Protein AF-A0A532TXG7-F1 (afdb_monomer_lite)

Radius of gyration: 26.64 Å; chains: 1; bounding box: 68×45×80 Å

Secondary structure (DSSP, 8-state):
----TTTTHHHHHHHHHHHHHTSSSSSS-HHHHHHHTTS-TTTT--S---SSHHHHHHHHHHHHHHHHH-S--SS--SSHHHHHHHHHHHHHHHHHHHHHTTSS-SSTTHHHHHHHHHHHHHHHHHHHHHHHHHHHTT-GGGGGGT-GGGT---HHHHHHHTT-TTHHHHHHHTTPPPPHHHHHHHHHHHHHHGGG-HHHHHHHHHHHHTSPP---S-HHHHHHHHHHHHHHHHHHHHHHHTT--EEEGGGS--SS-S---SEEEESTT-HHHHHHHHHHHTS--TT--EEEEEEE-GGG--TTTHHHHHHHT-GGGS---TTEEEEEEE-SS--HHHHHHHHHHHHH---TTGGGEEEEEHHHHHHTTT--HHHHHHHHHHHHHHHHHHTT-HHHHHHHHHHHHHHHHHHHHHHHT--

Foldseek 3Di:
DDDDPPVVPVVVLVVVVCCVVVNDPPPNDPQNVCVVLLAHSCPLPDDDDDDDLLNLVQVLLVVLLSLLVPPDDVDDAPDVVSSVVVSVVVNVSSLVVCCVVVLDDPDPLSVLVSLQSVLVSLLQNLQLQLQCQVCCVVDPVVSVPNPSVPRRRGPQNLCPQLPHRCQVVVCSSVSHFRALLSLLSSLVSLVVSCVRRVVSSVVSNVSSVVNDHDCDPPLPVSLVVLLLLLLLLLVQVVCVVVVFHKAAQVPPDDDPDPDTFGIKGQCQVDVSLQVLLCVLVVDHLVQAGIETEAEDELVVADPVCLVVVCVCVDVSNVQDDPRYAYEYEYAADDDVVSVVSSVVVLVPDPGPRSVRYHYYYNLSVVVSSVDDPVSSVVSVVSRVLSNVSVVVDVVSVVVSNVSSSVSSNSSVVSNVVVD

pLDDT: mean 72.53, std 19.41, range [24.59, 95.75]

Sequence (419 aa):
MNINGKQFEEGYISKIIELLNHNIIGKTSARAVSLHMGLNRNYLSDKQLREGKYEQYNKFFALATNFLLLNRFDLNFRSDTHYKKFIAETIEIIFQEMVRKGIYSEDEVLTIQKTQFKALIYTLYAITKAKTNKYSQIRLDELKSGKTKKFLYTWNKLSYDIGGVETLSQTLKHETVVAPEKIALIKSILENSTPFAFEECTHAMDLIEEIPRLRYSDRASYIGSVSHSVLENFFREMWLNINILSRHEVESNKPRSNHRIDSLLEIKTQIQLKDLLEISLNIDLGNYEKMFIDYTIPSLISLKQLGGVLSKLSPDKHYLAHDRLLIIVFYGYYNNKVFEALQDLLNDLNIPFKSNIRFMDLIDFAKLFNFNAENIQMLEHINQIIQKAFLGNDEALNTLEELSNSALYKLRKADKRKS

Structure (mmCIF, N/CA/C/O backbone):
data_AF-A0A532TXG7-F1
#
_entry.id   AF-A0A532TXG7-F1
#
loop_
_atom_site.group_PDB
_atom_site.id
_atom_site.type_symbol
_atom_site.label_atom_id
_atom_site.label_alt_id
_atom_site.label_comp_id
_atom_site.label_asym_id
_atom_site.label_entity_id
_atom_site.label_seq_id
_atom_site.pdbx_PDB_ins_code
_atom_site.Cartn_x
_atom_site.Cartn_y
_atom_site.Cartn_z
_atom_site.occupancy
_atom_site.B_iso_or_equiv
_atom_site.auth_seq_id
_atom_site.auth_comp_id
_atom_site.auth_asym_id
_atom_site.auth_atom_id
_atom_site.pdbx_PDB_model_num
ATOM 1 N N . MET A 1 1 ? 28.337 20.270 -46.600 1.00 27.08 1 MET A N 1
ATOM 2 C CA . MET A 1 1 ? 27.155 19.649 -47.232 1.00 27.08 1 MET A CA 1
ATOM 3 C C . MET A 1 1 ? 26.156 19.377 -46.117 1.00 27.08 1 MET A C 1
ATOM 5 O O . MET A 1 1 ? 26.462 18.587 -45.234 1.00 27.08 1 MET A O 1
ATOM 9 N N . ASN A 1 2 ? 25.056 20.135 -46.082 1.00 30.83 2 ASN A N 1
ATOM 10 C CA . ASN A 1 2 ? 23.981 19.976 -45.102 1.00 30.83 2 ASN A CA 1
ATOM 11 C C . ASN A 1 2 ? 23.284 18.642 -45.360 1.00 30.83 2 ASN A C 1
ATOM 13 O O . ASN A 1 2 ? 22.604 18.493 -46.372 1.00 30.83 2 ASN A O 1
ATOM 17 N N . ILE A 1 3 ? 23.474 17.681 -44.460 1.00 24.59 3 ILE A N 1
ATOM 18 C CA . ILE A 1 3 ? 22.717 16.433 -44.473 1.00 24.59 3 ILE A CA 1
ATOM 19 C C . ILE A 1 3 ? 21.584 16.600 -43.464 1.00 24.59 3 ILE A C 1
ATOM 21 O O . ILE A 1 3 ? 21.809 16.740 -42.264 1.00 24.59 3 ILE A O 1
ATOM 25 N N . ASN A 1 4 ? 20.370 16.656 -44.009 1.00 27.59 4 ASN A N 1
ATOM 26 C CA . ASN A 1 4 ? 19.096 16.748 -43.308 1.00 27.59 4 ASN A CA 1
ATOM 27 C C . ASN A 1 4 ? 18.975 15.688 -42.201 1.00 27.59 4 ASN A C 1
ATOM 29 O O . ASN A 1 4 ? 19.026 14.489 -42.470 1.00 27.59 4 ASN A O 1
ATOM 33 N N . GLY A 1 5 ? 18.705 16.138 -40.973 1.00 30.22 5 GLY A N 1
ATOM 34 C CA . GLY A 1 5 ? 18.525 15.305 -39.777 1.00 30.22 5 GLY A CA 1
ATOM 35 C C . GLY A 1 5 ? 17.308 14.370 -39.779 1.00 30.22 5 GLY A C 1
ATOM 36 O O . GLY A 1 5 ? 17.115 13.662 -38.804 1.00 30.22 5 GLY A O 1
ATOM 37 N N . LYS A 1 6 ? 16.510 14.319 -40.856 1.00 31.11 6 LYS A N 1
ATOM 38 C CA . LYS A 1 6 ? 15.328 13.441 -40.972 1.00 31.11 6 LYS A CA 1
ATOM 39 C C . LYS A 1 6 ? 15.586 12.081 -41.635 1.00 31.11 6 LYS A C 1
ATOM 41 O O . LYS A 1 6 ? 14.792 11.176 -41.448 1.00 31.11 6 LYS A O 1
ATOM 46 N N . GLN A 1 7 ? 16.692 11.895 -42.361 1.00 29.70 7 GLN A N 1
ATOM 47 C CA . GLN A 1 7 ? 17.031 10.592 -42.975 1.00 29.70 7 GLN A CA 1
ATOM 48 C C . GLN A 1 7 ? 17.949 9.716 -42.107 1.00 29.70 7 GLN A C 1
ATOM 50 O O . GLN A 1 7 ? 18.231 8.573 -42.458 1.00 29.70 7 GLN A O 1
ATOM 55 N N . PHE A 1 8 ? 18.411 10.232 -40.965 1.00 33.31 8 PHE A N 1
ATOM 56 C CA . PHE A 1 8 ? 19.309 9.510 -40.060 1.00 33.31 8 PHE A CA 1
ATOM 57 C C . PHE A 1 8 ? 18.559 8.689 -38.990 1.00 33.31 8 PHE A C 1
ATOM 59 O O . PHE A 1 8 ? 19.121 7.737 -38.454 1.00 33.31 8 PHE A O 1
ATOM 66 N N . GLU A 1 9 ? 17.286 9.004 -38.715 1.00 34.78 9 GLU A N 1
ATOM 67 C CA . GLU A 1 9 ? 16.474 8.332 -37.685 1.00 34.78 9 GLU A CA 1
ATOM 68 C C . GLU A 1 9 ? 15.772 7.059 -38.203 1.00 34.78 9 GLU A C 1
ATOM 70 O O . GLU A 1 9 ? 15.782 6.034 -37.524 1.00 34.78 9 GLU A O 1
ATOM 75 N N . GLU A 1 10 ? 15.263 7.031 -39.439 1.00 33.38 10 GLU A N 1
ATOM 76 C CA . GLU A 1 10 ? 14.530 5.860 -39.967 1.00 33.38 10 GLU A CA 1
ATOM 77 C C . GLU A 1 10 ? 15.438 4.664 -40.315 1.00 33.38 10 GLU A C 1
ATOM 79 O O . GLU A 1 10 ? 15.029 3.505 -40.194 1.00 33.38 10 GLU A O 1
ATOM 84 N N . GLY A 1 11 ? 16.696 4.926 -40.689 1.00 34.97 11 GLY A N 1
ATOM 85 C CA . GLY A 1 11 ? 17.667 3.898 -41.075 1.00 34.97 11 GLY A CA 1
ATOM 86 C C . GLY A 1 11 ? 18.287 3.146 -39.894 1.00 34.97 11 GLY A C 1
ATOM 87 O O . GLY A 1 11 ? 18.539 1.952 -40.006 1.00 34.97 11 GLY A O 1
ATOM 88 N N . TYR A 1 12 ? 18.505 3.801 -38.748 1.00 40.50 12 TYR A N 1
ATOM 89 C CA . TYR A 1 12 ? 19.049 3.146 -37.548 1.00 40.50 12 TYR A CA 1
ATOM 90 C C . TYR A 1 12 ? 17.957 2.394 -36.780 1.00 40.50 12 TYR A C 1
ATOM 92 O O . TYR A 1 12 ? 18.197 1.295 -36.286 1.00 40.50 12 TYR A O 1
ATOM 100 N N . ILE A 1 13 ? 16.736 2.940 -36.764 1.00 39.38 13 ILE A N 1
ATOM 101 C CA . ILE A 1 13 ? 15.553 2.288 -36.198 1.00 39.38 13 ILE A CA 1
ATOM 102 C C . ILE A 1 13 ? 15.175 1.074 -37.040 1.00 39.38 13 ILE A C 1
ATOM 104 O O . ILE A 1 13 ? 15.035 0.005 -36.468 1.00 39.38 13 ILE A O 1
ATOM 108 N N . SER A 1 14 ? 15.128 1.165 -38.375 1.00 38.00 14 SER A N 1
ATOM 109 C CA . SER A 1 14 ? 14.920 -0.018 -39.228 1.00 38.00 14 SER A CA 1
ATOM 110 C C . SER A 1 14 ? 16.058 -1.023 -39.141 1.00 38.00 14 SER A C 1
ATOM 112 O O . SER A 1 14 ? 15.801 -2.186 -39.388 1.00 38.00 14 SER A O 1
ATOM 114 N N . LYS A 1 15 ? 17.279 -0.632 -38.745 1.00 39.72 15 LYS A N 1
ATOM 115 C CA . LYS A 1 15 ? 18.420 -1.547 -38.582 1.00 39.72 15 LYS A CA 1
ATOM 116 C C . LYS A 1 15 ? 18.484 -2.195 -37.204 1.00 39.72 15 LYS A C 1
ATOM 118 O O . LYS A 1 15 ? 18.852 -3.353 -37.116 1.00 39.72 15 LYS A O 1
ATOM 123 N N . ILE A 1 16 ? 18.071 -1.506 -36.138 1.00 45.09 16 ILE A N 1
ATOM 124 C CA . ILE A 1 16 ? 17.816 -2.100 -34.815 1.00 45.09 16 ILE A CA 1
ATOM 125 C C . ILE A 1 16 ? 16.576 -2.992 -34.899 1.00 45.09 16 ILE A C 1
ATOM 127 O O . ILE A 1 16 ? 16.621 -4.128 -34.451 1.00 45.09 16 ILE A O 1
ATOM 131 N N . ILE A 1 17 ? 15.515 -2.538 -35.565 1.00 40.50 17 ILE A N 1
ATOM 132 C CA . ILE A 1 17 ? 14.317 -3.321 -35.863 1.00 40.50 17 ILE A CA 1
ATOM 133 C C . ILE A 1 17 ? 14.618 -4.432 -36.880 1.00 40.50 17 ILE A C 1
ATOM 135 O O . ILE A 1 17 ? 14.054 -5.487 -36.709 1.00 40.50 17 ILE A O 1
ATOM 139 N N . GLU A 1 18 ? 15.528 -4.321 -37.855 1.00 38.84 18 GLU A N 1
ATOM 140 C CA . GLU A 1 18 ? 16.019 -5.440 -38.700 1.00 38.84 18 GLU A CA 1
ATOM 141 C C . GLU A 1 18 ? 16.933 -6.368 -37.899 1.00 38.84 18 GLU A C 1
ATOM 143 O O . GLU A 1 18 ? 16.922 -7.575 -38.101 1.00 38.84 18 GLU A O 1
ATOM 148 N N . LEU A 1 19 ? 17.746 -5.857 -36.978 1.00 40.50 19 LEU A N 1
ATOM 149 C CA . LEU A 1 19 ? 18.529 -6.699 -36.076 1.00 40.50 19 LEU A CA 1
ATOM 150 C C . LEU A 1 19 ? 17.588 -7.483 -35.146 1.00 40.50 19 LEU A C 1
ATOM 152 O O . LEU A 1 19 ? 17.847 -8.653 -34.874 1.00 40.50 19 LEU A O 1
ATOM 156 N N . LEU A 1 20 ? 16.449 -6.897 -34.760 1.00 42.22 20 LEU A N 1
ATOM 157 C CA . LEU A 1 20 ? 15.404 -7.515 -33.939 1.00 42.22 20 LEU A CA 1
ATOM 158 C C . LEU A 1 20 ? 14.399 -8.382 -34.744 1.00 42.22 20 LEU A C 1
ATOM 160 O O . LEU A 1 20 ? 14.024 -9.447 -34.261 1.00 42.22 20 LEU A O 1
ATOM 164 N N . ASN A 1 21 ? 14.009 -7.998 -35.968 1.00 37.31 21 ASN A N 1
ATOM 165 C CA . ASN A 1 21 ? 13.003 -8.646 -36.838 1.00 37.31 21 ASN A CA 1
ATOM 166 C C . ASN A 1 21 ? 13.624 -9.513 -37.952 1.00 37.31 21 ASN A C 1
ATOM 168 O O . ASN A 1 21 ? 13.033 -10.522 -38.321 1.00 37.31 21 ASN A O 1
ATOM 172 N N . HIS A 1 22 ? 14.811 -9.185 -38.467 1.00 35.44 22 HIS A N 1
ATOM 173 C CA . HIS A 1 22 ? 15.482 -9.908 -39.560 1.00 35.44 22 HIS A CA 1
ATOM 174 C C . HIS A 1 22 ? 16.756 -10.675 -39.158 1.00 35.44 22 HIS A C 1
ATOM 176 O O . HIS A 1 22 ? 17.127 -11.602 -39.875 1.00 35.44 22 HIS A O 1
ATOM 182 N N . ASN A 1 23 ? 17.388 -10.413 -38.004 1.00 38.62 23 ASN A N 1
ATOM 183 C CA . ASN A 1 23 ? 18.644 -11.090 -37.633 1.00 38.62 23 ASN A CA 1
ATOM 184 C C . ASN A 1 23 ? 18.747 -11.698 -36.223 1.00 38.62 23 ASN A C 1
ATOM 186 O O . ASN A 1 23 ? 19.821 -12.189 -35.877 1.00 38.62 23 ASN A O 1
ATOM 190 N N . ILE A 1 24 ? 17.649 -11.829 -35.467 1.00 38.78 24 ILE A N 1
ATOM 191 C CA . ILE A 1 24 ? 17.598 -12.683 -34.252 1.00 38.78 24 ILE A CA 1
ATOM 192 C C . ILE A 1 24 ? 16.603 -13.863 -34.374 1.00 38.78 24 ILE A C 1
ATOM 194 O O . ILE A 1 24 ? 16.635 -14.787 -33.563 1.00 38.78 24 ILE A O 1
ATOM 198 N N . ILE A 1 25 ? 15.788 -13.940 -35.437 1.00 37.41 25 ILE A N 1
ATOM 199 C CA . ILE A 1 25 ? 14.952 -15.135 -35.728 1.00 37.41 25 ILE A CA 1
ATOM 200 C C . ILE A 1 25 ? 15.149 -15.672 -37.167 1.00 37.41 25 ILE A C 1
ATOM 202 O O . ILE A 1 25 ? 14.607 -16.709 -37.525 1.00 37.41 25 ILE A O 1
ATOM 206 N N . GLY A 1 26 ? 16.016 -15.049 -37.979 1.00 34.91 26 GLY A N 1
ATOM 207 C CA . GLY A 1 26 ? 16.374 -15.555 -39.314 1.00 34.91 26 GLY A CA 1
ATOM 208 C C . GLY A 1 26 ? 17.592 -16.487 -39.348 1.00 34.91 26 GLY A C 1
ATOM 209 O O . GLY A 1 26 ? 17.559 -17.517 -40.015 1.00 34.91 26 GLY A O 1
ATOM 210 N N . LYS A 1 27 ? 18.682 -16.152 -38.637 1.00 33.72 27 LYS A N 1
ATOM 211 C CA . LYS A 1 27 ? 19.922 -16.967 -38.605 1.00 33.72 27 LYS A CA 1
ATOM 212 C C . LYS A 1 27 ? 20.718 -16.928 -37.295 1.00 33.72 27 LYS A C 1
ATOM 214 O O . LYS A 1 27 ? 21.638 -17.726 -37.129 1.00 33.72 27 LYS A O 1
ATOM 219 N N . THR A 1 28 ? 20.361 -16.079 -36.335 1.00 35.66 28 THR A N 1
ATOM 220 C CA . THR A 1 28 ? 21.111 -15.944 -35.077 1.00 35.66 28 THR A CA 1
ATOM 221 C C . THR A 1 28 ? 20.245 -16.426 -33.931 1.00 35.66 28 THR A C 1
ATOM 223 O O . THR A 1 28 ? 19.405 -15.698 -33.421 1.00 35.66 28 THR A O 1
ATOM 226 N N . SER A 1 29 ? 20.410 -17.693 -33.552 1.00 37.91 29 SER A N 1
ATOM 227 C CA . SER A 1 29 ? 19.641 -18.297 -32.459 1.00 37.91 29 SER A CA 1
ATOM 228 C C . SER A 1 29 ? 19.693 -17.443 -31.179 1.00 37.91 29 SER A C 1
ATOM 230 O O . SER A 1 29 ? 20.724 -16.843 -30.877 1.00 37.91 29 SER A O 1
ATOM 232 N N . ALA A 1 30 ? 18.631 -17.462 -30.364 1.00 37.12 30 ALA A N 1
ATOM 233 C CA . ALA A 1 30 ? 18.584 -16.892 -29.004 1.00 37.12 30 ALA A CA 1
ATOM 234 C C . ALA A 1 30 ? 19.826 -17.259 -28.149 1.00 37.12 30 ALA A C 1
ATOM 236 O O . ALA A 1 30 ? 20.255 -16.549 -27.235 1.00 37.12 30 ALA A O 1
ATOM 237 N N . ARG A 1 31 ? 20.454 -18.371 -28.526 1.00 40.84 31 ARG A N 1
ATOM 238 C CA . ARG A 1 31 ? 21.720 -18.887 -28.036 1.00 40.84 31 ARG A CA 1
ATOM 239 C C . ARG A 1 31 ? 22.956 -18.059 -28.389 1.00 40.84 31 ARG A C 1
ATOM 241 O O . ARG A 1 31 ? 23.820 -17.915 -27.533 1.00 40.84 31 ARG A O 1
ATOM 248 N N . ALA A 1 32 ? 23.043 -17.506 -29.593 1.00 38.81 32 ALA A N 1
ATOM 249 C CA . ALA A 1 32 ? 24.130 -16.626 -30.024 1.00 38.81 32 ALA A CA 1
ATOM 250 C C . ALA A 1 32 ? 24.029 -15.226 -29.392 1.00 38.81 32 ALA A C 1
ATOM 252 O O . ALA A 1 32 ? 25.041 -14.689 -28.952 1.00 38.81 32 ALA A O 1
ATOM 253 N N . VAL A 1 33 ? 22.812 -14.696 -29.229 1.00 39.28 33 VAL A N 1
ATOM 254 C CA . VAL A 1 33 ? 22.561 -13.448 -28.482 1.00 39.28 33 VAL A CA 1
ATOM 255 C C . VAL A 1 33 ? 22.969 -13.605 -27.017 1.00 39.28 33 VAL A C 1
ATOM 257 O O . VAL A 1 33 ? 23.741 -12.807 -26.498 1.00 39.28 33 VAL A O 1
ATOM 260 N N . SER A 1 34 ? 22.554 -14.702 -26.374 1.00 38.19 34 SER A N 1
ATOM 261 C CA . SER A 1 34 ? 22.984 -15.005 -25.003 1.00 38.19 34 SER A CA 1
ATOM 262 C C . SER A 1 34 ? 24.515 -15.087 -24.888 1.00 38.19 34 SER A C 1
ATOM 264 O O . SER A 1 34 ? 25.083 -14.570 -23.932 1.00 38.19 34 SER A O 1
ATOM 266 N N . LEU A 1 35 ? 25.186 -15.677 -25.886 1.00 41.66 35 LEU A N 1
ATOM 267 C CA . LEU A 1 35 ? 26.645 -15.800 -25.931 1.00 41.66 35 LEU A CA 1
ATOM 268 C C . LEU A 1 35 ? 27.351 -14.437 -26.024 1.00 41.66 35 LEU A C 1
ATOM 270 O O . LEU A 1 35 ? 28.317 -14.202 -25.304 1.00 41.66 35 LEU A O 1
ATOM 274 N N . HIS A 1 36 ? 26.860 -13.538 -26.883 1.00 40.38 36 HIS A N 1
ATOM 275 C CA . HIS A 1 36 ? 27.417 -12.189 -27.046 1.00 40.38 36 HIS A CA 1
ATOM 276 C C . HIS A 1 36 ? 27.242 -11.312 -25.806 1.00 40.38 36 HIS A C 1
ATOM 278 O O . HIS A 1 36 ? 28.039 -10.414 -25.567 1.00 40.38 36 HIS A O 1
ATOM 284 N N . MET A 1 37 ? 26.238 -11.607 -24.987 1.00 39.34 37 MET A N 1
ATOM 285 C CA . MET A 1 37 ? 25.937 -10.872 -23.759 1.00 39.34 37 MET A CA 1
ATOM 286 C C . MET A 1 37 ? 26.679 -11.426 -22.531 1.00 39.34 37 MET A C 1
ATOM 288 O O . MET A 1 37 ? 26.394 -11.019 -21.408 1.00 39.34 37 MET A O 1
ATOM 292 N N . GLY A 1 38 ? 27.591 -12.394 -22.708 1.00 35.31 38 GLY A N 1
ATOM 293 C CA . GLY A 1 38 ? 28.267 -13.075 -21.595 1.00 35.31 38 GLY A CA 1
ATOM 294 C C . GLY A 1 38 ? 27.326 -13.944 -20.746 1.00 35.31 38 GLY A C 1
ATOM 295 O O . GLY A 1 38 ? 27.637 -14.287 -19.601 1.00 35.31 38 GLY A O 1
ATOM 296 N N . LEU A 1 39 ? 26.157 -14.292 -21.293 1.00 38.97 39 LEU A N 1
ATOM 297 C CA . LEU A 1 39 ? 25.124 -15.096 -20.650 1.00 38.97 39 LEU A CA 1
ATOM 298 C C . LEU A 1 39 ? 25.178 -16.545 -21.142 1.00 38.97 39 LEU A C 1
ATOM 300 O O . LEU A 1 39 ? 25.714 -16.883 -22.198 1.00 38.97 39 LEU A O 1
ATOM 304 N N . ASN A 1 40 ? 24.592 -17.448 -20.357 1.00 39.81 40 ASN A N 1
ATOM 305 C CA . ASN A 1 40 ? 24.499 -18.851 -20.740 1.00 39.81 40 ASN A CA 1
ATOM 306 C C . ASN A 1 40 ? 23.764 -18.985 -22.080 1.00 39.81 40 ASN A C 1
ATOM 308 O O . ASN A 1 40 ? 22.673 -18.456 -22.246 1.00 39.81 40 ASN A O 1
ATOM 312 N N . ARG A 1 41 ? 24.330 -19.782 -22.986 1.00 40.28 41 ARG A N 1
ATOM 313 C CA . ARG A 1 41 ? 23.831 -20.073 -24.338 1.00 40.28 41 ARG A CA 1
ATOM 314 C C . ARG A 1 41 ? 22.350 -20.506 -24.413 1.00 40.28 41 ARG A C 1
ATOM 316 O O . ARG A 1 41 ? 21.778 -20.498 -25.485 1.00 40.28 41 ARG A O 1
ATOM 323 N N . ASN A 1 42 ? 21.726 -20.912 -23.312 1.00 38.88 42 ASN A N 1
ATOM 324 C CA . ASN A 1 42 ? 20.314 -21.292 -23.264 1.00 38.88 42 ASN A CA 1
ATOM 325 C C . ASN A 1 42 ? 19.437 -20.289 -22.488 1.00 38.88 42 ASN A C 1
ATOM 327 O O . ASN A 1 42 ? 18.294 -20.592 -22.172 1.00 38.88 42 ASN A O 1
ATOM 331 N N . TYR A 1 43 ? 19.966 -19.122 -22.105 1.00 40.19 43 TYR A N 1
ATOM 332 C CA . TYR A 1 43 ? 19.264 -18.143 -21.267 1.00 40.19 43 TYR A CA 1
ATOM 333 C C . TYR A 1 43 ? 17.987 -17.624 -21.930 1.00 40.19 43 TYR A C 1
ATOM 335 O O . TYR A 1 43 ? 16.933 -17.605 -21.308 1.00 40.19 43 TYR A O 1
ATOM 343 N N . LEU A 1 44 ? 18.068 -17.291 -23.215 1.00 39.47 44 LEU A N 1
ATOM 344 C CA . LEU A 1 44 ? 16.914 -16.881 -24.013 1.00 39.47 44 LEU A CA 1
ATOM 345 C C . LEU A 1 44 ? 16.164 -18.071 -24.647 1.00 39.47 44 LEU A C 1
ATOM 347 O O . LEU A 1 44 ? 15.300 -17.857 -25.492 1.00 39.47 44 LEU A O 1
ATOM 351 N N . SER A 1 45 ? 16.512 -19.320 -24.303 1.00 39.91 45 SER A N 1
ATOM 352 C CA . SER A 1 45 ? 16.023 -20.523 -24.997 1.00 39.91 45 SER A CA 1
ATOM 353 C C . SER A 1 45 ? 15.327 -21.553 -24.096 1.00 39.91 45 SER A C 1
ATOM 355 O O . SER A 1 45 ? 15.262 -22.724 -24.482 1.00 39.91 45 SER A O 1
ATOM 357 N N . ASP A 1 46 ? 14.859 -21.191 -22.897 1.00 38.84 46 ASP A N 1
ATOM 358 C CA . ASP A 1 46 ? 14.253 -22.189 -22.007 1.00 38.84 46 ASP A CA 1
ATOM 359 C C . ASP A 1 46 ? 12.912 -22.720 -22.549 1.00 38.84 46 ASP A C 1
ATOM 361 O O . ASP A 1 46 ? 11.980 -21.999 -22.899 1.00 38.84 46 ASP A O 1
ATOM 365 N N . LYS A 1 47 ? 12.876 -24.051 -22.644 1.00 34.62 47 LYS A N 1
ATOM 366 C CA . LYS A 1 47 ? 12.035 -24.889 -23.507 1.00 34.62 47 LYS A CA 1
ATOM 367 C C . LYS A 1 47 ? 10.661 -25.224 -22.895 1.00 34.62 47 LYS A C 1
ATOM 369 O O . LYS A 1 47 ? 10.177 -26.340 -23.055 1.00 34.62 47 LYS A O 1
ATOM 374 N N . GLN A 1 48 ? 10.044 -24.292 -22.163 1.00 37.28 48 GLN A N 1
ATOM 375 C CA . GLN A 1 48 ? 8.764 -24.522 -21.462 1.00 37.28 48 GLN A CA 1
ATOM 376 C C . GLN A 1 48 ? 7.754 -23.365 -21.549 1.00 37.28 48 GLN A C 1
ATOM 378 O O . GLN A 1 48 ? 6.892 -23.229 -20.684 1.00 37.28 48 GLN A O 1
ATOM 383 N N . LEU A 1 49 ? 7.800 -22.537 -22.589 1.00 38.22 49 LEU A N 1
ATOM 384 C CA . LEU A 1 49 ? 6.836 -21.446 -22.748 1.00 38.22 49 LEU A CA 1
ATOM 385 C C . LEU A 1 49 ? 5.888 -21.775 -23.904 1.00 38.22 49 LEU A C 1
ATOM 387 O O . LEU A 1 49 ? 6.297 -21.868 -25.055 1.00 38.22 49 LEU A O 1
ATOM 391 N N . ARG A 1 50 ? 4.633 -22.069 -23.551 1.00 37.53 50 ARG A N 1
ATOM 392 C CA . ARG A 1 50 ? 3.528 -22.285 -24.490 1.00 37.53 50 ARG A CA 1
ATOM 393 C C . ARG A 1 50 ? 3.159 -20.946 -25.139 1.00 37.53 50 ARG A C 1
ATOM 395 O O . ARG A 1 50 ? 3.186 -19.915 -24.471 1.00 37.53 50 ARG A O 1
ATOM 402 N N . GLU A 1 51 ? 2.805 -20.996 -26.418 1.00 36.69 51 GLU A N 1
ATOM 403 C CA . GLU A 1 51 ? 2.477 -19.856 -27.279 1.00 36.69 51 GLU A CA 1
ATOM 404 C C . GLU A 1 51 ? 1.430 -18.913 -26.646 1.00 36.69 51 GLU A C 1
ATOM 406 O O . GLU A 1 51 ? 0.350 -19.340 -26.235 1.00 36.69 51 GLU A O 1
ATOM 411 N N . GLY A 1 52 ? 1.747 -17.615 -26.558 1.00 55.16 52 GLY A N 1
ATOM 412 C CA . GLY A 1 52 ? 0.834 -16.573 -26.072 1.00 55.16 52 GLY A CA 1
ATOM 413 C C . GLY A 1 52 ? 1.518 -15.213 -25.867 1.00 55.16 52 GLY A C 1
ATOM 414 O O . GLY A 1 52 ? 2.743 -15.144 -25.744 1.00 55.16 52 GLY A O 1
ATOM 415 N N . LYS A 1 53 ? 0.731 -14.122 -25.783 1.00 57.59 53 LYS A N 1
ATOM 416 C CA . LYS A 1 53 ? 1.205 -12.729 -25.558 1.00 57.59 53 LYS A CA 1
ATOM 417 C C . LYS A 1 53 ? 2.236 -12.604 -24.415 1.00 57.59 53 LYS A C 1
ATOM 419 O O . LYS A 1 53 ? 3.144 -11.781 -24.472 1.00 57.59 53 LYS A O 1
ATOM 424 N N . TYR A 1 54 ? 2.139 -13.478 -23.413 1.00 58.09 54 TYR A N 1
ATOM 425 C CA . TYR A 1 54 ? 3.038 -13.564 -22.259 1.00 58.09 54 TYR A CA 1
ATOM 426 C C . TYR A 1 54 ? 4.508 -13.886 -22.600 1.00 58.09 54 TYR A C 1
ATOM 428 O O . TYR A 1 54 ? 5.423 -13.355 -21.971 1.00 58.09 54 TYR A O 1
ATOM 436 N N . GLU A 1 55 ? 4.777 -14.731 -23.599 1.00 59.62 55 GLU A N 1
ATOM 437 C CA . GLU A 1 55 ? 6.159 -15.089 -23.951 1.00 59.62 55 GLU A CA 1
ATOM 438 C C . GLU A 1 55 ? 6.876 -13.926 -24.645 1.00 59.62 55 GLU A C 1
ATOM 440 O O . GLU A 1 55 ? 8.039 -13.634 -24.354 1.00 59.62 55 GLU A O 1
ATOM 445 N N . GLN A 1 56 ? 6.167 -13.231 -25.538 1.00 58.47 56 GLN A N 1
ATOM 446 C CA . GLN A 1 56 ? 6.687 -12.030 -26.186 1.00 58.47 56 GLN A CA 1
ATOM 447 C C . GLN A 1 56 ? 6.964 -10.938 -25.147 1.00 58.47 56 GLN A C 1
ATOM 449 O O . GLN A 1 56 ? 8.022 -10.314 -25.182 1.00 58.47 56 GLN A O 1
ATOM 454 N N . TYR A 1 57 ? 6.086 -10.806 -24.151 1.00 65.69 57 TYR A N 1
ATOM 455 C CA . TYR A 1 57 ? 6.247 -9.880 -23.036 1.00 65.69 57 TYR A CA 1
ATOM 456 C C . TYR A 1 57 ? 7.569 -10.075 -22.271 1.00 65.69 57 TYR A C 1
ATOM 458 O O . TYR A 1 57 ? 8.372 -9.150 -22.137 1.00 65.69 57 TYR A O 1
ATOM 466 N N . ASN A 1 58 ? 7.850 -11.305 -21.828 1.00 63.78 58 ASN A N 1
ATOM 467 C CA . ASN A 1 58 ? 9.080 -11.620 -21.093 1.00 63.78 58 ASN A CA 1
ATOM 468 C C . ASN A 1 58 ? 10.350 -11.375 -21.925 1.00 63.78 58 ASN A C 1
ATOM 470 O O . ASN A 1 58 ? 11.375 -10.965 -21.375 1.00 63.78 58 ASN A O 1
ATOM 474 N N . LYS A 1 59 ? 10.289 -11.604 -23.245 1.00 65.81 59 LYS A N 1
ATOM 475 C CA . LYS A 1 59 ? 11.409 -11.345 -24.163 1.00 65.81 59 LYS A CA 1
ATOM 476 C C . LYS A 1 59 ? 11.741 -9.857 -24.232 1.00 65.81 59 LYS A C 1
ATOM 478 O O . LYS A 1 59 ? 12.915 -9.512 -24.118 1.00 65.81 59 LYS A O 1
ATOM 483 N N . PHE A 1 60 ? 10.739 -8.987 -24.362 1.00 70.12 60 PHE A N 1
ATOM 484 C CA . PHE A 1 60 ? 10.957 -7.539 -24.429 1.00 70.12 60 PHE A CA 1
ATOM 485 C C . PHE A 1 60 ? 11.478 -6.955 -23.110 1.00 70.12 60 PHE A C 1
ATOM 487 O O . PHE A 1 60 ? 12.388 -6.129 -23.137 1.00 70.12 60 PHE A O 1
ATOM 494 N N . PHE A 1 61 ? 11.007 -7.451 -21.960 1.00 69.56 61 PHE A N 1
ATOM 495 C CA . PHE A 1 61 ? 11.562 -7.073 -20.653 1.00 69.56 61 PHE A CA 1
ATOM 496 C C . PHE A 1 61 ? 13.011 -7.502 -20.491 1.00 69.56 61 PHE A C 1
ATOM 498 O O . PHE A 1 61 ? 13.861 -6.692 -20.132 1.00 69.56 61 PHE A O 1
ATOM 505 N N . ALA A 1 62 ? 13.310 -8.770 -20.784 1.00 65.25 62 ALA A N 1
ATOM 506 C CA . ALA A 1 62 ? 14.675 -9.270 -20.710 1.00 65.25 62 ALA A CA 1
ATOM 507 C C . ALA A 1 62 ? 15.599 -8.478 -21.643 1.00 65.25 62 ALA A C 1
ATOM 509 O O . ALA A 1 62 ? 16.701 -8.114 -21.244 1.00 65.25 62 ALA A O 1
ATOM 510 N N . LEU A 1 63 ? 15.143 -8.172 -22.859 1.00 67.06 63 LEU A N 1
ATOM 511 C CA . LEU A 1 63 ? 15.881 -7.361 -23.818 1.00 67.06 63 LEU A CA 1
ATOM 512 C C . LEU A 1 63 ? 16.166 -5.958 -23.265 1.00 67.06 63 LEU A C 1
ATOM 514 O O . LEU A 1 63 ? 17.330 -5.574 -23.183 1.00 67.06 63 LEU A O 1
ATOM 518 N N . ALA A 1 64 ? 15.139 -5.222 -22.836 1.00 72.56 64 ALA A N 1
ATOM 519 C CA . ALA A 1 64 ? 15.283 -3.855 -22.340 1.00 72.56 64 ALA A CA 1
ATOM 520 C C . ALA A 1 64 ? 16.129 -3.773 -21.056 1.00 72.56 64 ALA A C 1
ATOM 522 O O . ALA A 1 64 ? 17.033 -2.943 -20.963 1.00 72.56 64 ALA A O 1
ATOM 523 N N . THR A 1 65 ? 15.912 -4.676 -20.093 1.00 67.31 65 THR A N 1
ATOM 524 C CA . THR A 1 65 ? 16.750 -4.768 -18.887 1.00 67.31 65 THR A CA 1
ATOM 525 C C . THR A 1 65 ? 18.196 -5.091 -19.242 1.00 67.31 65 THR A C 1
ATOM 527 O O . THR A 1 65 ? 19.114 -4.522 -18.659 1.00 67.31 65 THR A O 1
ATOM 530 N N . ASN A 1 66 ? 18.430 -5.967 -20.217 1.00 66.44 66 ASN A N 1
ATOM 531 C CA . ASN A 1 66 ? 19.788 -6.263 -20.640 1.00 66.44 66 ASN A CA 1
ATOM 532 C C . ASN A 1 66 ? 20.465 -5.070 -21.324 1.00 66.44 66 ASN A C 1
ATOM 534 O O . ASN A 1 66 ? 21.638 -4.844 -21.056 1.00 66.44 66 ASN A O 1
ATOM 538 N N . PHE A 1 67 ? 19.755 -4.289 -22.149 1.00 67.25 67 PHE A N 1
ATOM 539 C CA . PHE A 1 67 ? 20.298 -3.045 -22.715 1.00 67.25 67 PHE A CA 1
ATOM 540 C C . PHE A 1 67 ? 20.791 -2.094 -21.617 1.00 67.25 67 PHE A C 1
ATOM 542 O O . PHE A 1 67 ? 21.861 -1.510 -21.765 1.00 67.25 67 PHE A O 1
ATOM 549 N N . LEU A 1 68 ? 20.066 -1.997 -20.498 1.00 71.50 68 LEU A N 1
ATOM 550 C CA . LEU A 1 68 ? 20.496 -1.216 -19.333 1.00 71.50 68 LEU A CA 1
ATOM 551 C C . LEU A 1 68 ? 21.730 -1.794 -18.625 1.00 71.50 68 LEU A C 1
ATOM 553 O O . LEU A 1 68 ? 22.542 -1.038 -18.100 1.00 71.50 68 LEU A O 1
ATOM 557 N N . LEU A 1 69 ? 21.878 -3.122 -18.596 1.00 66.56 69 LEU A N 1
ATOM 558 C CA . LEU A 1 69 ? 22.998 -3.810 -17.941 1.00 66.56 69 LEU A CA 1
ATOM 559 C C . LEU A 1 69 ? 24.298 -3.799 -18.757 1.00 66.56 69 LEU A C 1
ATOM 561 O O . LEU A 1 69 ? 25.360 -4.092 -18.205 1.00 66.56 69 LEU A O 1
ATOM 565 N N . LEU A 1 70 ? 24.241 -3.499 -20.057 1.00 62.41 70 LEU A N 1
ATOM 566 C CA . LEU A 1 70 ? 25.432 -3.437 -20.899 1.00 62.41 70 LEU A CA 1
ATOM 567 C C . LEU A 1 70 ? 26.294 -2.243 -20.481 1.00 62.41 70 LEU A C 1
ATOM 569 O O . LEU A 1 70 ? 25.873 -1.095 -20.539 1.00 62.41 70 LEU A O 1
ATOM 573 N N . ASN A 1 71 ? 27.535 -2.498 -20.075 1.00 50.91 71 ASN A N 1
ATOM 574 C CA . ASN A 1 71 ? 28.444 -1.472 -19.560 1.00 50.91 71 ASN A CA 1
ATOM 575 C C . ASN A 1 71 ? 29.194 -0.730 -20.681 1.00 50.91 71 ASN A C 1
ATOM 577 O O . ASN A 1 71 ? 30.393 -0.497 -20.561 1.00 50.91 71 ASN A O 1
ATOM 581 N N . ARG A 1 72 ? 28.462 -0.309 -21.724 1.00 48.16 72 ARG A N 1
ATOM 582 C CA . ARG A 1 72 ? 28.911 0.176 -23.047 1.00 48.16 72 ARG A CA 1
ATOM 583 C C . ARG A 1 72 ? 28.823 -0.929 -24.095 1.00 48.16 72 ARG A C 1
ATOM 585 O O . ARG A 1 72 ? 29.390 -2.006 -23.952 1.00 48.16 72 ARG A O 1
ATOM 592 N N . PHE A 1 73 ? 28.107 -0.635 -25.171 1.00 47.06 73 PHE A N 1
ATOM 593 C CA . PHE A 1 73 ? 28.323 -1.317 -26.440 1.00 47.06 73 PHE A CA 1
ATOM 594 C C . PHE A 1 73 ? 29.796 -1.163 -26.853 1.00 47.06 73 PHE A C 1
ATOM 596 O O . PHE A 1 73 ? 30.431 -0.183 -26.464 1.00 47.06 73 PHE A O 1
ATOM 603 N N . ASP A 1 74 ? 30.288 -2.007 -27.761 1.00 43.00 74 ASP A N 1
ATOM 604 C CA . ASP A 1 74 ? 31.457 -1.701 -28.616 1.00 43.00 74 ASP A CA 1
ATOM 605 C C . ASP A 1 74 ? 31.178 -0.509 -29.574 1.00 43.00 74 ASP A C 1
ATOM 607 O O . ASP A 1 74 ? 31.638 -0.443 -30.712 1.00 43.00 74 ASP A O 1
ATOM 611 N N . LEU A 1 75 ? 30.367 0.452 -29.132 1.00 47.69 75 LEU A N 1
ATOM 612 C CA . LEU A 1 75 ? 30.054 1.702 -29.794 1.00 47.69 75 LEU A CA 1
ATOM 613 C C . LEU A 1 75 ? 30.698 2.812 -28.967 1.00 47.69 75 LEU A C 1
ATOM 615 O O . LEU A 1 75 ? 30.379 3.012 -27.795 1.00 47.69 75 LEU A O 1
ATOM 619 N N . ASN A 1 76 ? 31.606 3.554 -29.591 1.00 54.31 76 ASN A N 1
ATOM 620 C CA . ASN A 1 76 ? 32.218 4.723 -28.977 1.00 54.31 76 ASN A CA 1
ATOM 621 C C . ASN A 1 76 ? 31.200 5.872 -28.946 1.00 54.31 76 ASN A C 1
ATOM 623 O O . ASN A 1 76 ? 30.965 6.541 -29.955 1.00 54.31 76 ASN A O 1
ATOM 627 N N . PHE A 1 77 ? 30.585 6.102 -27.786 1.00 60.44 77 PHE A N 1
ATOM 628 C CA . PHE A 1 77 ? 29.701 7.247 -27.574 1.00 60.44 77 PHE A CA 1
ATOM 629 C C . PHE A 1 77 ? 30.515 8.517 -27.325 1.00 60.44 77 PHE A C 1
ATOM 631 O O . PHE A 1 77 ? 31.526 8.504 -26.630 1.00 60.44 77 PHE A O 1
ATOM 638 N N . ARG A 1 78 ? 30.039 9.640 -27.873 1.00 64.69 78 ARG A N 1
ATOM 639 C CA . ARG A 1 78 ? 30.704 10.950 -27.745 1.00 64.69 78 ARG A CA 1
ATOM 640 C C . ARG A 1 78 ? 30.738 11.472 -26.306 1.00 64.69 78 ARG A C 1
ATOM 642 O O . ARG A 1 78 ? 31.619 12.249 -25.966 1.00 64.69 78 ARG A O 1
ATOM 649 N N . SER A 1 79 ? 29.759 11.088 -25.488 1.00 71.25 79 SER A N 1
ATOM 650 C CA . SER A 1 79 ? 29.708 11.372 -24.052 1.00 71.25 79 SER A CA 1
ATOM 651 C C . SER A 1 79 ? 28.702 10.454 -23.353 1.00 71.25 79 SER A C 1
ATOM 653 O O . SER A 1 79 ? 27.861 9.834 -24.012 1.00 71.25 79 SER A O 1
ATOM 655 N N . ASP A 1 80 ? 28.722 10.436 -22.019 1.00 68.44 80 ASP A N 1
ATOM 656 C CA . ASP A 1 80 ? 27.735 9.712 -21.206 1.00 68.44 80 ASP A CA 1
ATOM 657 C C . ASP A 1 80 ? 26.300 10.194 -21.458 1.00 68.44 80 ASP A C 1
ATOM 659 O O . ASP A 1 80 ? 25.363 9.399 -21.440 1.00 68.44 80 ASP A O 1
ATOM 663 N N . THR A 1 81 ? 26.105 11.479 -21.767 1.00 74.25 81 THR A N 1
ATOM 664 C CA . THR A 1 81 ? 24.791 12.021 -22.148 1.00 74.25 81 THR A CA 1
ATOM 665 C C . THR A 1 81 ? 24.271 11.382 -23.433 1.00 74.25 81 THR A C 1
ATOM 667 O O . THR A 1 81 ? 23.101 11.013 -23.506 1.00 74.25 81 THR A O 1
ATOM 670 N N . HIS A 1 82 ? 25.136 11.202 -24.438 1.00 68.25 82 HIS A N 1
ATOM 671 C CA . HIS A 1 82 ? 24.757 10.535 -25.688 1.00 68.25 82 HIS A CA 1
ATOM 672 C C . HIS A 1 82 ? 24.437 9.057 -25.456 1.00 68.25 82 HIS A C 1
ATOM 674 O O . HIS A 1 82 ? 23.498 8.538 -26.051 1.00 68.25 82 HIS A O 1
ATOM 680 N N . TYR A 1 83 ? 25.177 8.398 -24.563 1.00 67.62 83 TYR A N 1
ATOM 681 C CA . TYR A 1 83 ? 24.892 7.023 -24.165 1.00 67.62 83 TYR A CA 1
ATOM 682 C C . TYR A 1 83 ? 23.533 6.895 -23.457 1.00 67.62 83 TYR A C 1
ATOM 684 O O . TYR A 1 83 ? 22.706 6.075 -23.848 1.00 67.62 83 TYR A O 1
ATOM 692 N N . LYS A 1 84 ? 23.253 7.755 -22.468 1.00 73.25 84 LYS A N 1
ATOM 693 C CA . LYS A 1 84 ? 21.961 7.788 -21.760 1.00 73.25 84 LYS A CA 1
ATOM 694 C C . LYS A 1 84 ? 20.794 8.066 -22.711 1.00 73.25 84 LYS A C 1
ATOM 696 O O . LYS A 1 84 ? 19.759 7.414 -22.602 1.00 73.25 84 LYS A O 1
ATOM 701 N N . LYS A 1 85 ? 20.974 8.986 -23.667 1.00 73.38 85 LYS A N 1
ATOM 702 C CA . LYS A 1 85 ? 19.982 9.278 -24.711 1.00 73.38 85 LYS A CA 1
ATOM 703 C C . LYS A 1 85 ? 19.716 8.054 -25.595 1.00 73.38 85 LYS A C 1
ATOM 705 O O . LYS A 1 85 ? 18.562 7.675 -25.753 1.00 73.38 85 LYS A O 1
ATOM 710 N N . PHE A 1 86 ? 20.768 7.392 -26.077 1.00 71.19 86 PHE A N 1
ATOM 711 C CA . PHE A 1 86 ? 20.654 6.167 -26.874 1.00 71.19 86 PHE A CA 1
ATOM 712 C C . PHE A 1 86 ? 19.894 5.052 -26.137 1.00 71.19 86 PHE A C 1
ATOM 714 O O . PHE A 1 86 ? 19.036 4.387 -26.715 1.00 71.19 86 PHE A O 1
ATOM 721 N N . ILE A 1 87 ? 20.183 4.857 -24.849 1.00 73.19 87 ILE A N 1
ATOM 722 C CA . ILE A 1 87 ? 19.493 3.871 -24.009 1.00 73.19 87 ILE A CA 1
ATOM 723 C C . ILE A 1 87 ? 18.000 4.205 -23.878 1.00 73.19 87 ILE A C 1
ATOM 725 O O . ILE A 1 87 ? 17.164 3.322 -24.068 1.00 73.19 87 ILE A O 1
ATOM 729 N N . ALA A 1 88 ? 17.659 5.468 -23.603 1.00 74.94 88 ALA A N 1
ATOM 730 C CA . ALA A 1 88 ? 16.269 5.908 -23.498 1.00 74.94 88 ALA A CA 1
ATOM 731 C C . ALA A 1 88 ? 15.500 5.708 -24.818 1.00 74.94 88 ALA A C 1
ATOM 733 O O . ALA A 1 88 ? 14.402 5.157 -24.810 1.00 74.94 88 ALA A O 1
ATOM 734 N N . GLU A 1 89 ? 16.102 6.080 -25.951 1.00 73.31 89 GLU A N 1
ATOM 735 C CA . GLU A 1 89 ? 15.531 5.872 -27.291 1.00 73.31 89 GLU A CA 1
ATOM 736 C C . GLU A 1 89 ? 15.369 4.383 -27.624 1.00 73.31 89 GLU A C 1
ATOM 738 O O . GLU A 1 89 ? 14.374 3.977 -28.217 1.00 73.31 89 GLU A O 1
ATOM 743 N N . THR A 1 90 ? 16.307 3.536 -27.199 1.00 70.88 90 THR A N 1
ATOM 744 C CA . THR A 1 90 ? 16.220 2.088 -27.426 1.00 70.88 90 THR A CA 1
ATOM 745 C C . THR A 1 90 ? 15.071 1.458 -26.639 1.00 70.88 90 THR A C 1
ATOM 747 O O . THR A 1 90 ? 14.326 0.645 -27.186 1.00 70.88 90 THR A O 1
ATOM 750 N N . ILE A 1 91 ? 14.893 1.840 -25.370 1.00 80.38 91 ILE A N 1
ATOM 751 C CA . ILE A 1 91 ? 13.759 1.383 -24.551 1.00 80.38 91 ILE A CA 1
ATOM 752 C C . ILE A 1 91 ? 12.436 1.842 -25.174 1.00 80.38 91 ILE A C 1
ATOM 754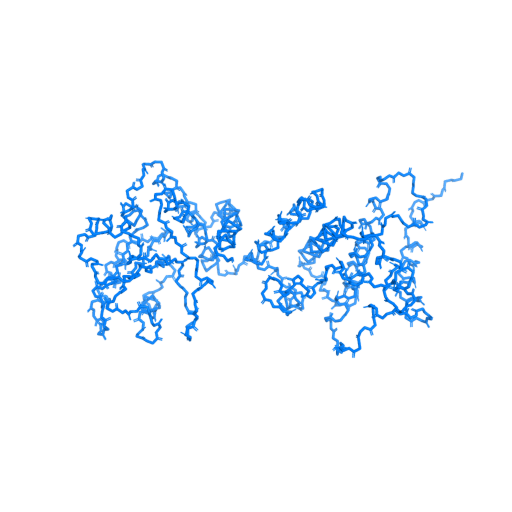 O O . ILE A 1 91 ? 11.489 1.056 -25.223 1.00 80.38 91 ILE A O 1
ATOM 758 N N . GLU A 1 92 ? 12.388 3.068 -25.702 1.00 77.19 92 GLU A N 1
ATOM 759 C CA . GLU A 1 92 ? 11.224 3.582 -26.426 1.00 77.19 92 GLU A CA 1
ATOM 760 C C . GLU A 1 92 ? 10.893 2.723 -27.648 1.00 77.19 92 GLU A C 1
ATOM 762 O O . GLU A 1 92 ? 9.759 2.283 -27.803 1.00 77.19 92 GLU A O 1
ATOM 767 N N . ILE A 1 93 ? 11.882 2.427 -28.493 1.00 72.00 93 ILE A N 1
ATOM 768 C CA . ILE A 1 93 ? 11.695 1.599 -29.693 1.00 72.00 93 ILE A CA 1
ATOM 769 C C . ILE A 1 93 ? 11.187 0.203 -29.323 1.00 72.00 93 ILE A C 1
ATOM 771 O O . ILE A 1 93 ? 10.287 -0.319 -29.979 1.00 72.00 93 ILE A O 1
ATOM 775 N N . ILE A 1 94 ? 11.739 -0.397 -28.264 1.00 74.38 94 ILE A N 1
ATOM 776 C CA . ILE A 1 94 ? 11.281 -1.696 -27.764 1.00 74.38 94 ILE A CA 1
ATOM 777 C C . ILE A 1 94 ? 9.802 -1.626 -27.370 1.00 74.38 94 ILE A C 1
ATOM 779 O O . ILE A 1 94 ? 9.034 -2.510 -27.746 1.00 74.38 94 ILE A O 1
ATOM 783 N N . PHE A 1 95 ? 9.394 -0.577 -26.654 1.00 80.50 95 PHE A N 1
ATOM 784 C CA . PHE A 1 95 ? 7.998 -0.382 -26.277 1.00 80.50 95 PHE A CA 1
ATOM 785 C C . PHE A 1 95 ? 7.093 -0.208 -27.506 1.00 80.50 95 PHE A C 1
ATOM 787 O O . PHE A 1 95 ? 6.071 -0.882 -27.607 1.00 80.50 95 PHE A O 1
ATOM 794 N N . GLN A 1 96 ? 7.490 0.608 -28.486 1.00 74.69 96 GLN A N 1
ATOM 795 C CA . GLN A 1 96 ? 6.734 0.786 -29.734 1.00 74.69 96 GLN A CA 1
ATOM 796 C C . GLN A 1 96 ? 6.583 -0.526 -30.520 1.00 74.69 96 GLN A C 1
ATOM 798 O O . GLN A 1 96 ? 5.539 -0.788 -31.115 1.00 74.69 96 GLN A O 1
ATOM 803 N N . GLU A 1 97 ? 7.591 -1.400 -30.494 1.00 70.94 97 GLU A N 1
ATOM 804 C CA . GLU A 1 97 ? 7.475 -2.724 -31.106 1.00 70.94 97 GLU A CA 1
ATOM 805 C C . GLU A 1 97 ? 6.491 -3.625 -30.341 1.00 70.94 97 GLU A C 1
ATOM 807 O O . GLU A 1 97 ? 5.759 -4.392 -30.964 1.00 70.94 97 GLU A O 1
ATOM 812 N N . MET A 1 98 ? 6.396 -3.508 -29.010 1.00 74.06 98 MET A N 1
ATOM 813 C CA . MET A 1 98 ? 5.359 -4.208 -28.237 1.00 74.06 98 MET A CA 1
ATOM 814 C C . MET A 1 98 ? 3.948 -3.782 -28.667 1.00 74.06 98 MET A C 1
ATOM 816 O O . MET A 1 98 ? 3.081 -4.643 -28.830 1.00 74.06 98 MET A O 1
ATOM 820 N N . VAL A 1 99 ? 3.735 -2.487 -28.914 1.00 74.44 99 VAL A N 1
ATOM 821 C CA . VAL A 1 99 ? 2.470 -1.950 -29.448 1.00 74.44 99 VAL A CA 1
ATOM 822 C C . VAL A 1 99 ? 2.175 -2.541 -30.828 1.00 74.44 99 VAL A C 1
ATOM 824 O O . VAL A 1 99 ? 1.137 -3.165 -31.025 1.00 74.44 99 VAL A O 1
ATOM 827 N N . ARG A 1 100 ? 3.140 -2.481 -31.757 1.00 68.62 100 ARG A N 1
ATOM 828 C CA . ARG A 1 100 ? 3.000 -3.029 -33.123 1.00 68.62 100 ARG A CA 1
ATOM 829 C C . ARG A 1 100 ? 2.692 -4.525 -33.165 1.00 68.62 100 ARG A C 1
ATOM 831 O O . ARG A 1 100 ? 2.023 -4.992 -34.083 1.00 68.62 100 ARG A O 1
ATOM 838 N N . LYS A 1 101 ? 3.193 -5.300 -32.198 1.00 67.50 101 LYS A N 1
ATOM 839 C CA . LYS A 1 101 ? 2.905 -6.741 -32.073 1.00 67.50 101 LYS A CA 1
ATOM 840 C C . LYS A 1 101 ? 1.557 -7.026 -31.390 1.00 67.50 101 LYS A C 1
ATOM 842 O O . LYS A 1 101 ? 1.228 -8.192 -31.180 1.00 67.50 101 LYS A O 1
ATOM 847 N N . GLY A 1 102 ? 0.784 -5.997 -31.036 1.00 68.50 102 GLY A N 1
ATOM 848 C CA . GLY A 1 102 ? -0.512 -6.123 -30.369 1.00 68.50 102 GLY A CA 1
ATOM 849 C C . GLY A 1 102 ? -0.409 -6.602 -28.918 1.00 68.50 102 GLY A C 1
ATOM 850 O O . GLY A 1 102 ? -1.332 -7.255 -28.413 1.00 68.50 102 GLY A O 1
ATOM 851 N N . ILE A 1 103 ? 0.732 -6.350 -28.260 1.00 71.19 103 ILE A N 1
ATOM 852 C CA . ILE A 1 103 ? 0.921 -6.647 -26.831 1.00 71.19 103 ILE A CA 1
ATOM 853 C C . ILE A 1 103 ? 0.215 -5.595 -25.977 1.00 71.19 103 ILE A C 1
ATOM 855 O O . ILE A 1 103 ? -0.414 -5.978 -24.997 1.00 71.19 103 ILE A O 1
ATOM 859 N N . TYR A 1 104 ? 0.297 -4.326 -26.381 1.00 71.50 104 TYR A N 1
ATOM 860 C CA . TYR A 1 104 ? -0.499 -3.225 -25.843 1.00 71.50 104 TYR A CA 1
ATOM 861 C C . TYR A 1 104 ? -1.452 -2.706 -26.919 1.00 71.50 104 TYR A C 1
ATOM 863 O O . TYR A 1 104 ? -1.081 -2.685 -28.096 1.00 71.50 104 TYR A O 1
ATOM 871 N N . SER A 1 105 ? -2.647 -2.279 -26.516 1.00 68.81 105 SER A N 1
ATOM 872 C CA . SER A 1 105 ? -3.548 -1.501 -27.367 1.00 68.81 105 SER A CA 1
ATOM 873 C C . SER A 1 105 ? -2.972 -0.109 -27.667 1.00 68.81 105 SER A C 1
ATOM 875 O O . SER A 1 105 ? -2.195 0.444 -26.887 1.00 68.81 105 SER A O 1
ATOM 877 N N . GLU A 1 106 ? -3.345 0.463 -28.815 1.00 64.19 106 GLU A N 1
ATOM 878 C CA . GLU A 1 106 ? -2.965 1.827 -29.228 1.00 64.19 106 GLU A CA 1
ATOM 879 C C . GLU A 1 106 ? -3.829 2.923 -28.561 1.00 64.19 106 GLU A C 1
ATOM 881 O O . GLU A 1 106 ? -3.729 4.095 -28.919 1.00 64.19 106 GLU A O 1
ATOM 886 N N . ASP A 1 107 ? -4.665 2.558 -27.585 1.00 70.62 107 ASP A N 1
ATOM 887 C CA . ASP A 1 107 ? -5.692 3.428 -27.005 1.00 70.62 107 ASP A CA 1
ATOM 888 C C . ASP A 1 107 ? -5.152 4.329 -25.870 1.00 70.62 107 ASP A C 1
ATOM 890 O O . ASP A 1 107 ? -3.963 4.340 -25.544 1.00 70.62 107 ASP A O 1
ATOM 894 N N . GLU A 1 108 ? -6.039 5.091 -25.217 1.00 59.12 108 GLU A N 1
ATOM 895 C CA . GLU A 1 108 ? -5.728 6.087 -24.170 1.00 59.12 108 GLU A CA 1
ATOM 896 C C . GLU A 1 108 ? -4.873 5.556 -22.996 1.00 59.12 108 GLU A C 1
ATOM 898 O O . GLU A 1 108 ? -4.222 6.328 -22.287 1.00 59.12 108 GLU A O 1
ATOM 903 N N . VAL A 1 109 ? -4.815 4.234 -22.801 1.00 70.62 109 VAL A N 1
ATOM 904 C CA . VAL A 1 109 ? -4.031 3.568 -21.746 1.00 70.62 109 VAL A CA 1
ATOM 905 C C . VAL A 1 109 ? -2.542 3.443 -22.116 1.00 70.62 109 VAL A C 1
ATOM 907 O O . VAL A 1 109 ? -1.710 3.128 -21.262 1.00 70.62 109 VAL A O 1
ATOM 910 N N . LEU A 1 110 ? -2.150 3.742 -23.359 1.00 78.94 110 LEU A N 1
ATOM 911 C CA . LEU A 1 110 ? -0.787 3.539 -23.852 1.00 78.94 110 LEU A CA 1
ATOM 912 C C . LEU A 1 110 ? 0.269 4.317 -23.054 1.00 78.94 110 LEU A C 1
ATOM 914 O O . LEU A 1 110 ? 1.325 3.777 -22.716 1.00 78.94 110 LEU A O 1
ATOM 918 N N . THR A 1 111 ? -0.025 5.569 -22.694 1.00 81.44 111 THR A N 1
ATOM 919 C CA . THR A 1 111 ? 0.870 6.401 -21.870 1.00 81.44 111 THR A CA 1
ATOM 920 C C . THR A 1 111 ? 1.089 5.780 -20.490 1.00 81.44 111 THR A C 1
ATOM 922 O O . THR A 1 111 ? 2.214 5.741 -19.996 1.00 81.44 111 THR A O 1
ATOM 925 N N . ILE A 1 112 ? 0.030 5.226 -19.894 1.00 81.50 112 ILE A N 1
ATOM 926 C CA . ILE A 1 112 ? 0.082 4.542 -18.597 1.00 81.50 112 ILE A CA 1
ATOM 927 C C . ILE A 1 112 ? 0.957 3.288 -18.693 1.00 81.50 112 ILE A C 1
ATOM 929 O O . ILE A 1 112 ? 1.857 3.085 -17.872 1.00 81.50 112 ILE A O 1
ATOM 933 N N . GLN A 1 113 ? 0.737 2.473 -19.727 1.00 83.50 113 GLN A N 1
ATOM 934 C CA . GLN A 1 113 ? 1.507 1.250 -19.951 1.00 83.50 113 GLN A CA 1
ATOM 935 C C . GLN A 1 113 ? 2.983 1.538 -20.228 1.00 83.50 113 GLN A C 1
ATOM 937 O O . GLN A 1 113 ? 3.852 0.803 -19.758 1.00 83.50 113 GLN A O 1
ATOM 942 N N . LYS A 1 114 ? 3.288 2.642 -20.913 1.00 87.12 114 LYS A N 1
ATOM 943 C CA . LYS A 1 114 ? 4.657 3.105 -21.150 1.00 87.12 114 LYS A CA 1
ATOM 944 C C . LYS A 1 114 ? 5.379 3.468 -19.855 1.00 87.12 114 LYS A C 1
ATOM 946 O O . LYS A 1 114 ? 6.501 3.004 -19.631 1.00 87.12 114 LYS A O 1
ATOM 951 N N . THR A 1 115 ? 4.746 4.262 -18.992 1.00 88.81 115 THR A N 1
ATOM 952 C CA . THR A 1 115 ? 5.314 4.641 -17.689 1.00 88.81 115 THR A CA 1
ATOM 953 C C . THR A 1 115 ? 5.569 3.406 -16.828 1.00 88.81 115 THR A C 1
ATOM 955 O O . THR A 1 115 ? 6.678 3.207 -16.329 1.00 88.81 115 THR A O 1
ATOM 958 N N . GLN A 1 116 ? 4.582 2.511 -16.747 1.00 89.31 116 GLN A N 1
ATOM 959 C CA . GLN A 1 116 ? 4.690 1.243 -16.028 1.00 89.31 116 GLN A CA 1
ATOM 960 C C . GLN A 1 116 ? 5.817 0.353 -16.572 1.00 89.31 116 GLN A C 1
ATOM 962 O O . GLN A 1 116 ? 6.633 -0.157 -15.802 1.00 89.31 116 GLN A O 1
ATOM 967 N N . PHE A 1 117 ? 5.907 0.195 -17.894 1.00 87.94 117 PHE A N 1
ATOM 968 C CA . PHE A 1 117 ? 6.958 -0.574 -18.561 1.00 87.94 117 PHE A CA 1
ATOM 969 C C . PHE A 1 117 ? 8.353 -0.078 -18.179 1.00 87.94 117 PHE A C 1
ATOM 971 O O . PHE A 1 117 ? 9.196 -0.856 -17.721 1.00 87.94 117 PHE A O 1
ATOM 978 N N . LYS A 1 118 ? 8.572 1.234 -18.311 1.00 90.19 118 LYS A N 1
ATOM 979 C CA . LYS A 1 118 ? 9.837 1.886 -17.973 1.00 90.19 118 LYS A CA 1
ATOM 980 C C . LYS A 1 118 ? 10.199 1.640 -16.507 1.00 90.19 118 LYS A C 1
ATOM 982 O O . LYS A 1 118 ? 11.272 1.106 -16.230 1.00 90.19 118 LYS A O 1
ATOM 987 N N . ALA A 1 119 ? 9.301 1.957 -15.577 1.00 91.81 119 ALA A N 1
ATOM 988 C CA . ALA A 1 119 ? 9.541 1.816 -14.141 1.00 91.81 119 ALA A CA 1
ATOM 989 C C . ALA A 1 119 ? 9.939 0.386 -13.736 1.00 91.81 119 ALA A C 1
ATOM 991 O O . ALA A 1 119 ? 10.894 0.161 -12.984 1.00 91.81 119 ALA A O 1
ATOM 992 N N . LEU A 1 120 ? 9.254 -0.608 -14.300 1.00 90.69 120 LEU A N 1
ATOM 993 C CA . LEU A 1 120 ? 9.514 -2.013 -14.020 1.00 90.69 120 LEU A CA 1
ATOM 994 C C . LEU A 1 120 ? 10.845 -2.510 -14.609 1.00 90.69 120 LEU A C 1
ATOM 996 O O . LEU A 1 120 ? 11.547 -3.291 -13.966 1.00 90.69 120 LEU A O 1
ATOM 1000 N N . ILE A 1 121 ? 11.242 -2.049 -15.797 1.00 90.25 121 ILE A N 1
ATOM 1001 C CA . ILE A 1 121 ? 12.542 -2.406 -16.387 1.00 90.25 121 ILE A CA 1
ATOM 1002 C C . ILE A 1 121 ? 13.703 -1.829 -15.581 1.00 90.25 121 ILE A C 1
ATOM 1004 O O . ILE A 1 121 ? 14.668 -2.550 -15.305 1.00 90.25 121 ILE A O 1
ATOM 1008 N N . TYR A 1 122 ? 13.598 -0.564 -15.167 1.00 92.50 122 TYR A N 1
ATOM 1009 C CA . TYR A 1 122 ? 14.605 0.069 -14.316 1.00 92.50 122 TYR A CA 1
ATOM 1010 C C . TYR A 1 122 ? 14.675 -0.589 -12.933 1.00 92.50 122 TYR A C 1
ATOM 1012 O O . TYR A 1 122 ? 15.769 -0.763 -12.401 1.00 92.50 122 TYR A O 1
ATOM 1020 N N . THR A 1 123 ? 13.548 -1.076 -12.405 1.00 93.62 123 THR A N 1
ATOM 1021 C CA . THR A 1 123 ? 13.513 -1.908 -11.191 1.00 93.62 123 THR A CA 1
ATOM 1022 C C . THR A 1 123 ? 14.330 -3.194 -11.356 1.00 93.62 123 THR A C 1
ATOM 1024 O O . THR A 1 123 ? 15.186 -3.499 -10.523 1.00 93.62 123 THR A O 1
ATOM 1027 N N . LEU A 1 124 ? 14.112 -3.956 -12.437 1.00 89.12 124 LEU A N 1
ATOM 1028 C CA . LEU A 1 124 ? 14.868 -5.192 -12.688 1.00 89.12 124 LEU A CA 1
ATOM 1029 C C . LEU A 1 124 ? 16.368 -4.921 -12.872 1.00 89.12 124 LEU A C 1
ATOM 1031 O O . LEU A 1 124 ? 17.200 -5.676 -12.359 1.00 89.12 124 LEU A O 1
ATOM 1035 N N . TYR A 1 125 ? 16.708 -3.840 -13.577 1.00 87.94 125 TYR A N 1
ATOM 1036 C CA . TYR A 1 125 ? 18.084 -3.383 -13.763 1.00 87.94 125 TYR A CA 1
ATOM 1037 C C . TYR A 1 125 ? 18.755 -3.056 -12.421 1.00 87.94 125 TYR A C 1
ATOM 1039 O O . TYR A 1 125 ? 19.806 -3.623 -12.115 1.00 87.94 125 TYR A O 1
ATOM 1047 N N . ALA A 1 126 ? 18.119 -2.227 -11.588 1.00 92.31 126 ALA A N 1
ATOM 1048 C CA . ALA A 1 126 ? 18.649 -1.804 -10.294 1.00 92.31 126 ALA A CA 1
ATOM 1049 C C . ALA A 1 126 ? 18.912 -2.992 -9.358 1.00 92.31 126 ALA A C 1
ATOM 1051 O O . ALA A 1 126 ? 20.015 -3.141 -8.830 1.00 92.31 126 ALA A O 1
ATOM 1052 N N . ILE A 1 127 ? 17.941 -3.902 -9.220 1.00 90.75 127 ILE A N 1
ATOM 1053 C CA . ILE A 1 127 ? 18.081 -5.084 -8.354 1.00 90.75 127 ILE A CA 1
ATOM 1054 C C . ILE A 1 127 ? 19.163 -6.028 -8.891 1.00 90.75 127 ILE A C 1
ATOM 1056 O O . ILE A 1 127 ? 19.933 -6.607 -8.120 1.00 90.75 127 ILE A O 1
ATOM 1060 N N . THR A 1 128 ? 19.262 -6.183 -10.213 1.00 85.19 128 THR A N 1
ATOM 1061 C CA . THR A 1 128 ? 20.320 -6.993 -10.830 1.00 85.19 128 THR A CA 1
ATOM 1062 C C . THR A 1 128 ? 21.705 -6.411 -10.559 1.00 85.19 128 THR A C 1
ATOM 1064 O O . THR A 1 128 ? 22.626 -7.155 -10.201 1.00 85.19 128 THR A O 1
ATOM 1067 N N . LYS A 1 129 ? 21.864 -5.088 -10.674 1.00 84.50 129 LYS A N 1
ATOM 1068 C CA . LYS A 1 129 ? 23.128 -4.410 -10.377 1.00 84.50 129 LYS A CA 1
ATOM 1069 C C . LYS A 1 129 ? 23.483 -4.533 -8.897 1.00 84.50 129 LYS A C 1
ATOM 1071 O O . LYS A 1 129 ? 24.601 -4.927 -8.575 1.00 84.50 129 LYS A O 1
ATOM 1076 N N . ALA A 1 130 ? 22.508 -4.335 -8.011 1.00 88.62 130 ALA A N 1
ATOM 1077 C CA . ALA A 1 130 ? 22.668 -4.517 -6.572 1.00 88.62 130 ALA A CA 1
ATOM 1078 C C . ALA A 1 130 ? 23.130 -5.938 -6.216 1.00 88.62 130 ALA A C 1
ATOM 1080 O O . ALA A 1 130 ? 24.098 -6.114 -5.479 1.00 88.62 130 ALA A O 1
ATOM 1081 N N . LYS A 1 131 ? 22.491 -6.974 -6.780 1.00 83.06 131 LYS A N 1
ATOM 1082 C CA . LYS A 1 131 ? 22.929 -8.367 -6.596 1.00 83.06 131 LYS A CA 1
ATOM 1083 C C . LYS A 1 131 ? 24.347 -8.578 -7.109 1.00 83.06 131 LYS A C 1
ATOM 1085 O O . LYS A 1 131 ? 25.170 -9.138 -6.392 1.00 83.06 131 LYS A O 1
ATOM 1090 N N . THR A 1 132 ? 24.642 -8.120 -8.320 1.00 79.06 132 THR A N 1
ATOM 1091 C CA . THR A 1 132 ? 25.980 -8.258 -8.908 1.00 79.06 132 THR A CA 1
ATOM 1092 C C . THR A 1 132 ? 27.045 -7.619 -8.017 1.00 79.06 132 THR A C 1
ATOM 1094 O O . THR A 1 132 ? 28.038 -8.273 -7.719 1.00 79.06 132 THR A O 1
ATOM 1097 N N . ASN A 1 133 ? 26.806 -6.411 -7.502 1.00 82.25 133 ASN A N 1
ATOM 1098 C CA . ASN A 1 133 ? 27.730 -5.714 -6.604 1.00 82.25 133 ASN A CA 1
ATOM 1099 C C . ASN A 1 133 ? 27.860 -6.393 -5.233 1.00 82.25 133 ASN A C 1
ATOM 1101 O O . ASN A 1 133 ? 28.957 -6.492 -4.689 1.00 82.25 133 ASN A O 1
ATOM 1105 N N . LYS A 1 134 ? 26.756 -6.911 -4.684 1.00 81.56 134 LYS A N 1
ATOM 1106 C CA . LYS A 1 134 ? 26.758 -7.657 -3.419 1.00 81.56 134 LYS A CA 1
ATOM 1107 C C . LYS A 1 134 ? 27.612 -8.925 -3.494 1.00 81.56 134 LYS A C 1
ATOM 1109 O O . LYS A 1 134 ? 28.286 -9.272 -2.530 1.00 81.56 134 LYS A O 1
ATOM 1114 N N . TYR A 1 135 ? 27.561 -9.639 -4.619 1.00 70.12 135 TYR A N 1
ATOM 1115 C CA . TYR A 1 135 ? 28.222 -10.937 -4.772 1.00 70.12 135 TYR A CA 1
ATOM 1116 C C . TYR A 1 135 ? 29.569 -10.883 -5.505 1.00 70.12 135 TYR A C 1
ATOM 1118 O O . TYR A 1 135 ? 30.357 -11.819 -5.363 1.00 70.12 135 TYR A O 1
ATOM 1126 N N . SER A 1 136 ? 29.888 -9.805 -6.228 1.00 64.94 136 SER A N 1
ATOM 1127 C CA . SER A 1 136 ? 31.228 -9.585 -6.793 1.00 64.94 136 SER A CA 1
ATOM 1128 C C . SER A 1 136 ? 32.299 -9.483 -5.702 1.00 64.94 136 SER A C 1
ATOM 1130 O O . SER A 1 136 ? 33.436 -9.891 -5.923 1.00 64.94 136 SER A O 1
ATOM 1132 N N . GLN A 1 137 ? 31.912 -9.053 -4.496 1.00 54.50 137 GLN A N 1
ATOM 1133 C CA . GLN A 1 137 ? 32.754 -9.067 -3.297 1.00 54.50 137 GLN A CA 1
ATOM 1134 C C . GLN A 1 137 ? 33.027 -10.482 -2.744 1.00 54.50 137 GLN A C 1
ATOM 1136 O O . GLN A 1 137 ? 33.931 -10.645 -1.931 1.00 54.50 137 GLN A O 1
ATOM 1141 N N . ILE A 1 138 ? 32.278 -11.514 -3.168 1.00 52.09 138 ILE A N 1
ATOM 1142 C CA . ILE A 1 138 ? 32.282 -12.846 -2.532 1.00 52.09 138 ILE A CA 1
ATOM 1143 C C . ILE A 1 138 ? 33.021 -13.922 -3.353 1.00 52.09 138 ILE A C 1
ATOM 1145 O O . ILE A 1 138 ? 33.434 -14.910 -2.753 1.00 52.09 138 ILE A O 1
ATOM 1149 N N . ARG A 1 139 ? 33.260 -13.759 -4.671 1.00 47.47 139 ARG A N 1
ATOM 1150 C CA . ARG A 1 139 ? 34.247 -14.545 -5.468 1.00 47.47 139 ARG A CA 1
ATOM 1151 C C . ARG A 1 139 ? 34.292 -14.098 -6.939 1.00 47.47 139 ARG A C 1
ATOM 1153 O O . ARG A 1 139 ? 33.319 -14.261 -7.671 1.00 47.47 139 ARG A O 1
ATOM 1160 N N . LEU A 1 140 ? 35.459 -13.635 -7.395 1.00 43.38 140 LEU A N 1
ATOM 1161 C CA . LEU A 1 140 ? 35.760 -13.304 -8.800 1.00 43.38 140 LEU A CA 1
ATOM 1162 C C . LEU A 1 140 ? 35.877 -14.541 -9.719 1.00 43.38 140 LEU A C 1
ATOM 1164 O O . LEU A 1 140 ? 35.721 -14.422 -10.935 1.00 43.38 140 LEU A O 1
ATOM 1168 N N . ASP A 1 141 ? 36.097 -15.736 -9.163 1.00 42.31 141 ASP A N 1
ATOM 1169 C CA . ASP A 1 141 ? 36.434 -16.934 -9.949 1.00 42.31 141 ASP A CA 1
ATOM 1170 C C . ASP A 1 141 ? 35.244 -17.565 -10.698 1.00 42.31 141 ASP A C 1
ATOM 1172 O O . ASP A 1 141 ? 35.434 -18.274 -11.687 1.00 42.31 141 ASP A O 1
ATOM 1176 N N . GLU A 1 142 ? 33.996 -17.279 -10.303 1.00 40.59 142 GLU A N 1
ATOM 1177 C CA . GLU A 1 142 ? 32.812 -17.855 -10.965 1.00 40.59 142 GLU A CA 1
ATOM 1178 C C . GLU A 1 142 ? 32.415 -17.125 -12.264 1.00 40.59 142 GLU A C 1
ATOM 1180 O O . GLU A 1 142 ? 31.785 -17.734 -13.139 1.00 40.59 142 GLU A O 1
ATOM 1185 N N . LEU A 1 143 ? 32.833 -15.863 -12.442 1.00 38.78 143 LEU A N 1
ATOM 1186 C CA . LEU A 1 143 ? 32.503 -15.027 -13.610 1.00 38.78 143 LEU A CA 1
ATOM 1187 C C . LEU A 1 143 ? 33.090 -15.570 -14.925 1.00 38.78 143 LEU A C 1
ATOM 1189 O O . LEU A 1 143 ? 32.486 -15.399 -15.981 1.00 38.78 143 LEU A O 1
ATOM 1193 N N . LYS A 1 144 ? 34.207 -16.309 -14.873 1.00 39.69 144 LYS A N 1
ATOM 1194 C CA . LYS A 1 144 ? 34.856 -16.908 -16.058 1.00 39.69 144 LYS A CA 1
ATOM 1195 C C . LYS A 1 144 ? 34.161 -18.172 -16.588 1.00 39.69 144 LYS A C 1
ATOM 1197 O O . LYS A 1 144 ? 34.491 -18.639 -17.672 1.00 39.69 144 LYS A O 1
ATOM 1202 N N . SER A 1 145 ? 33.200 -18.738 -15.852 1.00 41.91 145 SER A N 1
ATOM 1203 C CA . SER A 1 145 ? 32.625 -20.063 -16.154 1.00 41.91 145 SER A CA 1
ATOM 1204 C C . SER A 1 145 ? 31.330 -20.052 -16.985 1.00 41.91 145 SER A C 1
ATOM 1206 O O . SER A 1 145 ? 30.745 -21.110 -17.222 1.00 41.91 145 SER A O 1
ATOM 1208 N N . GLY A 1 146 ? 30.817 -18.882 -17.389 1.00 40.16 146 GLY A N 1
ATOM 1209 C CA . GLY A 1 146 ? 29.523 -18.777 -18.087 1.00 40.16 146 GLY A CA 1
ATOM 1210 C C . GLY A 1 146 ? 28.306 -19.185 -17.231 1.00 40.16 146 GLY A C 1
ATOM 1211 O O . GLY A 1 146 ? 27.199 -19.360 -17.750 1.00 40.16 146 GLY A O 1
ATOM 1212 N N . LYS A 1 147 ? 28.487 -19.336 -15.908 1.00 39.16 147 LYS A N 1
ATOM 1213 C CA . LYS A 1 147 ? 27.433 -19.582 -14.903 1.00 39.16 147 LYS A CA 1
ATOM 1214 C C . LYS A 1 147 ? 26.861 -18.281 -14.306 1.00 39.16 147 LYS A C 1
ATOM 1216 O O . LYS A 1 147 ? 26.317 -18.285 -13.206 1.00 39.16 147 LYS A O 1
ATOM 1221 N N . THR A 1 148 ? 26.898 -17.183 -15.060 1.00 45.31 148 THR A N 1
ATOM 1222 C CA . THR A 1 148 ? 26.364 -15.842 -14.733 1.00 45.31 148 THR A CA 1
ATOM 1223 C C . THR A 1 148 ? 24.843 -15.788 -14.499 1.00 45.31 148 THR A C 1
ATOM 1225 O O . THR A 1 148 ? 24.323 -14.758 -14.079 1.00 45.31 148 THR A O 1
ATOM 1228 N N . LYS A 1 149 ? 24.110 -16.905 -14.668 1.00 46.03 149 LYS A N 1
ATOM 1229 C CA . LYS A 1 149 ? 22.659 -17.004 -14.400 1.00 46.03 149 LYS A CA 1
ATOM 1230 C C . LYS A 1 149 ? 22.258 -16.686 -12.946 1.00 46.03 149 LYS A C 1
ATOM 1232 O O . LYS A 1 149 ? 21.082 -16.442 -12.706 1.00 46.03 149 LYS A O 1
ATOM 1237 N N . LYS A 1 150 ? 23.179 -16.705 -11.972 1.00 50.34 150 LYS A N 1
ATOM 1238 C CA . LYS A 1 150 ? 22.834 -16.523 -10.547 1.00 50.34 150 LYS A CA 1
ATOM 1239 C C . LYS A 1 150 ? 22.538 -15.072 -10.133 1.00 50.34 150 LYS A C 1
ATOM 1241 O O . LYS A 1 150 ? 21.871 -14.884 -9.117 1.00 50.34 150 LYS A O 1
ATOM 1246 N N . PHE A 1 151 ? 22.999 -14.065 -10.883 1.00 58.94 151 PHE A N 1
ATOM 1247 C CA . PHE A 1 151 ? 22.909 -12.659 -10.447 1.00 58.94 151 PHE A CA 1
ATOM 1248 C C . PHE A 1 151 ? 21.807 -11.845 -11.130 1.00 58.94 151 PHE A C 1
ATOM 1250 O O . PHE A 1 151 ? 21.381 -10.835 -10.574 1.00 58.94 151 PHE A O 1
ATOM 1257 N N . LEU A 1 152 ? 21.298 -12.305 -12.278 1.00 67.12 152 LEU A N 1
ATOM 1258 C CA . LEU A 1 152 ? 20.197 -11.645 -12.979 1.00 67.12 152 LEU A CA 1
ATOM 1259 C C . LEU A 1 152 ? 18.899 -11.748 -12.177 1.00 67.12 152 LEU A C 1
ATOM 1261 O O . LEU A 1 152 ? 18.461 -12.839 -11.800 1.00 67.12 152 LEU A O 1
ATOM 1265 N N . TYR A 1 153 ? 18.268 -10.603 -11.935 1.00 73.62 153 TYR A N 1
ATOM 1266 C CA . TYR A 1 153 ? 16.949 -10.535 -11.335 1.00 73.62 153 TYR A CA 1
ATOM 1267 C C . TYR A 1 153 ? 15.898 -10.484 -12.441 1.00 73.62 153 TYR A C 1
ATOM 1269 O O . TYR A 1 153 ? 15.845 -9.545 -13.230 1.00 73.62 153 TYR A O 1
ATOM 1277 N N . THR A 1 154 ? 15.097 -11.542 -12.545 1.00 74.00 154 THR A N 1
ATOM 1278 C CA . THR A 1 154 ? 14.152 -11.713 -13.651 1.00 74.00 154 THR A CA 1
ATOM 1279 C C . THR A 1 154 ? 12.765 -11.205 -13.292 1.00 74.00 154 THR A C 1
ATOM 1281 O O . THR A 1 154 ? 12.380 -11.158 -12.124 1.00 74.00 154 THR A O 1
ATOM 1284 N N . TRP A 1 155 ? 11.976 -10.921 -14.325 1.00 75.62 155 TRP A N 1
ATOM 1285 C CA . TRP A 1 155 ? 10.553 -10.617 -14.208 1.00 75.62 155 TRP A CA 1
ATOM 1286 C C . TRP A 1 155 ? 9.783 -11.643 -13.365 1.00 75.62 155 TRP A C 1
ATOM 1288 O O . TRP A 1 155 ? 9.076 -11.282 -12.428 1.00 75.62 155 TRP A O 1
ATOM 1298 N N . ASN A 1 156 ? 9.984 -12.936 -13.635 1.00 75.62 156 ASN A N 1
ATOM 1299 C CA . ASN A 1 156 ? 9.335 -14.012 -12.883 1.00 75.62 156 ASN A CA 1
ATOM 1300 C C . ASN A 1 156 ? 9.739 -14.003 -11.406 1.00 75.62 156 ASN A C 1
ATOM 1302 O O . ASN A 1 156 ? 8.910 -14.290 -10.544 1.00 75.62 156 ASN A O 1
ATOM 1306 N N . LYS A 1 157 ? 11.000 -13.660 -11.106 1.00 80.50 157 LYS A N 1
ATOM 1307 C CA . LYS A 1 157 ? 11.469 -13.556 -9.725 1.00 80.50 157 LYS A CA 1
ATOM 1308 C C . LYS A 1 157 ? 10.846 -12.355 -9.016 1.00 80.50 157 LYS A C 1
ATOM 1310 O O . LYS A 1 157 ? 10.389 -12.525 -7.892 1.00 80.50 157 LYS A O 1
ATOM 1315 N N . LEU A 1 158 ? 10.757 -11.204 -9.684 1.00 85.81 158 LEU A N 1
ATOM 1316 C CA . LEU A 1 158 ? 10.046 -10.041 -9.155 1.00 85.81 158 LEU A CA 1
ATOM 1317 C C . LEU A 1 158 ? 8.571 -10.372 -8.894 1.00 85.81 158 LEU A C 1
ATOM 1319 O O . LEU A 1 158 ? 8.087 -10.146 -7.792 1.00 85.81 158 LEU A O 1
ATOM 1323 N N . SER A 1 159 ? 7.878 -10.973 -9.867 1.00 81.50 159 SER A N 1
ATOM 1324 C CA . SER A 1 159 ? 6.469 -11.356 -9.722 1.00 81.50 159 SER A CA 1
ATOM 1325 C C . SER A 1 159 ? 6.268 -12.330 -8.557 1.00 81.50 159 SER A C 1
ATOM 1327 O O . SER A 1 159 ? 5.365 -12.141 -7.744 1.00 81.50 159 SER A O 1
ATOM 1329 N N . TYR A 1 160 ? 7.141 -13.335 -8.420 1.00 80.19 160 TYR A N 1
ATOM 1330 C CA . TYR A 1 160 ? 7.134 -14.244 -7.273 1.00 80.19 160 TYR A CA 1
ATOM 1331 C C . TYR A 1 160 ? 7.304 -13.487 -5.948 1.00 80.19 160 TYR A C 1
ATOM 1333 O O . TYR A 1 160 ? 6.475 -13.647 -5.054 1.00 80.19 160 TYR A O 1
ATOM 1341 N N . ASP A 1 161 ? 8.322 -12.628 -5.846 1.00 82.81 161 ASP A N 1
ATOM 1342 C CA . ASP A 1 161 ? 8.666 -11.908 -4.614 1.00 82.81 161 ASP A CA 1
ATOM 1343 C C . ASP A 1 161 ? 7.574 -10.910 -4.181 1.00 82.81 161 ASP A C 1
ATOM 1345 O O . ASP A 1 161 ? 7.482 -10.588 -2.998 1.00 82.81 161 ASP A O 1
ATOM 1349 N N . ILE A 1 162 ? 6.710 -10.464 -5.102 1.00 81.56 162 ILE A N 1
ATOM 1350 C CA . ILE A 1 162 ? 5.593 -9.562 -4.788 1.00 81.56 162 ILE A CA 1
ATOM 1351 C C . ILE A 1 162 ? 4.219 -10.246 -4.738 1.00 81.56 162 ILE A C 1
ATOM 1353 O O . ILE A 1 162 ? 3.203 -9.564 -4.601 1.00 81.56 162 ILE A O 1
ATOM 1357 N N . GLY A 1 163 ? 4.137 -11.576 -4.817 1.00 71.81 163 GLY A N 1
ATOM 1358 C CA . GLY A 1 163 ? 2.891 -12.313 -4.559 1.00 71.81 163 GLY A CA 1
ATOM 1359 C C . GLY A 1 163 ? 2.484 -13.361 -5.591 1.00 71.81 163 GLY A C 1
ATOM 1360 O O . GLY A 1 163 ? 1.310 -13.714 -5.637 1.00 71.81 163 GLY A O 1
ATOM 1361 N N . GLY A 1 164 ? 3.423 -13.866 -6.393 1.00 70.12 164 GLY A N 1
ATOM 1362 C CA . GLY A 1 164 ? 3.235 -15.062 -7.218 1.00 70.12 164 GLY A CA 1
ATOM 1363 C C . GLY A 1 164 ? 3.592 -14.857 -8.689 1.00 70.12 164 GLY A C 1
ATOM 1364 O O . GLY A 1 164 ? 3.539 -13.745 -9.214 1.00 70.12 164 GLY A O 1
ATOM 1365 N N . VAL A 1 165 ? 3.946 -15.950 -9.370 1.00 59.62 165 VAL A N 1
ATOM 1366 C CA . VAL A 1 165 ? 4.538 -15.948 -10.724 1.00 59.62 165 VAL A CA 1
ATOM 1367 C C . VAL A 1 165 ? 3.668 -15.240 -11.772 1.00 59.62 165 VAL A C 1
ATOM 1369 O O . VAL A 1 165 ? 4.210 -14.605 -12.671 1.00 59.62 165 VAL A O 1
ATOM 1372 N N . GLU A 1 166 ? 2.341 -15.283 -11.635 1.00 64.00 166 GLU A N 1
ATOM 1373 C CA . GLU A 1 166 ? 1.425 -14.693 -12.619 1.00 64.00 166 GLU A CA 1
ATOM 1374 C C . GLU A 1 166 ? 1.038 -13.233 -12.332 1.00 64.00 166 GLU A C 1
ATOM 1376 O O . GLU A 1 166 ? 0.531 -12.557 -13.224 1.00 64.00 166 GLU A O 1
ATOM 1381 N N . THR A 1 167 ? 1.306 -12.719 -11.130 1.00 68.25 167 THR A N 1
ATOM 1382 C CA . THR A 1 167 ? 0.765 -11.441 -10.631 1.00 68.25 167 THR A CA 1
ATOM 1383 C C . THR A 1 167 ? 0.988 -10.275 -11.590 1.00 68.25 167 THR A C 1
ATOM 1385 O O . THR A 1 167 ? 0.031 -9.661 -12.051 1.00 68.25 167 THR A O 1
ATOM 1388 N N . LEU A 1 168 ? 2.246 -9.979 -11.929 1.00 73.81 168 LEU A N 1
ATOM 1389 C CA . LEU A 1 168 ? 2.538 -8.865 -12.828 1.00 73.81 168 LEU A CA 1
ATOM 1390 C C . LEU A 1 168 ? 2.170 -9.205 -14.276 1.00 73.81 168 LEU A C 1
ATOM 1392 O O . LEU A 1 168 ? 1.762 -8.347 -15.048 1.00 73.81 168 LEU A O 1
ATOM 1396 N N . SER A 1 169 ? 2.285 -10.476 -14.658 1.00 64.75 169 SER A N 1
ATOM 1397 C CA . SER A 1 169 ? 1.949 -10.904 -16.014 1.00 64.75 169 SER A CA 1
ATOM 1398 C C . SER A 1 169 ? 0.475 -10.714 -16.359 1.00 64.75 169 SER A C 1
ATOM 1400 O O . SER A 1 169 ? 0.156 -10.357 -17.489 1.00 64.75 169 SER A O 1
ATOM 1402 N N . GLN A 1 170 ? -0.414 -10.916 -15.386 1.00 65.50 170 GLN A N 1
ATOM 1403 C CA . GLN A 1 170 ? -1.846 -10.709 -15.544 1.00 65.50 170 GLN A CA 1
ATOM 1404 C C . GLN A 1 170 ? -2.163 -9.223 -15.658 1.00 65.50 170 GLN A C 1
ATOM 1406 O O . GLN A 1 170 ? -2.930 -8.854 -16.543 1.00 65.50 170 GLN A O 1
ATOM 1411 N N . THR A 1 171 ? -1.518 -8.377 -14.846 1.00 70.06 171 THR A N 1
ATOM 1412 C CA . THR A 1 171 ? -1.636 -6.919 -14.965 1.00 70.06 171 THR A CA 1
ATOM 1413 C C . THR A 1 171 ? -1.385 -6.463 -16.397 1.00 70.06 171 THR A C 1
ATOM 1415 O O . THR A 1 171 ? -2.144 -5.691 -16.959 1.00 70.06 171 THR A O 1
ATOM 1418 N N . LEU A 1 172 ? -0.370 -7.024 -17.041 1.00 66.75 172 LEU A N 1
ATOM 1419 C CA . LEU A 1 172 ? 0.052 -6.564 -18.358 1.00 66.75 172 LEU A CA 1
ATOM 1420 C C . LEU A 1 172 ? -0.706 -7.244 -19.494 1.00 66.75 172 LEU A C 1
ATOM 1422 O O . LEU A 1 172 ? -1.034 -6.600 -20.481 1.00 66.75 172 LEU A O 1
ATOM 1426 N N . LYS A 1 173 ? -1.087 -8.516 -19.324 1.00 64.31 173 LYS A N 1
ATOM 1427 C CA . LYS A 1 173 ? -1.999 -9.219 -20.239 1.00 64.31 173 LYS A CA 1
ATOM 1428 C C . LYS A 1 173 ? -3.359 -8.526 -20.338 1.00 64.31 173 LYS A C 1
ATOM 1430 O O . LYS A 1 173 ? -3.970 -8.546 -21.402 1.00 64.31 173 LYS A O 1
ATOM 1435 N N . HIS A 1 174 ? -3.845 -8.000 -19.220 1.00 67.50 174 HIS A N 1
ATOM 1436 C CA . HIS A 1 174 ? -5.126 -7.308 -19.136 1.00 67.50 174 HIS A CA 1
ATOM 1437 C C . HIS A 1 174 ? -4.989 -5.793 -19.296 1.00 67.50 174 HIS A C 1
ATOM 1439 O O . HIS A 1 174 ? -5.982 -5.094 -19.130 1.00 67.50 174 HIS A O 1
ATOM 1445 N N . GLU A 1 175 ? -3.782 -5.303 -19.604 1.00 68.06 175 GLU A N 1
ATOM 1446 C CA . GLU A 1 175 ? -3.479 -3.878 -19.775 1.00 68.06 175 GLU A CA 1
ATOM 1447 C C . GLU A 1 175 ? -3.969 -3.023 -18.595 1.00 68.06 175 GLU A C 1
ATOM 1449 O O . GLU A 1 175 ? -4.397 -1.880 -18.740 1.00 68.06 175 GLU A O 1
ATOM 1454 N N . THR A 1 176 ? -3.880 -3.585 -17.391 1.00 73.69 176 THR A N 1
ATOM 1455 C CA . THR A 1 176 ? -4.191 -2.910 -16.139 1.00 73.69 176 THR A CA 1
ATOM 1456 C C . THR A 1 176 ? -2.930 -2.329 -15.501 1.00 73.69 176 THR A C 1
ATOM 1458 O O . THR A 1 176 ? -1.798 -2.503 -15.966 1.00 73.69 176 THR A O 1
ATOM 1461 N N . VAL A 1 177 ? -3.141 -1.576 -14.430 1.00 79.31 177 VAL A N 1
ATOM 1462 C CA . VAL A 1 177 ? -2.092 -0.945 -13.631 1.00 79.31 177 VAL A CA 1
ATOM 1463 C C . VAL A 1 177 ? -1.679 -1.873 -12.489 1.00 79.31 177 VAL A C 1
ATOM 1465 O O . VAL A 1 177 ? -2.515 -2.566 -11.901 1.00 79.31 177 VAL A O 1
ATOM 1468 N N . VAL A 1 178 ? -0.389 -1.885 -12.150 1.00 81.94 178 VAL A N 1
ATOM 1469 C CA . VAL A 1 178 ? 0.138 -2.614 -10.992 1.00 81.94 178 VAL A CA 1
ATOM 1470 C C . VAL A 1 178 ? -0.496 -2.066 -9.715 1.00 81.94 178 VAL A C 1
ATOM 1472 O O . VAL A 1 178 ? -0.424 -0.875 -9.426 1.00 81.94 178 VAL A O 1
ATOM 1475 N N . ALA A 1 179 ? -1.099 -2.955 -8.926 1.00 78.94 179 ALA A N 1
ATOM 1476 C CA . ALA A 1 179 ? -1.790 -2.559 -7.706 1.00 78.94 179 ALA A CA 1
ATOM 1477 C C . ALA A 1 179 ? -0.839 -1.871 -6.691 1.00 78.94 179 ALA A C 1
ATOM 1479 O O . ALA A 1 179 ? 0.321 -2.291 -6.566 1.00 78.94 179 ALA A O 1
ATOM 1480 N N . PRO A 1 180 ? -1.304 -0.863 -5.928 1.00 77.81 180 PRO A N 1
ATOM 1481 C CA . PRO A 1 180 ? -0.472 -0.105 -4.984 1.00 77.81 180 PRO A CA 1
ATOM 1482 C C . PRO A 1 180 ? 0.277 -0.967 -3.958 1.00 77.81 180 PRO A C 1
ATOM 1484 O O . PRO A 1 180 ? 1.432 -0.702 -3.623 1.00 77.81 180 PRO A O 1
ATOM 1487 N N . GLU A 1 181 ? -0.324 -2.063 -3.496 1.00 75.50 181 GLU A N 1
ATOM 1488 C CA . GLU A 1 181 ? 0.304 -2.986 -2.547 1.00 75.50 181 GLU A CA 1
ATOM 1489 C C . GLU A 1 181 ? 1.518 -3.688 -3.163 1.00 75.50 181 GLU A C 1
ATOM 1491 O O . GLU A 1 181 ? 2.490 -3.999 -2.472 1.00 75.50 181 GLU A O 1
ATOM 1496 N N . LYS A 1 182 ? 1.472 -3.942 -4.474 1.00 85.06 182 LYS A N 1
ATOM 1497 C CA . LYS A 1 182 ? 2.581 -4.525 -5.232 1.00 85.06 182 LYS A CA 1
ATOM 1498 C C . LYS A 1 182 ? 3.683 -3.495 -5.437 1.00 85.06 182 LYS A C 1
ATOM 1500 O O . LYS A 1 182 ? 4.846 -3.835 -5.244 1.00 85.06 182 LYS A O 1
ATOM 1505 N N . ILE A 1 183 ? 3.329 -2.240 -5.716 1.00 87.75 183 ILE A N 1
ATOM 1506 C CA . ILE A 1 183 ? 4.277 -1.116 -5.755 1.00 87.75 183 ILE A CA 1
ATOM 1507 C C . ILE A 1 183 ? 5.026 -0.985 -4.419 1.00 87.75 183 ILE A C 1
ATOM 1509 O O . ILE A 1 183 ? 6.254 -0.909 -4.409 1.00 87.75 183 ILE A O 1
ATOM 1513 N N . ALA A 1 184 ? 4.326 -1.057 -3.283 1.00 84.44 184 ALA A N 1
ATOM 1514 C CA . ALA A 1 184 ? 4.951 -1.018 -1.959 1.00 84.44 184 ALA A CA 1
ATOM 1515 C C . ALA A 1 184 ? 5.952 -2.172 -1.732 1.00 84.44 184 ALA A C 1
ATOM 1517 O O . ALA A 1 184 ? 7.032 -1.965 -1.170 1.00 84.44 184 ALA A O 1
ATOM 1518 N N . LEU A 1 185 ? 5.636 -3.383 -2.209 1.00 86.75 185 LEU A N 1
ATOM 1519 C CA . LEU A 1 185 ? 6.555 -4.526 -2.158 1.00 86.75 185 LEU A CA 1
ATOM 1520 C C . LEU A 1 185 ? 7.792 -4.305 -3.036 1.00 86.75 185 LEU A C 1
ATOM 1522 O O . LEU A 1 185 ? 8.906 -4.574 -2.584 1.00 86.75 185 LEU A O 1
ATOM 1526 N N . ILE A 1 186 ? 7.614 -3.771 -4.249 1.00 92.06 186 ILE A N 1
ATOM 1527 C CA . ILE A 1 186 ? 8.719 -3.411 -5.148 1.00 92.06 186 ILE A CA 1
ATOM 1528 C C . ILE A 1 186 ? 9.641 -2.391 -4.469 1.00 92.06 186 ILE A C 1
ATOM 1530 O O . ILE A 1 186 ? 10.849 -2.623 -4.391 1.00 92.06 186 ILE A O 1
ATOM 1534 N N . LYS A 1 187 ? 9.081 -1.316 -3.897 1.00 92.50 187 LYS A N 1
ATOM 1535 C CA . LYS A 1 187 ? 9.848 -0.310 -3.147 1.00 92.50 187 LYS A CA 1
ATOM 1536 C C . LYS A 1 187 ? 10.647 -0.935 -2.004 1.00 92.50 187 LYS A C 1
ATOM 1538 O O . LYS A 1 187 ? 11.829 -0.648 -1.855 1.00 92.50 187 LYS A O 1
ATOM 1543 N N . SER A 1 188 ? 10.043 -1.842 -1.231 1.00 90.25 188 SER A N 1
ATOM 1544 C CA . SER A 1 188 ? 10.748 -2.542 -0.146 1.00 90.25 188 SER A CA 1
ATOM 1545 C C . SER A 1 188 ? 11.923 -3.381 -0.662 1.00 90.25 188 SER A C 1
ATOM 1547 O O . SER A 1 188 ? 12.966 -3.462 -0.012 1.00 90.25 188 SER A O 1
ATOM 1549 N N . ILE A 1 189 ? 11.788 -4.026 -1.823 1.00 91.75 189 ILE A N 1
ATOM 1550 C CA . ILE A 1 189 ? 12.881 -4.797 -2.436 1.00 91.75 189 ILE A CA 1
ATOM 1551 C C . ILE A 1 189 ? 14.011 -3.864 -2.893 1.00 91.75 189 ILE A C 1
ATOM 1553 O O . ILE A 1 189 ? 15.184 -4.174 -2.660 1.00 91.75 189 ILE A O 1
ATOM 1557 N N . LEU A 1 190 ? 13.667 -2.724 -3.497 1.00 94.38 190 LEU A N 1
ATOM 1558 C CA . LEU A 1 190 ? 14.631 -1.706 -3.915 1.00 94.38 190 LEU A CA 1
ATOM 1559 C C . LEU A 1 190 ? 15.379 -1.120 -2.710 1.00 94.38 190 LEU A C 1
ATOM 1561 O O . LEU A 1 190 ? 16.601 -1.073 -2.750 1.00 94.38 190 LEU A O 1
ATOM 1565 N N . GLU A 1 191 ? 14.695 -0.795 -1.607 1.00 92.62 191 GLU A N 1
ATOM 1566 C CA . GLU A 1 191 ? 15.337 -0.233 -0.402 1.00 92.62 191 GLU A CA 1
ATOM 1567 C C . GLU A 1 191 ? 16.380 -1.192 0.180 1.00 92.62 191 GLU A C 1
ATOM 1569 O O . GLU A 1 191 ? 17.501 -0.802 0.499 1.00 92.62 191 GLU A O 1
ATOM 1574 N N . ASN A 1 192 ? 16.049 -2.483 0.249 1.00 90.38 192 ASN A N 1
ATOM 1575 C CA . ASN A 1 192 ? 16.984 -3.512 0.713 1.00 90.38 192 ASN A CA 1
ATOM 1576 C C . ASN A 1 192 ? 18.182 -3.710 -0.237 1.00 90.38 192 ASN A C 1
ATOM 1578 O O . ASN A 1 192 ? 19.197 -4.294 0.149 1.00 90.38 192 ASN A O 1
ATOM 1582 N N . SER A 1 193 ? 18.055 -3.254 -1.483 1.00 92.44 193 SER A N 1
ATOM 1583 C CA . SER A 1 193 ? 19.080 -3.335 -2.525 1.00 92.44 193 SER A CA 1
ATOM 1584 C C . SER A 1 193 ? 19.940 -2.066 -2.601 1.00 92.44 193 SER A C 1
ATOM 1586 O O . SER A 1 193 ? 21.081 -2.141 -3.062 1.00 92.44 193 SER A O 1
ATOM 1588 N N . THR A 1 194 ? 19.448 -0.935 -2.079 1.00 93.94 194 THR A N 1
ATOM 1589 C CA . THR A 1 194 ? 20.112 0.378 -2.068 1.00 93.94 194 THR A CA 1
ATOM 1590 C C . THR A 1 194 ? 21.558 0.352 -1.559 1.00 93.94 194 THR A C 1
ATOM 1592 O O . THR A 1 194 ? 22.398 0.966 -2.220 1.00 93.94 194 THR A O 1
ATOM 1595 N N . PRO A 1 195 ? 21.929 -0.386 -0.486 1.00 93.44 195 PRO A N 1
ATOM 1596 C CA . PRO A 1 195 ? 23.324 -0.451 -0.034 1.00 93.44 195 PRO A CA 1
ATOM 1597 C C . PRO A 1 195 ? 24.316 -0.976 -1.084 1.00 93.44 195 PRO A C 1
ATOM 1599 O O . PRO A 1 195 ? 25.519 -0.779 -0.940 1.00 93.44 195 PRO A O 1
ATOM 1602 N N . PHE A 1 196 ? 23.832 -1.655 -2.129 1.00 89.88 196 PHE A N 1
ATOM 1603 C CA . PHE A 1 196 ? 24.666 -2.273 -3.160 1.00 89.88 196 PHE A CA 1
ATOM 1604 C C . PHE A 1 196 ? 24.550 -1.596 -4.535 1.00 89.88 196 PHE A C 1
ATOM 1606 O O . PHE A 1 196 ? 25.377 -1.870 -5.401 1.00 89.88 196 PHE A O 1
ATOM 1613 N N . ALA A 1 197 ? 23.553 -0.738 -4.767 1.00 91.25 197 ALA A N 1
ATOM 1614 C CA . ALA A 1 197 ? 23.382 0.024 -6.012 1.00 91.25 197 ALA A CA 1
ATOM 1615 C C . ALA A 1 197 ? 22.521 1.274 -5.761 1.00 91.25 197 ALA A C 1
ATOM 1617 O O . ALA A 1 197 ? 21.351 1.318 -6.139 1.00 91.25 197 ALA A O 1
ATOM 1618 N N . PHE A 1 198 ? 23.088 2.257 -5.056 1.00 93.94 198 PHE A N 1
ATOM 1619 C CA . PHE A 1 198 ? 22.353 3.426 -4.566 1.00 93.94 198 PHE A CA 1
ATOM 1620 C C . PHE A 1 198 ? 21.680 4.221 -5.693 1.00 93.94 198 PHE A C 1
ATOM 1622 O O . PHE A 1 198 ? 20.467 4.397 -5.666 1.00 93.94 198 PHE A O 1
ATOM 1629 N N . GLU A 1 199 ? 22.447 4.656 -6.696 1.00 93.62 199 GLU A N 1
ATOM 1630 C CA . GLU A 1 199 ? 21.940 5.515 -7.775 1.00 93.62 199 GLU A CA 1
ATOM 1631 C C . GLU A 1 199 ? 20.816 4.836 -8.566 1.00 93.62 199 GLU A C 1
ATOM 1633 O O . GLU A 1 199 ? 19.781 5.444 -8.836 1.00 93.62 199 GLU A O 1
ATOM 1638 N N . GLU A 1 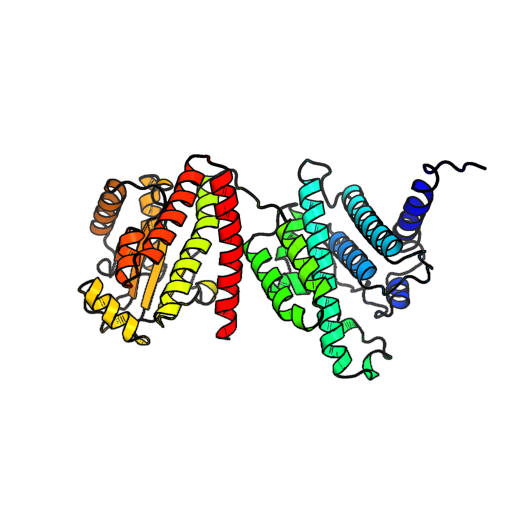200 ? 20.984 3.556 -8.901 1.00 93.81 200 GLU A N 1
ATOM 1639 C CA . GLU A 1 200 ? 19.993 2.813 -9.674 1.00 93.81 200 GLU A CA 1
ATOM 1640 C C . GLU A 1 200 ? 18.737 2.501 -8.870 1.00 93.81 200 GLU A C 1
ATOM 1642 O O . GLU A 1 200 ? 17.640 2.565 -9.423 1.00 93.81 200 GLU A O 1
ATOM 1647 N N . CYS A 1 201 ? 18.879 2.156 -7.586 1.00 95.25 201 CYS A N 1
ATOM 1648 C CA . CYS A 1 201 ? 17.728 1.873 -6.734 1.00 95.25 201 CYS A CA 1
ATOM 1649 C C . CYS A 1 201 ? 16.904 3.138 -6.496 1.00 95.25 201 CYS A C 1
ATOM 1651 O O . CYS A 1 201 ? 15.684 3.069 -6.615 1.00 95.25 201 CYS A O 1
ATOM 1653 N N . THR A 1 202 ? 17.547 4.280 -6.237 1.00 94.88 202 THR A N 1
ATOM 1654 C CA . THR A 1 202 ? 16.860 5.572 -6.091 1.00 94.88 202 THR A CA 1
ATOM 1655 C C . THR A 1 202 ? 16.133 5.945 -7.380 1.00 94.88 202 THR A C 1
ATOM 1657 O O . THR A 1 202 ? 14.929 6.168 -7.355 1.00 94.88 202 THR A O 1
ATOM 1660 N N . HIS A 1 203 ? 16.808 5.875 -8.532 1.00 94.56 203 HIS A N 1
ATOM 1661 C CA . HIS A 1 203 ? 16.163 6.175 -9.812 1.00 94.56 203 HIS A CA 1
ATOM 1662 C C . HIS A 1 203 ? 14.975 5.246 -10.119 1.00 94.56 203 HIS A C 1
ATOM 1664 O O . HIS A 1 203 ? 13.948 5.684 -10.634 1.00 94.56 203 HIS A O 1
ATOM 1670 N N . ALA A 1 204 ? 15.094 3.954 -9.802 1.00 95.06 204 ALA A N 1
ATOM 1671 C CA . ALA A 1 204 ? 13.993 3.012 -9.969 1.00 95.06 204 ALA A CA 1
ATOM 1672 C C . ALA A 1 204 ? 12.825 3.302 -9.013 1.00 95.06 204 ALA A C 1
ATOM 1674 O O . ALA A 1 204 ? 11.677 3.124 -9.413 1.00 95.06 204 ALA A O 1
ATOM 1675 N N . MET A 1 205 ? 13.089 3.748 -7.779 1.00 94.25 205 MET A N 1
ATOM 1676 C CA . MET A 1 205 ? 12.037 4.165 -6.847 1.00 94.25 205 MET A CA 1
ATOM 1677 C C . MET A 1 205 ? 11.259 5.365 -7.384 1.00 94.25 205 MET A C 1
ATOM 1679 O O . MET A 1 205 ? 10.031 5.295 -7.391 1.00 94.25 205 MET A O 1
ATOM 1683 N N . ASP A 1 206 ? 11.954 6.387 -7.893 1.00 93.75 206 ASP A N 1
ATOM 1684 C CA . ASP A 1 206 ? 11.327 7.580 -8.479 1.00 93.75 206 ASP A CA 1
ATOM 1685 C C . ASP A 1 206 ? 10.387 7.188 -9.631 1.00 93.75 206 ASP A C 1
ATOM 1687 O O . ASP A 1 206 ? 9.217 7.554 -9.655 1.00 93.75 206 ASP A O 1
ATOM 1691 N N . LEU A 1 207 ? 10.855 6.337 -10.553 1.00 93.56 207 LEU A N 1
ATOM 1692 C CA . LEU A 1 207 ? 10.036 5.881 -11.682 1.00 93.56 207 LEU A CA 1
ATOM 1693 C C . LEU A 1 207 ? 8.833 5.031 -11.248 1.00 93.56 207 LEU A C 1
ATOM 1695 O O . LEU A 1 207 ? 7.788 5.057 -11.892 1.00 93.56 207 LEU A O 1
ATOM 1699 N N . ILE A 1 208 ? 8.967 4.243 -10.180 1.00 92.06 208 ILE A N 1
ATOM 1700 C CA . ILE A 1 208 ? 7.859 3.447 -9.638 1.00 92.06 208 ILE A CA 1
ATOM 1701 C C . ILE A 1 208 ? 6.776 4.349 -9.025 1.00 92.06 208 ILE A C 1
ATOM 1703 O O . ILE A 1 208 ? 5.605 3.970 -9.035 1.00 92.06 208 ILE A O 1
ATOM 1707 N N . GLU A 1 209 ? 7.132 5.536 -8.527 1.00 87.19 209 GLU A N 1
ATOM 1708 C CA . GLU A 1 209 ? 6.171 6.539 -8.046 1.00 87.19 209 GLU A CA 1
ATOM 1709 C C . GLU A 1 209 ? 5.378 7.204 -9.171 1.00 87.19 209 GLU A C 1
ATOM 1711 O O . GLU A 1 209 ? 4.243 7.615 -8.942 1.00 87.19 209 GLU A O 1
ATOM 1716 N N . GLU A 1 210 ? 5.928 7.240 -10.386 1.00 89.06 210 GLU A N 1
ATOM 1717 C CA . GLU A 1 210 ? 5.242 7.764 -11.570 1.00 89.06 210 GLU A CA 1
ATOM 1718 C C . GLU A 1 210 ? 4.137 6.828 -12.092 1.00 89.06 210 GLU A C 1
ATOM 1720 O O . GLU A 1 210 ? 3.321 7.255 -12.913 1.00 89.06 210 GLU A O 1
ATOM 1725 N N . ILE A 1 211 ? 4.086 5.557 -11.658 1.00 86.69 211 ILE A N 1
ATOM 1726 C CA . ILE A 1 211 ? 3.026 4.633 -12.086 1.00 86.69 211 ILE A CA 1
ATOM 1727 C C . ILE A 1 211 ? 1.675 5.188 -11.605 1.00 86.69 211 ILE A C 1
ATOM 1729 O O . ILE A 1 211 ? 1.444 5.280 -10.395 1.00 86.69 211 ILE A O 1
ATOM 1733 N N . PRO A 1 212 ? 0.763 5.546 -12.530 1.00 75.25 212 PRO A N 1
ATOM 1734 C CA . PRO A 1 212 ? -0.492 6.187 -12.171 1.00 75.25 212 PRO A CA 1
ATOM 1735 C C . PRO A 1 212 ? -1.373 5.207 -11.412 1.00 75.25 212 PRO A C 1
ATOM 1737 O O . PRO A 1 212 ? -1.292 3.999 -11.606 1.00 75.25 212 PRO A O 1
ATOM 1740 N N . ARG A 1 213 ? -2.250 5.722 -10.556 1.00 74.06 213 ARG A N 1
ATOM 1741 C CA . ARG A 1 213 ? -3.149 4.892 -9.755 1.00 74.06 213 ARG A CA 1
ATOM 1742 C C . ARG A 1 213 ? -4.435 4.624 -10.524 1.00 74.06 213 ARG A C 1
ATOM 1744 O O . ARG A 1 213 ? -4.999 5.524 -11.143 1.00 74.06 213 ARG A O 1
ATOM 1751 N N . LEU A 1 214 ? -4.926 3.389 -10.461 1.00 68.75 214 LEU A N 1
ATOM 1752 C CA . LEU A 1 214 ? -6.202 3.045 -11.080 1.00 68.75 214 LEU A CA 1
ATOM 1753 C C . LEU A 1 214 ? -7.342 3.472 -10.156 1.00 68.75 214 LEU A C 1
ATOM 1755 O O . LEU A 1 214 ? -7.644 2.791 -9.176 1.00 68.75 214 LEU A O 1
ATOM 1759 N N . ARG A 1 215 ? -7.962 4.611 -10.466 1.00 72.00 215 ARG A N 1
ATOM 1760 C CA . ARG A 1 215 ? -9.220 5.012 -9.834 1.00 72.00 215 ARG A CA 1
ATOM 1761 C C . ARG A 1 215 ? -10.324 4.102 -10.356 1.00 72.00 215 ARG A C 1
ATOM 1763 O O . ARG A 1 215 ? -10.560 4.048 -11.561 1.00 72.00 215 ARG A O 1
ATOM 1770 N N . TYR A 1 216 ? -10.987 3.367 -9.469 1.00 64.56 216 TYR A N 1
ATOM 1771 C CA . TYR A 1 216 ? -12.180 2.616 -9.858 1.00 64.56 216 TYR A CA 1
ATOM 1772 C C . TYR A 1 216 ? -13.318 3.586 -10.195 1.00 64.56 216 TYR A C 1
ATOM 1774 O O . TYR A 1 216 ? -13.406 4.672 -9.622 1.00 64.56 216 TYR A O 1
ATOM 1782 N N . SER A 1 217 ? -14.220 3.176 -11.092 1.00 67.50 217 SER A N 1
ATOM 1783 C CA . SER A 1 217 ? -15.435 3.941 -11.410 1.00 67.50 217 SER A CA 1
ATOM 1784 C C . SER A 1 217 ? -16.301 4.180 -10.170 1.00 67.50 217 SER A C 1
ATOM 1786 O O . SER A 1 217 ? -16.957 5.211 -10.046 1.00 67.50 217 SER A O 1
ATOM 1788 N N . ASP A 1 218 ? -16.273 3.236 -9.229 1.00 75.56 218 ASP A N 1
ATOM 1789 C CA . ASP A 1 218 ? -16.825 3.414 -7.895 1.00 75.56 218 ASP A CA 1
ATOM 1790 C C . ASP A 1 218 ? -15.832 4.190 -7.012 1.00 75.56 218 ASP A C 1
ATOM 1792 O O . ASP A 1 218 ? -14.978 3.614 -6.327 1.00 75.56 218 ASP A O 1
ATOM 1796 N N . ARG A 1 219 ? -15.958 5.526 -7.040 1.00 76.50 219 ARG A N 1
ATOM 1797 C CA . ARG A 1 219 ? -15.142 6.462 -6.246 1.00 76.50 219 ARG A CA 1
ATOM 1798 C C . ARG A 1 219 ? -15.183 6.128 -4.757 1.00 76.50 219 ARG A C 1
ATOM 1800 O O . ARG A 1 219 ? -14.181 6.277 -4.067 1.00 76.50 219 ARG A O 1
ATOM 1807 N N . ALA A 1 220 ? -16.322 5.658 -4.267 1.00 76.88 220 ALA A N 1
ATOM 1808 C CA . ALA A 1 220 ? -16.518 5.350 -2.868 1.00 76.88 220 ALA A CA 1
ATOM 1809 C C . ALA A 1 220 ? -15.679 4.142 -2.428 1.00 76.88 220 ALA A C 1
ATOM 1811 O O . ALA A 1 220 ? -14.874 4.239 -1.497 1.00 76.88 220 ALA A O 1
ATOM 1812 N N . SER A 1 221 ? -15.812 3.031 -3.155 1.00 73.81 221 SER A N 1
ATOM 1813 C CA . SER A 1 221 ? -14.993 1.834 -2.944 1.00 73.81 221 SER A CA 1
ATOM 1814 C C . SER A 1 221 ? -13.499 2.128 -3.115 1.00 73.81 221 SER A C 1
ATOM 1816 O O . SER A 1 221 ? -12.675 1.630 -2.344 1.00 73.81 221 SER A O 1
ATOM 1818 N N . TYR A 1 222 ? -13.138 2.986 -4.078 1.00 78.88 222 TYR A N 1
ATOM 1819 C CA . TYR A 1 222 ? -11.758 3.431 -4.256 1.00 78.88 222 TYR A CA 1
ATOM 1820 C C . TYR A 1 222 ? -11.226 4.189 -3.032 1.00 78.88 222 TYR A C 1
ATOM 1822 O O . TYR A 1 222 ? -10.168 3.827 -2.519 1.00 78.88 222 TYR A O 1
ATOM 1830 N N . ILE A 1 223 ? -11.968 5.173 -2.508 1.00 83.69 223 ILE A N 1
ATOM 1831 C CA . ILE A 1 223 ? -11.563 5.926 -1.310 1.00 83.69 223 ILE A CA 1
ATOM 1832 C C . ILE A 1 223 ? -11.392 4.992 -0.110 1.00 83.69 223 ILE A C 1
ATOM 1834 O O . ILE A 1 223 ? -10.412 5.124 0.622 1.00 83.69 223 ILE A O 1
ATOM 1838 N N . GLY A 1 224 ? -12.283 4.011 0.066 1.00 80.44 224 GLY A N 1
ATOM 1839 C CA . GLY A 1 224 ? -12.117 2.958 1.073 1.00 80.44 224 GLY A CA 1
ATOM 1840 C C . GLY A 1 224 ? -10.776 2.234 0.935 1.00 80.44 224 GLY A C 1
ATOM 1841 O O . GLY A 1 224 ? -10.003 2.170 1.889 1.00 80.44 224 GLY A O 1
ATOM 1842 N N . SER A 1 225 ? -10.444 1.785 -0.279 1.00 77.56 225 SER A N 1
ATOM 1843 C CA . SER A 1 225 ? -9.194 1.058 -0.541 1.00 77.56 225 SER A CA 1
ATOM 1844 C C . SER A 1 225 ? -7.925 1.859 -0.225 1.00 77.56 225 SER A C 1
ATOM 1846 O O . SER A 1 225 ? -6.974 1.294 0.312 1.00 77.56 225 SER A O 1
ATOM 1848 N N . VAL A 1 226 ? -7.905 3.169 -0.502 1.00 83.56 226 VAL A N 1
ATOM 1849 C CA . VAL A 1 226 ? -6.716 4.003 -0.251 1.00 83.56 226 VAL A CA 1
ATOM 1850 C C . VAL A 1 226 ? -6.649 4.533 1.182 1.00 83.56 226 VAL A C 1
ATOM 1852 O O . VAL A 1 226 ? -5.553 4.747 1.690 1.00 83.56 226 VAL A O 1
ATOM 1855 N N . SER A 1 227 ? -7.786 4.714 1.859 1.00 88.88 227 SER A N 1
ATOM 1856 C CA . SER A 1 227 ? -7.829 5.245 3.230 1.00 88.88 227 SER A CA 1
ATOM 1857 C C . SER A 1 227 ? -7.507 4.212 4.309 1.00 88.88 227 SER A C 1
ATOM 1859 O O . SER A 1 227 ? -6.900 4.582 5.313 1.00 88.88 227 SER A O 1
ATOM 1861 N N . HIS A 1 228 ? -7.852 2.932 4.110 1.00 86.81 228 HIS A N 1
ATOM 1862 C CA . HIS A 1 228 ? -7.594 1.890 5.113 1.00 86.81 228 HIS A CA 1
ATOM 1863 C C . HIS A 1 228 ? -6.115 1.793 5.495 1.00 86.81 228 HIS A C 1
ATOM 1865 O O . HIS A 1 228 ? -5.786 1.829 6.677 1.00 86.81 228 HIS A O 1
ATOM 1871 N N . SER A 1 229 ? -5.211 1.730 4.513 1.00 86.00 229 SER A N 1
ATOM 1872 C CA . SER A 1 229 ? -3.774 1.620 4.787 1.00 86.00 229 SER A CA 1
ATOM 1873 C C . SER A 1 229 ? -3.241 2.832 5.553 1.00 86.00 229 SER A C 1
ATOM 1875 O O . SER A 1 229 ? -2.401 2.671 6.435 1.00 86.00 229 SER A O 1
ATOM 1877 N N . VAL A 1 230 ? -3.750 4.035 5.262 1.00 91.94 230 VAL A N 1
ATOM 1878 C CA . VAL A 1 230 ? -3.368 5.279 5.949 1.00 91.94 230 VAL A CA 1
ATOM 1879 C C . VAL A 1 230 ? -3.727 5.207 7.428 1.00 91.94 230 VAL A C 1
ATOM 1881 O O . VAL A 1 230 ? -2.865 5.458 8.270 1.00 91.94 230 VAL A O 1
ATOM 1884 N N . LEU A 1 231 ? -4.967 4.825 7.741 1.00 93.06 231 LEU A N 1
ATOM 1885 C CA . LEU A 1 231 ? -5.432 4.696 9.122 1.00 93.06 231 LEU A CA 1
ATOM 1886 C C . LEU A 1 231 ? -4.706 3.570 9.857 1.00 93.06 231 LEU A C 1
ATOM 1888 O O . LEU A 1 231 ? -4.203 3.787 10.958 1.00 93.06 231 LEU A O 1
ATOM 1892 N N . GLU A 1 232 ? -4.580 2.393 9.239 1.00 90.50 232 GLU A N 1
ATOM 1893 C CA . GLU A 1 232 ? -3.867 1.266 9.839 1.00 90.50 232 GLU A CA 1
ATOM 1894 C C . GLU A 1 232 ? -2.420 1.649 10.177 1.00 90.50 232 GLU A C 1
ATOM 1896 O O . GLU A 1 232 ? -1.956 1.413 11.293 1.00 90.50 232 GLU A O 1
ATOM 1901 N N . ASN A 1 233 ? -1.710 2.292 9.244 1.00 91.50 233 ASN A N 1
ATOM 1902 C CA . ASN A 1 233 ? -0.345 2.744 9.483 1.00 91.50 233 ASN A CA 1
ATOM 1903 C C . ASN A 1 233 ? -0.276 3.783 10.604 1.00 91.50 233 ASN A C 1
ATOM 1905 O O . ASN A 1 233 ? 0.582 3.660 11.475 1.00 91.50 233 ASN A O 1
ATOM 1909 N N . PHE A 1 234 ? -1.176 4.772 10.600 1.00 94.31 234 PHE A N 1
ATOM 1910 C CA . PHE A 1 234 ? -1.241 5.793 11.644 1.00 94.31 234 PHE A CA 1
ATOM 1911 C C . PHE A 1 234 ? -1.372 5.155 13.034 1.00 94.31 234 PHE A C 1
ATOM 1913 O O . PHE A 1 234 ? -0.542 5.398 13.911 1.00 94.31 234 PHE A O 1
ATOM 1920 N N . PHE A 1 235 ? -2.363 4.281 13.230 1.00 94.25 235 PHE A N 1
ATOM 1921 C CA . PHE A 1 235 ? -2.573 3.641 14.527 1.00 94.25 235 PHE A CA 1
ATOM 1922 C C . PHE A 1 235 ? -1.414 2.730 14.917 1.00 94.25 235 PHE A C 1
ATOM 1924 O O . PHE A 1 235 ? -1.017 2.718 16.078 1.00 94.25 235 PHE A O 1
ATOM 1931 N N . ARG A 1 236 ? -0.817 2.006 13.966 1.00 91.00 236 ARG A N 1
ATOM 1932 C CA . ARG A 1 236 ? 0.336 1.141 14.247 1.00 91.00 236 ARG A CA 1
ATOM 1933 C C . ARG A 1 236 ? 1.577 1.912 14.660 1.00 91.00 236 ARG A C 1
ATOM 1935 O O . ARG A 1 236 ? 2.254 1.473 15.588 1.00 91.00 236 ARG A O 1
ATOM 1942 N N . GLU A 1 237 ? 1.874 3.034 14.009 1.00 91.31 237 GLU A N 1
ATOM 1943 C CA . GLU A 1 237 ? 2.958 3.924 14.440 1.00 91.31 237 GLU A CA 1
ATOM 1944 C C . GLU A 1 237 ? 2.680 4.451 15.851 1.00 91.31 237 GLU A C 1
ATOM 1946 O O . GLU A 1 237 ? 3.571 4.441 16.702 1.00 91.31 237 GLU A O 1
ATOM 1951 N N . MET A 1 238 ? 1.427 4.804 16.143 1.00 92.31 238 MET A N 1
ATOM 1952 C CA . MET A 1 238 ? 1.065 5.302 17.461 1.00 92.31 238 MET A CA 1
ATOM 1953 C C . MET A 1 238 ? 1.120 4.256 18.572 1.00 92.31 238 MET A C 1
ATOM 1955 O O . MET A 1 238 ? 1.659 4.531 19.642 1.00 92.31 238 MET A O 1
ATOM 1959 N N . TRP A 1 239 ? 0.618 3.050 18.325 1.00 92.50 239 TRP A N 1
ATOM 1960 C CA . TRP A 1 239 ? 0.737 1.938 19.262 1.00 92.50 239 TRP A CA 1
ATOM 1961 C C . TRP A 1 239 ? 2.195 1.598 19.535 1.00 92.50 239 TRP A C 1
ATOM 1963 O O . TRP A 1 239 ? 2.570 1.414 20.691 1.00 92.50 239 TRP A O 1
ATOM 1973 N N . LEU A 1 240 ? 3.042 1.597 18.502 1.00 90.25 240 LEU A N 1
ATOM 1974 C CA . LEU A 1 240 ? 4.465 1.336 18.672 1.00 90.25 240 LEU A CA 1
ATOM 1975 C C . LEU A 1 240 ? 5.131 2.366 19.600 1.00 90.25 240 LEU A C 1
ATOM 1977 O O . LEU A 1 240 ? 5.954 1.979 20.427 1.00 90.25 240 LEU A O 1
ATOM 1981 N N . ASN A 1 241 ? 4.742 3.643 19.520 1.00 89.62 241 ASN A N 1
ATOM 1982 C CA . ASN A 1 241 ? 5.264 4.705 20.392 1.00 89.62 241 ASN A CA 1
ATOM 1983 C C . ASN A 1 241 ? 4.921 4.501 21.876 1.00 89.62 241 ASN A C 1
ATOM 1985 O O . ASN A 1 241 ? 5.647 4.980 22.744 1.00 89.62 241 ASN A O 1
ATOM 1989 N N . ILE A 1 242 ? 3.846 3.768 22.170 1.00 89.12 242 ILE A N 1
ATOM 1990 C CA . ILE A 1 242 ? 3.453 3.371 23.530 1.00 89.12 242 ILE A CA 1
ATOM 1991 C C . ILE A 1 242 ? 3.775 1.896 23.822 1.00 89.12 242 ILE A C 1
ATOM 1993 O O . ILE A 1 242 ? 3.201 1.304 24.729 1.00 89.12 242 ILE A O 1
ATOM 1997 N N . ASN A 1 243 ? 4.708 1.302 23.066 1.00 89.44 243 ASN A N 1
ATOM 1998 C CA . ASN A 1 243 ? 5.172 -0.088 23.187 1.00 89.44 243 ASN A CA 1
ATOM 1999 C C . ASN A 1 243 ? 4.096 -1.169 22.985 1.00 89.44 243 ASN A C 1
ATOM 2001 O O . ASN A 1 243 ? 4.279 -2.318 23.387 1.00 89.44 243 ASN A O 1
ATOM 2005 N N . ILE A 1 244 ? 3.005 -0.838 22.297 1.00 90.44 244 ILE A N 1
ATOM 2006 C CA . ILE A 1 244 ? 2.000 -1.799 21.856 1.00 90.44 244 ILE A CA 1
ATOM 2007 C C . ILE A 1 244 ? 2.358 -2.277 20.448 1.00 90.44 244 ILE A C 1
ATOM 2009 O O . ILE A 1 244 ? 2.397 -1.531 19.470 1.00 90.44 244 ILE A O 1
ATOM 2013 N N . LEU A 1 245 ? 2.611 -3.572 20.334 1.00 88.62 245 LEU A N 1
ATOM 2014 C CA . LEU A 1 245 ? 2.857 -4.258 19.083 1.00 88.62 245 LEU A CA 1
ATOM 2015 C C . LEU A 1 245 ? 1.537 -4.704 18.451 1.00 88.62 245 LEU A C 1
ATOM 2017 O O . LEU A 1 245 ? 0.775 -5.489 19.018 1.00 88.62 245 LEU A O 1
ATOM 2021 N N . SER A 1 246 ? 1.344 -4.269 17.210 1.00 87.31 246 SER A N 1
ATOM 2022 C CA . SER A 1 246 ? 0.306 -4.764 16.309 1.00 87.31 246 SER A CA 1
ATOM 2023 C C . SER A 1 246 ? 0.899 -5.692 15.249 1.00 87.31 246 SER A C 1
ATOM 2025 O O . SER A 1 246 ? 2.081 -5.568 14.890 1.00 87.31 246 SER A O 1
ATOM 2027 N N . ARG A 1 247 ? 0.094 -6.635 14.754 1.00 79.69 247 ARG A N 1
ATOM 2028 C CA . ARG A 1 247 ? 0.399 -7.418 13.549 1.00 79.69 247 ARG A CA 1
ATOM 2029 C C . ARG A 1 247 ? -0.507 -6.991 12.399 1.00 79.69 247 ARG A C 1
ATOM 2031 O O . ARG A 1 247 ? -1.711 -6.826 12.598 1.00 79.69 247 ARG A O 1
ATOM 2038 N N . HIS A 1 248 ? 0.089 -6.866 11.210 1.00 70.69 248 HIS A N 1
ATOM 2039 C CA . HIS A 1 248 ? -0.668 -6.726 9.972 1.00 70.69 248 HIS A CA 1
ATOM 2040 C C . HIS A 1 248 ? -1.418 -8.016 9.685 1.00 70.69 248 HIS A C 1
ATOM 2042 O O . HIS A 1 248 ? -0.927 -9.124 9.918 1.00 70.69 248 HIS A O 1
ATOM 2048 N N . GLU A 1 249 ? -2.562 -7.875 9.050 1.00 58.88 249 GLU A N 1
ATOM 2049 C CA . GLU A 1 249 ? -3.386 -8.995 8.648 1.00 58.88 249 GLU A CA 1
ATOM 2050 C C . GLU A 1 249 ? -2.691 -10.027 7.740 1.00 58.88 249 GLU A C 1
ATOM 2052 O O . GLU A 1 249 ? -3.011 -11.212 7.797 1.00 58.88 249 GLU A O 1
ATOM 2057 N N . VAL A 1 250 ? -1.720 -9.629 6.907 1.00 52.34 250 VAL A N 1
ATOM 2058 C CA . VAL A 1 250 ? -1.065 -10.565 5.967 1.00 52.34 250 VAL A CA 1
ATOM 2059 C C . VAL A 1 250 ? -0.310 -11.703 6.677 1.00 52.34 250 VAL A C 1
ATOM 2061 O O . VAL A 1 250 ? -0.046 -12.731 6.058 1.00 52.34 250 VAL A O 1
ATOM 2064 N N . GLU A 1 251 ? -0.056 -11.582 7.982 1.00 46.88 251 GLU A N 1
ATOM 2065 C CA . GLU A 1 251 ? 0.532 -12.631 8.830 1.00 46.88 251 GLU A CA 1
ATOM 2066 C C . GLU A 1 251 ? -0.510 -13.517 9.546 1.00 46.88 251 GLU A C 1
ATOM 2068 O O . GLU A 1 251 ? -0.157 -14.484 10.225 1.00 46.88 251 GLU A O 1
ATOM 2073 N N . SER A 1 252 ? -1.804 -13.220 9.405 1.00 43.66 252 SER A N 1
ATOM 2074 C CA . SER A 1 252 ? -2.892 -13.976 10.027 1.00 43.66 252 SER A CA 1
ATOM 2075 C C . SER A 1 252 ? -3.366 -15.087 9.084 1.00 43.66 252 SER A C 1
ATOM 2077 O O . SER A 1 252 ? -4.007 -14.832 8.064 1.00 43.66 252 SER A O 1
ATOM 2079 N N . ASN A 1 253 ? -3.037 -16.344 9.410 1.00 37.88 253 ASN A N 1
ATOM 2080 C CA . ASN A 1 253 ? -3.498 -17.530 8.676 1.00 37.88 253 ASN A CA 1
ATOM 2081 C C . ASN A 1 253 ? -5.013 -17.469 8.424 1.00 37.88 253 ASN A C 1
ATOM 2083 O O . ASN A 1 253 ? -5.794 -17.340 9.364 1.00 37.88 253 ASN A O 1
ATOM 2087 N N . LYS A 1 254 ? -5.432 -17.614 7.161 1.00 41.72 254 LYS A N 1
ATOM 2088 C CA . LYS A 1 254 ? -6.848 -17.664 6.776 1.00 41.72 254 LYS A CA 1
ATOM 2089 C C . LYS A 1 254 ? -7.430 -19.070 6.934 1.00 41.72 254 LYS A C 1
ATOM 2091 O O . LYS A 1 254 ? -6.992 -19.974 6.221 1.00 41.72 254 LYS A O 1
ATOM 2096 N N . PRO A 1 255 ? -8.543 -19.233 7.663 1.00 36.12 255 PRO A N 1
ATOM 2097 C CA . PRO A 1 255 ? -9.546 -20.230 7.349 1.00 36.12 255 PRO A CA 1
ATOM 2098 C C . PRO A 1 255 ? -10.713 -19.511 6.643 1.00 36.12 255 PRO A C 1
ATOM 2100 O O . PRO A 1 255 ? -11.482 -18.778 7.250 1.00 36.12 255 PRO A O 1
ATOM 2103 N N . ARG A 1 256 ? -10.833 -19.701 5.324 1.00 34.97 256 ARG A N 1
ATOM 2104 C CA . ARG A 1 256 ? -12.099 -19.629 4.554 1.00 34.97 256 ARG A CA 1
ATOM 2105 C C . ARG A 1 256 ? -12.902 -18.306 4.446 1.00 34.97 256 ARG A C 1
ATOM 2107 O O . ARG A 1 256 ? -14.007 -18.356 3.917 1.00 34.97 256 ARG A O 1
ATOM 2114 N N . SER A 1 257 ? -12.378 -17.129 4.808 1.00 39.34 257 SER A N 1
ATOM 2115 C CA . SER A 1 257 ? -13.071 -15.833 4.594 1.00 39.34 257 SER A CA 1
ATOM 2116 C C . SER A 1 257 ? -12.368 -14.903 3.583 1.00 39.34 257 SER A C 1
ATOM 2118 O O . SER A 1 257 ? -11.141 -14.753 3.582 1.00 39.34 257 SER A O 1
ATOM 2120 N N . ASN A 1 258 ? -13.163 -14.241 2.726 1.00 44.78 258 ASN A N 1
ATOM 2121 C CA . ASN A 1 258 ? -12.720 -13.125 1.872 1.00 44.78 258 ASN A CA 1
ATOM 2122 C C . ASN A 1 258 ? -12.603 -11.801 2.645 1.00 44.78 258 ASN A C 1
ATOM 2124 O O . ASN A 1 258 ? -11.936 -10.887 2.165 1.00 44.78 258 ASN A O 1
ATOM 2128 N N . HIS A 1 259 ? -13.228 -11.709 3.822 1.00 50.47 259 HIS A N 1
ATOM 2129 C CA . HIS A 1 259 ? -13.110 -10.551 4.703 1.00 50.47 259 HIS A CA 1
ATOM 2130 C C . HIS A 1 259 ? -11.864 -10.656 5.564 1.00 50.47 259 HIS A C 1
ATOM 2132 O O . HIS A 1 259 ? -11.359 -11.751 5.827 1.00 50.47 259 HIS A O 1
ATOM 2138 N N . ARG A 1 260 ? -11.377 -9.483 5.937 1.00 61.25 260 ARG A N 1
ATOM 2139 C CA . ARG A 1 260 ? -10.017 -9.226 6.349 1.00 61.25 260 ARG A CA 1
ATOM 2140 C C . ARG A 1 260 ? -10.044 -8.263 7.541 1.00 61.25 260 ARG A C 1
ATOM 2142 O O . ARG A 1 260 ? -10.795 -7.299 7.470 1.00 61.25 260 ARG A O 1
ATOM 2149 N N . ILE A 1 261 ? -9.350 -8.583 8.641 1.00 70.00 261 ILE A N 1
ATOM 2150 C CA . ILE A 1 261 ? -9.245 -7.697 9.825 1.00 70.00 261 ILE A CA 1
ATOM 2151 C C . ILE A 1 261 ? -8.044 -6.796 9.603 1.00 70.00 261 ILE A C 1
ATOM 2153 O O . ILE A 1 261 ? -6.969 -7.317 9.361 1.00 70.00 261 ILE A O 1
ATOM 2157 N N . ASP A 1 262 ? -8.164 -5.489 9.762 1.00 75.69 262 ASP A N 1
ATOM 2158 C CA . ASP A 1 262 ?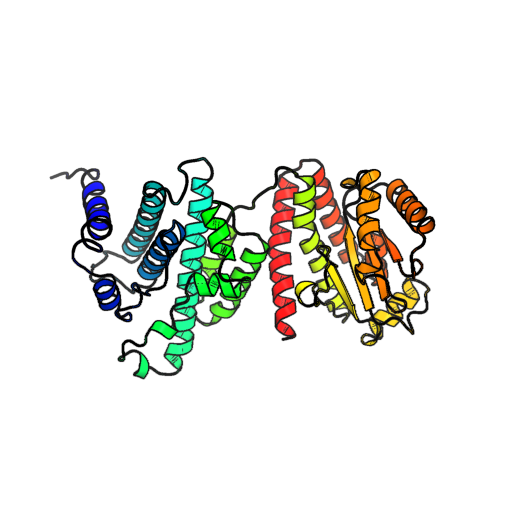 -7.052 -4.598 9.425 1.00 75.69 262 ASP A CA 1
ATOM 2159 C C . ASP A 1 262 ? -5.904 -4.656 10.444 1.00 75.69 262 ASP A C 1
ATOM 2161 O O . ASP A 1 262 ? -4.735 -4.527 10.083 1.00 75.69 262 ASP A O 1
ATOM 2165 N N . SER A 1 263 ? -6.192 -4.869 11.733 1.00 85.00 263 SER A N 1
ATOM 2166 C CA . SER A 1 263 ? -5.155 -4.941 12.773 1.00 85.00 263 SER A CA 1
ATOM 2167 C C . SER A 1 263 ? -5.447 -5.944 13.886 1.00 85.00 263 SER A C 1
ATOM 2169 O O . SER A 1 263 ? -6.579 -6.100 14.346 1.00 85.00 263 SER A O 1
ATOM 2171 N N . LEU A 1 264 ? -4.375 -6.593 14.352 1.00 87.75 264 LEU A N 1
ATOM 2172 C CA . LEU A 1 264 ? -4.378 -7.547 15.456 1.00 87.75 264 LEU A CA 1
ATOM 2173 C C . LEU A 1 264 ? -3.496 -7.052 16.605 1.00 87.75 264 LEU A C 1
ATOM 2175 O O . LEU A 1 264 ? -2.285 -6.903 16.426 1.00 87.75 264 LEU A O 1
ATOM 2179 N N . LEU A 1 265 ? -4.065 -6.950 17.807 1.00 90.00 265 LEU A N 1
ATOM 2180 C CA . LEU A 1 265 ? -3.313 -6.759 19.046 1.00 90.00 265 LEU A CA 1
ATOM 2181 C C . LEU A 1 265 ? -3.428 -8.002 19.944 1.00 90.00 265 LEU A C 1
ATOM 2183 O O . LEU A 1 265 ? -4.525 -8.477 20.232 1.00 90.00 265 LEU A O 1
ATOM 2187 N N . GLU A 1 266 ? -2.297 -8.542 20.398 1.00 89.62 266 GLU A N 1
ATOM 2188 C CA . GLU A 1 266 ? -2.260 -9.693 21.316 1.00 89.62 266 GLU A CA 1
ATOM 2189 C C . GLU A 1 266 ? -2.377 -9.183 22.767 1.00 89.62 266 GLU A C 1
ATOM 2191 O O . GLU A 1 266 ? -1.384 -8.707 23.322 1.00 89.62 266 GLU A O 1
ATOM 2196 N N . ILE A 1 267 ? -3.576 -9.244 23.365 1.00 89.81 267 ILE A N 1
ATOM 2197 C CA . ILE A 1 267 ? -3.870 -8.737 24.723 1.00 89.81 267 ILE A CA 1
ATOM 2198 C C . ILE A 1 267 ? -3.103 -9.547 25.769 1.00 89.81 267 ILE A C 1
ATOM 2200 O O . ILE A 1 267 ? -2.374 -8.988 26.586 1.00 89.81 267 ILE A O 1
ATOM 2204 N N . LYS A 1 268 ? -3.212 -10.878 25.711 1.00 88.06 268 LYS A N 1
ATOM 2205 C CA . LYS A 1 268 ? -2.656 -11.791 26.725 1.00 88.06 268 LYS A CA 1
ATOM 2206 C C . LYS A 1 268 ? -1.145 -11.664 26.904 1.00 88.06 268 LYS A C 1
ATOM 2208 O O . LYS A 1 268 ? -0.628 -11.910 27.988 1.00 88.06 268 LYS A O 1
ATOM 2213 N N . THR A 1 269 ? -0.431 -11.284 25.847 1.00 89.00 269 THR A N 1
ATOM 2214 C CA . THR A 1 269 ? 1.029 -11.123 25.876 1.00 89.00 269 THR A CA 1
ATOM 2215 C C . THR A 1 269 ? 1.485 -9.687 26.137 1.00 89.00 269 THR A C 1
ATOM 2217 O O . THR A 1 269 ? 2.683 -9.463 26.280 1.00 89.00 269 THR A O 1
ATOM 2220 N N . GLN A 1 270 ? 0.573 -8.709 26.171 1.00 91.88 270 GLN A N 1
ATOM 2221 C CA . GLN A 1 270 ? 0.896 -7.283 26.280 1.00 91.88 270 GLN A CA 1
ATOM 2222 C C . GLN A 1 270 ? 0.155 -6.649 27.461 1.00 91.88 270 GLN A C 1
ATOM 2224 O O . GLN A 1 270 ? -0.888 -6.028 27.293 1.00 91.88 270 GLN A O 1
ATOM 2229 N N . ILE A 1 271 ? 0.720 -6.779 28.666 1.00 88.38 271 ILE A N 1
ATOM 2230 C CA . ILE A 1 271 ? 0.103 -6.302 29.920 1.00 88.38 271 ILE A CA 1
ATOM 2231 C C . ILE A 1 271 ? -0.265 -4.811 29.844 1.00 88.38 271 ILE A C 1
ATOM 2233 O O . ILE A 1 271 ? -1.378 -4.443 30.188 1.00 88.38 271 ILE A O 1
ATOM 2237 N N . GLN A 1 272 ? 0.613 -3.969 29.288 1.00 88.44 272 GLN A N 1
ATOM 2238 C CA . GLN A 1 272 ? 0.345 -2.533 29.120 1.00 88.44 272 GLN A CA 1
ATOM 2239 C C . GLN A 1 272 ? -0.900 -2.251 28.269 1.00 88.44 272 GLN A C 1
ATOM 2241 O O . GLN A 1 272 ? -1.669 -1.352 28.593 1.00 88.44 272 GLN A O 1
ATOM 2246 N N . LEU A 1 273 ? -1.109 -3.023 27.195 1.00 91.94 273 LEU A N 1
ATOM 2247 C CA . LEU A 1 273 ? -2.315 -2.934 26.373 1.00 91.94 273 LEU A CA 1
ATOM 2248 C C . LEU A 1 273 ? -3.544 -3.345 27.178 1.00 91.94 273 LEU A C 1
ATOM 2250 O O . LEU A 1 273 ? -4.563 -2.667 27.112 1.00 91.94 273 LEU A O 1
ATOM 2254 N N . LYS A 1 274 ? -3.441 -4.457 27.912 1.00 91.56 274 LYS A N 1
ATOM 2255 C CA . LYS A 1 274 ? -4.530 -4.969 28.737 1.00 91.56 274 LYS A CA 1
ATOM 2256 C C . LYS A 1 274 ? -4.974 -3.912 29.751 1.00 91.56 274 LYS A C 1
ATOM 2258 O O . LYS A 1 274 ? -6.126 -3.505 29.700 1.00 91.56 274 LYS A O 1
ATOM 2263 N N . ASP A 1 275 ? -4.061 -3.429 30.588 1.00 90.19 275 ASP A N 1
ATOM 2264 C CA . ASP A 1 275 ? -4.366 -2.474 31.66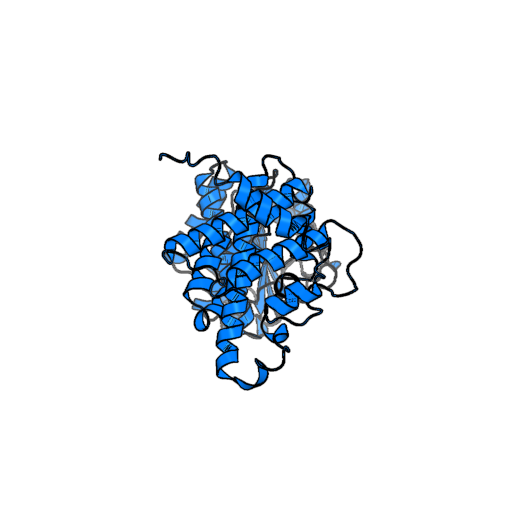1 1.00 90.19 275 ASP A CA 1
ATOM 2265 C C . ASP A 1 275 ? -4.992 -1.186 31.106 1.00 90.19 275 ASP A C 1
ATOM 2267 O O . ASP A 1 275 ? -5.997 -0.690 31.614 1.00 90.19 275 ASP A O 1
ATOM 2271 N N . LEU A 1 276 ? -4.429 -0.668 30.011 1.00 90.94 276 LEU A N 1
ATOM 2272 C CA . LEU A 1 276 ? -4.942 0.514 29.328 1.00 90.94 276 LEU A CA 1
ATOM 2273 C C . LEU A 1 276 ? -6.365 0.294 28.800 1.00 90.94 276 LEU A C 1
ATOM 2275 O O . LEU A 1 276 ? -7.220 1.159 28.977 1.00 90.94 276 LEU A O 1
ATOM 2279 N N . LEU A 1 277 ? -6.645 -0.855 28.181 1.00 91.25 277 LEU A N 1
ATOM 2280 C CA . LEU A 1 277 ? -7.977 -1.152 27.660 1.00 91.25 277 LEU A CA 1
ATOM 2281 C C . LEU A 1 277 ? -8.989 -1.431 28.776 1.00 91.25 277 LEU A C 1
ATOM 2283 O O . LEU A 1 277 ? -10.128 -0.999 28.644 1.00 91.25 277 LEU A O 1
ATOM 2287 N N . GLU A 1 278 ? -8.611 -2.108 29.864 1.00 91.62 278 GLU A N 1
ATOM 2288 C CA . GLU A 1 278 ? -9.504 -2.350 31.008 1.00 91.62 278 GLU A CA 1
ATOM 2289 C C . GLU A 1 278 ? -9.955 -1.034 31.650 1.00 91.62 278 GLU A C 1
ATOM 2291 O O . GLU A 1 278 ? -11.142 -0.865 31.930 1.00 91.62 278 GLU A O 1
ATOM 2296 N N . ILE A 1 279 ? -9.038 -0.070 31.798 1.00 90.56 279 ILE A N 1
ATOM 2297 C CA . ILE A 1 279 ? -9.352 1.279 32.291 1.00 90.56 279 ILE A CA 1
ATOM 2298 C C . ILE A 1 279 ? -10.268 2.011 31.305 1.00 90.56 279 ILE A C 1
ATOM 2300 O O . ILE A 1 279 ? -11.318 2.520 31.695 1.00 90.56 279 ILE A O 1
ATOM 2304 N N . SER A 1 280 ? -9.883 2.064 30.028 1.00 88.88 280 SER A N 1
ATOM 2305 C CA . SER A 1 280 ? -10.583 2.868 29.019 1.00 88.88 280 SER A CA 1
ATOM 2306 C C . SER A 1 280 ? -11.960 2.310 28.645 1.00 88.88 280 SER A C 1
ATOM 2308 O O . SER A 1 280 ? -12.882 3.074 28.370 1.00 88.88 280 SER A O 1
ATOM 2310 N N . LEU A 1 281 ? -12.116 0.985 28.618 1.00 86.88 281 LEU A N 1
ATOM 2311 C CA . LEU A 1 281 ? -13.361 0.309 28.237 1.00 86.88 281 LEU A CA 1
ATOM 2312 C C . LEU A 1 281 ? -14.225 -0.083 29.437 1.00 86.88 281 LEU A C 1
ATOM 2314 O O . LEU A 1 281 ? -15.386 -0.442 29.235 1.00 86.88 281 LEU A O 1
ATOM 2318 N N . ASN A 1 282 ? -13.676 -0.038 30.654 1.00 88.69 282 ASN A N 1
ATOM 2319 C CA . ASN A 1 282 ? -14.327 -0.502 31.878 1.00 88.69 282 ASN A CA 1
ATOM 2320 C C . ASN A 1 282 ? -14.860 -1.946 31.751 1.00 88.69 282 ASN A C 1
ATOM 2322 O O . ASN A 1 282 ? -16.024 -2.233 32.042 1.00 88.69 282 ASN A O 1
ATOM 2326 N N . ILE A 1 283 ? -14.013 -2.855 31.257 1.00 86.38 283 ILE A N 1
ATOM 2327 C CA . ILE A 1 283 ? -14.302 -4.290 31.111 1.00 86.38 283 ILE A CA 1
ATOM 2328 C C . ILE A 1 283 ? -13.136 -5.117 31.648 1.00 86.38 283 ILE A C 1
ATOM 2330 O O . ILE A 1 283 ? -11.991 -4.693 31.545 1.00 86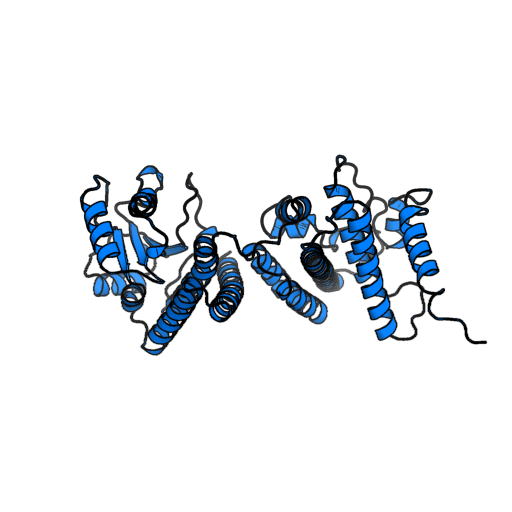.38 283 ILE A O 1
ATOM 2334 N N . ASP A 1 284 ? -13.423 -6.310 32.167 1.00 87.38 284 ASP A N 1
ATOM 2335 C CA . ASP A 1 284 ? -12.395 -7.295 32.519 1.00 87.38 284 ASP A CA 1
ATOM 2336 C C . ASP A 1 284 ? -11.913 -8.018 31.251 1.00 87.38 284 ASP A C 1
ATOM 2338 O O . ASP A 1 284 ? -12.687 -8.698 30.566 1.00 87.38 284 ASP A O 1
ATOM 2342 N N . LEU A 1 285 ? -10.628 -7.858 30.934 1.00 88.00 285 LEU A N 1
ATOM 2343 C CA . LEU A 1 285 ? -9.955 -8.485 29.800 1.00 88.00 285 LEU A CA 1
ATOM 2344 C C . LEU A 1 285 ? -9.080 -9.668 30.230 1.00 88.00 285 LEU A C 1
ATOM 2346 O O . LEU A 1 285 ? -8.304 -10.179 29.423 1.00 88.00 285 LEU A O 1
ATOM 2350 N N . GLY A 1 286 ? -9.194 -10.147 31.474 1.00 84.12 286 GLY A N 1
ATOM 2351 C CA . GLY A 1 286 ? -8.378 -11.231 32.029 1.00 84.12 286 GLY A CA 1
ATOM 2352 C C . GLY A 1 286 ? -8.339 -12.508 31.188 1.00 84.12 286 GLY A C 1
ATOM 2353 O O . GLY A 1 286 ? -7.292 -13.147 31.104 1.00 84.12 286 GLY A O 1
ATOM 2354 N N . ASN A 1 287 ? -9.443 -12.833 30.513 1.00 85.56 287 ASN A N 1
ATOM 2355 C CA . ASN A 1 287 ? -9.566 -14.021 29.663 1.00 85.56 287 ASN A CA 1
ATOM 2356 C C . ASN A 1 287 ? -9.405 -13.732 28.161 1.00 85.56 287 ASN A C 1
ATOM 2358 O O . ASN A 1 287 ? -9.543 -14.647 27.351 1.00 85.56 287 ASN A O 1
ATOM 2362 N N . TYR A 1 288 ? -9.139 -12.484 27.768 1.00 89.38 288 TYR A N 1
ATOM 2363 C CA . TYR A 1 288 ? -9.018 -12.121 26.360 1.00 89.38 288 TYR A CA 1
ATOM 2364 C C . TYR A 1 288 ? -7.609 -12.402 25.844 1.00 89.38 288 TYR A C 1
ATOM 2366 O O . TYR A 1 288 ? -6.610 -11.896 26.356 1.00 89.38 288 TYR A O 1
ATOM 2374 N N . GLU A 1 289 ? -7.523 -13.177 24.768 1.00 89.56 289 GLU A N 1
ATOM 2375 C CA . GLU A 1 289 ? -6.274 -13.409 24.060 1.00 89.56 289 GLU A CA 1
ATOM 2376 C C . GLU A 1 289 ? -5.948 -12.257 23.113 1.00 89.56 289 GLU A C 1
ATOM 2378 O O . GLU A 1 289 ? -4.795 -11.821 23.053 1.00 89.56 289 GLU A O 1
ATOM 2383 N N . LYS A 1 290 ? -6.947 -11.756 22.374 1.00 88.88 290 LYS A N 1
ATOM 2384 C CA . LYS A 1 290 ? -6.724 -10.863 21.226 1.00 88.88 290 LYS A CA 1
ATOM 2385 C C . LYS A 1 290 ? -7.771 -9.766 21.101 1.00 88.88 290 LYS A C 1
ATOM 2387 O O . LYS A 1 290 ? -8.937 -9.954 21.440 1.00 88.88 290 LYS A O 1
ATOM 2392 N N . MET A 1 291 ? -7.348 -8.655 20.510 1.00 90.06 291 MET A N 1
ATOM 2393 C CA . MET A 1 291 ? -8.207 -7.592 20.006 1.00 90.06 291 MET A CA 1
ATOM 2394 C C . MET A 1 291 ? -8.046 -7.469 18.493 1.00 90.06 291 MET A C 1
ATOM 2396 O O . MET A 1 291 ? -6.933 -7.351 17.979 1.00 90.06 291 MET A O 1
ATOM 2400 N N . PHE A 1 292 ? -9.172 -7.521 17.792 1.00 88.75 292 PHE A N 1
ATOM 2401 C CA . PHE A 1 292 ? -9.294 -7.380 16.347 1.00 88.75 292 PHE A CA 1
ATOM 2402 C C . PHE A 1 292 ? -9.870 -6.003 16.036 1.00 88.75 292 PHE A C 1
ATOM 2404 O O . PHE A 1 292 ? -10.810 -5.567 16.700 1.00 88.75 292 PHE A O 1
ATOM 2411 N N . ILE A 1 293 ? -9.303 -5.322 15.045 1.00 88.94 293 ILE A N 1
ATOM 2412 C CA . ILE A 1 293 ? -9.676 -3.955 14.678 1.00 88.94 293 ILE A CA 1
ATOM 2413 C C . ILE A 1 293 ? -9.969 -3.912 13.182 1.00 88.94 293 ILE A C 1
ATOM 2415 O O . ILE A 1 293 ? -9.162 -4.383 12.381 1.00 88.94 293 ILE A O 1
ATOM 2419 N N . ASP A 1 294 ? -11.121 -3.356 12.828 1.00 86.19 294 ASP A N 1
ATOM 2420 C CA . ASP A 1 294 ? -11.613 -3.249 11.453 1.00 86.19 294 ASP A CA 1
ATOM 2421 C C . ASP A 1 294 ? -12.090 -1.814 11.205 1.00 86.19 294 ASP A C 1
ATOM 2423 O O . ASP A 1 294 ? -12.949 -1.313 11.934 1.00 86.19 294 ASP A O 1
ATOM 2427 N N . TYR A 1 295 ? -11.521 -1.139 10.212 1.00 85.88 295 TYR A N 1
ATOM 2428 C CA . TYR A 1 295 ? -11.900 0.215 9.829 1.00 85.88 295 TYR A CA 1
ATOM 2429 C C . TYR A 1 295 ? -13.006 0.144 8.776 1.00 85.88 295 TYR A C 1
ATOM 2431 O O . TYR A 1 295 ? -12.943 -0.609 7.810 1.00 85.88 295 TYR A O 1
ATOM 2439 N N . THR A 1 296 ? -14.073 0.916 8.951 1.00 83.12 296 THR A N 1
ATOM 2440 C CA . THR A 1 296 ? -15.235 0.857 8.058 1.00 83.12 296 THR A CA 1
ATOM 2441 C C . THR A 1 296 ? -15.801 2.250 7.800 1.00 83.12 296 THR A C 1
ATOM 2443 O O . THR A 1 296 ? -15.918 3.060 8.713 1.00 83.12 296 THR A O 1
ATOM 2446 N N . ILE A 1 297 ? -16.204 2.519 6.553 1.00 79.19 297 ILE A N 1
ATOM 2447 C CA . ILE A 1 297 ? -16.849 3.777 6.144 1.00 79.19 297 ILE A CA 1
ATOM 2448 C C . ILE A 1 297 ? -18.364 3.572 6.082 1.00 79.19 297 ILE A C 1
ATOM 2450 O O . ILE A 1 297 ? -18.847 2.942 5.137 1.00 79.19 297 ILE A O 1
ATOM 2454 N N . PRO A 1 298 ? -19.146 4.105 7.036 1.00 69.88 298 PRO A N 1
ATOM 2455 C CA . PRO A 1 298 ? -20.564 3.771 7.130 1.00 69.88 298 PRO A CA 1
ATOM 2456 C C . PRO A 1 298 ? -21.429 4.376 6.019 1.00 69.88 298 PRO A C 1
ATOM 2458 O O . PRO A 1 298 ? -22.442 3.795 5.651 1.00 69.88 298 PRO A O 1
ATOM 2461 N N . SER A 1 299 ? -21.048 5.524 5.449 1.00 59.47 299 SER A N 1
ATOM 2462 C CA . SER A 1 299 ? -21.812 6.179 4.368 1.00 59.47 299 SER A CA 1
ATOM 2463 C C . SER A 1 299 ? -21.833 5.403 3.052 1.00 59.47 299 SER A C 1
ATOM 2465 O O . SER A 1 299 ? -22.697 5.656 2.216 1.00 59.47 299 SER A O 1
ATOM 2467 N N . LEU A 1 300 ? -20.933 4.434 2.874 1.00 52.84 300 LEU A N 1
ATOM 2468 C CA . LEU A 1 300 ? -20.926 3.534 1.714 1.00 52.84 300 LEU A CA 1
ATOM 2469 C C . LEU A 1 300 ? -21.887 2.359 1.869 1.00 52.84 300 LEU A C 1
ATOM 2471 O O . LEU A 1 300 ? -21.975 1.492 1.001 1.00 52.84 300 LEU A O 1
ATOM 2475 N N . ILE A 1 301 ? -22.595 2.324 2.992 1.00 55.31 301 ILE A N 1
ATOM 2476 C CA . ILE A 1 301 ? -23.411 1.209 3.410 1.00 55.31 301 ILE A CA 1
ATOM 2477 C C . ILE A 1 301 ? -24.871 1.623 3.267 1.00 55.31 301 ILE A C 1
ATOM 2479 O O . ILE A 1 301 ? -25.408 2.397 4.056 1.00 55.31 301 ILE A O 1
ATOM 2483 N N . SER A 1 302 ? -25.552 1.092 2.254 1.00 54.03 302 SER A N 1
ATOM 2484 C CA . SER A 1 302 ? -27.018 1.138 2.232 1.00 54.03 302 SER A CA 1
ATOM 2485 C C . SER A 1 302 ? -27.589 0.377 3.439 1.00 54.03 302 SER A C 1
ATOM 2487 O O . SER A 1 302 ? -26.970 -0.566 3.925 1.00 54.03 302 SER A O 1
ATOM 2489 N N . LEU A 1 303 ? -28.809 0.694 3.889 1.00 54.09 303 LEU A N 1
ATOM 2490 C CA . LEU A 1 303 ? -29.493 -0.059 4.961 1.00 54.09 303 LEU A CA 1
ATOM 2491 C C . LEU A 1 303 ? -29.500 -1.588 4.713 1.00 54.09 303 LEU A C 1
ATOM 2493 O O . LEU A 1 303 ? -29.396 -2.368 5.653 1.00 54.09 303 LEU A O 1
ATOM 2497 N N . LYS A 1 304 ? -29.532 -2.031 3.444 1.00 52.25 304 LYS A N 1
ATOM 2498 C CA . LYS A 1 304 ? -29.406 -3.450 3.047 1.00 52.25 304 LYS A CA 1
ATOM 2499 C C . LYS A 1 304 ? -27.983 -4.014 3.201 1.00 52.25 304 LYS A C 1
ATOM 2501 O O . LYS A 1 304 ? -27.821 -5.210 3.415 1.00 52.25 304 LYS A O 1
ATOM 2506 N N . GLN A 1 305 ? -26.957 -3.174 3.096 1.00 55.34 305 GLN A N 1
ATOM 2507 C CA . GLN A 1 305 ? -25.541 -3.517 3.267 1.00 55.34 305 GLN A CA 1
ATOM 2508 C C . GLN A 1 305 ? -25.047 -3.364 4.713 1.00 55.34 305 GLN A C 1
ATOM 2510 O O . GLN A 1 305 ? -23.931 -3.794 4.994 1.00 55.34 305 GLN A O 1
ATOM 2515 N N . LEU A 1 306 ? -25.845 -2.827 5.649 1.00 57.69 306 LEU A N 1
ATOM 2516 C CA . LEU A 1 306 ? -25.521 -2.881 7.088 1.00 57.69 306 LEU A CA 1
ATOM 2517 C C . LEU A 1 306 ? -25.382 -4.342 7.542 1.00 57.69 306 LEU A C 1
ATOM 2519 O O . LEU A 1 306 ? -24.462 -4.691 8.282 1.00 57.69 306 LEU A O 1
ATOM 2523 N N . GLY A 1 307 ? -26.192 -5.229 6.950 1.00 55.16 307 GLY A N 1
ATOM 2524 C CA . GLY A 1 307 ? -26.024 -6.679 7.034 1.00 55.16 307 GLY A CA 1
ATOM 2525 C C . GLY A 1 307 ? -24.678 -7.192 6.506 1.00 55.16 307 GLY A C 1
ATOM 2526 O O . GLY A 1 307 ? -24.282 -8.286 6.867 1.00 55.16 307 GLY A O 1
ATOM 2527 N N . GLY A 1 308 ? -23.937 -6.423 5.703 1.00 58.75 308 GLY A N 1
ATOM 2528 C CA . GLY A 1 308 ? -22.583 -6.715 5.223 1.00 58.75 308 GLY A CA 1
ATOM 2529 C C . GLY A 1 308 ? -21.495 -6.496 6.280 1.00 58.75 308 GLY A C 1
ATOM 2530 O O . GLY A 1 308 ? -20.603 -7.337 6.393 1.00 58.75 308 GLY A O 1
ATOM 2531 N N . VAL A 1 309 ? -21.601 -5.451 7.111 1.00 63.81 309 VAL A N 1
ATOM 2532 C CA . VAL A 1 309 ? -20.750 -5.286 8.313 1.00 63.81 309 VAL A CA 1
ATOM 2533 C C . VAL A 1 309 ? -21.053 -6.404 9.297 1.00 63.81 309 VAL A C 1
ATOM 2535 O O . VAL A 1 309 ? -20.145 -7.104 9.736 1.00 63.81 309 VAL A O 1
ATOM 2538 N N . LEU A 1 310 ? -22.339 -6.668 9.539 1.00 67.88 310 LEU A N 1
ATOM 2539 C CA . LEU A 1 310 ? -22.767 -7.779 10.385 1.00 67.88 310 LEU A CA 1
ATOM 2540 C C . LEU A 1 310 ? -22.442 -9.147 9.763 1.00 67.88 310 LEU A C 1
ATOM 2542 O O . LEU A 1 310 ? -22.211 -10.108 10.485 1.00 67.88 310 LEU A O 1
ATOM 2546 N N . SER A 1 311 ? -22.311 -9.251 8.435 1.00 64.12 311 SER A N 1
ATOM 2547 C CA . SER A 1 311 ? -21.895 -10.495 7.778 1.00 64.12 311 SER A CA 1
ATOM 2548 C C . SER A 1 311 ? -20.470 -10.877 8.155 1.00 64.12 311 SER A C 1
ATOM 2550 O O . SER A 1 311 ? -20.129 -12.057 8.077 1.00 64.12 311 SER A O 1
ATOM 2552 N N . LYS A 1 312 ? -19.618 -9.908 8.536 1.00 64.12 312 LYS A N 1
ATOM 2553 C CA . LYS A 1 312 ? -18.283 -10.178 9.090 1.00 64.12 312 LYS A CA 1
ATOM 2554 C C . LYS A 1 312 ? -18.401 -10.922 10.426 1.00 64.12 312 LYS A C 1
ATOM 2556 O O . LYS A 1 312 ? -17.570 -11.770 10.714 1.00 64.12 312 LYS A O 1
ATOM 2561 N N . LEU A 1 313 ? -19.483 -10.700 11.166 1.00 70.12 313 LEU A N 1
ATOM 2562 C CA . LEU A 1 313 ? -19.787 -11.296 12.468 1.00 70.12 313 LEU A CA 1
ATOM 2563 C C . LEU A 1 313 ? -20.427 -12.695 12.365 1.00 70.12 313 LEU A C 1
ATOM 2565 O O . LEU A 1 313 ? -21.029 -13.170 13.322 1.00 70.12 313 LEU A O 1
ATOM 2569 N N . SER A 1 314 ? -20.335 -13.375 11.216 1.00 64.88 314 SER A N 1
ATOM 2570 C CA . SER A 1 314 ? -20.789 -14.768 11.128 1.00 64.88 314 SER A CA 1
ATOM 2571 C C . SER A 1 314 ? -19.904 -15.676 12.002 1.00 64.88 314 SER A C 1
ATOM 2573 O O . SER A 1 314 ? -18.674 -15.547 11.937 1.00 64.88 314 SER A O 1
ATOM 2575 N N . PRO A 1 315 ? -20.482 -16.638 12.752 1.00 61.88 315 PRO A N 1
ATOM 2576 C CA . PRO A 1 315 ? -19.721 -17.667 13.466 1.00 61.88 315 PRO A CA 1
ATOM 2577 C C . PRO A 1 315 ? -18.694 -18.393 12.580 1.00 61.88 315 PRO A C 1
ATOM 2579 O O . PRO A 1 315 ? -17.600 -18.722 13.038 1.00 61.88 315 PRO A O 1
ATOM 2582 N N . ASP A 1 316 ? -18.999 -18.557 11.288 1.00 59.50 316 ASP A N 1
ATOM 2583 C CA . ASP A 1 316 ? -18.142 -19.245 10.313 1.00 59.50 316 ASP A CA 1
ATOM 2584 C C . ASP A 1 316 ? -16.866 -18.466 9.951 1.00 59.50 316 ASP A C 1
ATOM 2586 O O . ASP A 1 316 ? -15.937 -19.025 9.370 1.00 59.50 316 ASP A O 1
ATOM 2590 N N . LYS A 1 317 ? -16.806 -17.162 10.262 1.00 59.81 317 LYS A N 1
ATOM 2591 C CA . LYS A 1 317 ? -15.673 -16.281 9.923 1.00 59.81 317 LYS A CA 1
ATOM 2592 C C . LYS A 1 317 ? -14.633 -16.165 11.044 1.00 59.81 317 LYS A C 1
ATOM 2594 O O . LYS A 1 317 ? -13.654 -15.443 10.882 1.00 59.81 317 LYS A O 1
ATOM 2599 N N . HIS A 1 318 ? -14.812 -16.883 12.159 1.00 62.34 318 HIS A N 1
ATOM 2600 C CA . HIS A 1 318 ? -13.881 -16.969 13.298 1.00 62.34 318 HIS A CA 1
ATOM 2601 C C . HIS A 1 318 ? -13.523 -15.644 14.005 1.00 62.34 318 HIS A C 1
ATOM 2603 O O . HIS A 1 318 ? -12.624 -15.631 14.849 1.00 62.34 318 HIS A O 1
ATOM 2609 N N . TYR A 1 319 ? -14.192 -14.527 13.705 1.00 67.44 319 TYR A N 1
ATOM 2610 C CA . TYR A 1 319 ? -13.970 -13.268 14.428 1.00 67.44 319 TYR A CA 1
ATOM 2611 C C . TYR A 1 319 ? -14.580 -13.286 15.826 1.00 67.44 319 TYR A C 1
ATOM 2613 O O . TYR A 1 319 ? -14.021 -12.698 16.747 1.00 67.44 319 TYR A O 1
ATOM 2621 N N . LEU A 1 320 ? -15.687 -14.009 15.995 1.00 74.38 320 LEU A N 1
ATOM 2622 C CA . LEU A 1 320 ? -16.377 -14.136 17.270 1.00 74.38 320 LEU A CA 1
ATOM 2623 C C . LEU A 1 320 ? -15.813 -15.300 18.074 1.00 74.38 320 LEU A C 1
ATOM 2625 O O . LEU A 1 320 ? -15.876 -16.453 17.647 1.00 74.38 320 LEU A O 1
ATOM 2629 N N . ALA A 1 321 ? -15.292 -14.991 19.255 1.00 79.12 321 ALA A N 1
ATOM 2630 C CA . ALA A 1 321 ? -14.886 -15.973 20.244 1.00 79.12 321 ALA A CA 1
ATOM 2631 C C . ALA A 1 321 ? -14.971 -15.361 21.649 1.00 79.12 321 ALA A C 1
ATOM 2633 O O . ALA A 1 321 ? -14.902 -14.142 21.810 1.00 79.12 321 ALA A O 1
ATOM 2634 N N . HIS A 1 322 ? -15.115 -16.218 22.661 1.00 84.38 322 HIS A N 1
ATOM 2635 C CA . HIS A 1 322 ? -15.185 -15.815 24.070 1.00 84.38 322 HIS A CA 1
ATOM 2636 C C . HIS A 1 322 ? -13.961 -15.022 24.554 1.00 84.38 322 HIS A C 1
ATOM 2638 O O . HIS A 1 322 ? -14.086 -14.195 25.448 1.00 84.38 322 HIS A O 1
ATOM 2644 N N . ASP A 1 323 ? -12.805 -15.261 23.942 1.00 86.88 323 ASP A N 1
ATOM 2645 C CA . ASP A 1 323 ? -11.485 -14.739 24.286 1.00 86.88 323 ASP A CA 1
ATOM 2646 C C . ASP A 1 323 ? -11.014 -13.628 23.327 1.00 86.88 323 ASP A C 1
ATOM 2648 O O . ASP A 1 323 ? -9.821 -13.324 23.247 1.00 86.88 323 ASP A O 1
ATOM 2652 N N . ARG A 1 324 ? -11.927 -13.034 22.546 1.00 87.12 324 ARG A N 1
ATOM 2653 C CA . ARG A 1 324 ? -11.591 -12.028 21.529 1.00 87.12 324 ARG A CA 1
ATOM 2654 C C . ARG A 1 324 ? -12.492 -10.818 21.608 1.00 87.12 324 ARG A C 1
ATOM 2656 O O . ARG A 1 324 ? -13.710 -10.960 21.664 1.00 87.12 324 ARG A O 1
ATOM 2663 N N . LEU A 1 325 ? -11.875 -9.642 21.548 1.00 89.81 325 LEU A N 1
ATOM 2664 C CA . LEU A 1 325 ? -12.544 -8.351 21.426 1.00 89.81 325 LEU A CA 1
ATOM 2665 C C . LEU A 1 325 ? -12.511 -7.933 19.957 1.00 89.81 325 LEU A C 1
ATOM 2667 O O . LEU A 1 325 ? -11.445 -7.952 19.346 1.00 89.81 325 LEU A O 1
ATOM 2671 N N . LEU A 1 326 ? -13.647 -7.537 19.394 1.00 88.25 326 LEU A N 1
ATOM 2672 C CA . LEU A 1 326 ? -13.715 -6.956 18.055 1.00 88.25 326 LEU A CA 1
ATOM 2673 C C . LEU A 1 326 ? -14.139 -5.493 18.160 1.00 88.25 326 LEU A C 1
ATOM 2675 O O . LEU A 1 326 ? -15.237 -5.202 18.635 1.00 88.25 326 LEU A O 1
ATOM 2679 N N . ILE A 1 327 ? -13.289 -4.589 17.678 1.00 91.00 327 ILE A N 1
ATOM 2680 C CA . ILE A 1 327 ? -13.607 -3.168 17.551 1.00 91.00 327 ILE A CA 1
ATOM 2681 C C . ILE A 1 327 ? -13.753 -2.816 16.073 1.00 91.00 327 ILE A C 1
ATOM 2683 O O . ILE A 1 327 ? -12.816 -2.956 15.290 1.00 91.00 327 ILE A O 1
ATOM 2687 N N . ILE A 1 328 ? -14.941 -2.350 15.701 1.00 88.19 328 ILE A N 1
ATOM 2688 C CA . ILE A 1 328 ? -15.233 -1.831 14.367 1.00 88.19 328 ILE A CA 1
ATOM 2689 C C . ILE A 1 328 ? -15.213 -0.308 14.460 1.00 88.19 328 ILE A C 1
ATOM 2691 O O . ILE A 1 328 ? -16.062 0.294 15.119 1.00 88.19 328 ILE A O 1
ATOM 2695 N N . VAL A 1 329 ? -14.221 0.297 13.816 1.00 90.12 329 VAL A N 1
ATOM 2696 C CA . VAL A 1 329 ? -13.919 1.725 13.884 1.00 90.12 329 VAL A CA 1
ATOM 2697 C C . VAL A 1 329 ? -14.509 2.426 12.669 1.00 90.12 329 VAL A C 1
ATOM 2699 O O . VAL A 1 329 ? -14.158 2.131 11.525 1.00 90.12 329 VAL A O 1
ATOM 2702 N N . PHE A 1 330 ? -15.404 3.374 12.908 1.00 88.38 330 PHE A N 1
ATOM 2703 C CA . PHE A 1 330 ? -16.041 4.159 11.865 1.00 88.38 330 PHE A CA 1
ATOM 2704 C C . PHE A 1 330 ? -15.275 5.431 11.561 1.00 88.38 330 PHE A C 1
ATOM 2706 O O . PHE A 1 330 ? -14.890 6.171 12.461 1.00 88.38 330 PHE A O 1
ATOM 2713 N N . TYR A 1 331 ? -15.105 5.706 10.273 1.00 88.31 331 TYR A N 1
ATOM 2714 C CA . TYR A 1 331 ? -14.431 6.904 9.790 1.00 88.31 331 TYR A CA 1
ATOM 2715 C C . TYR A 1 331 ? -15.090 7.447 8.512 1.00 88.31 331 TYR A C 1
ATOM 2717 O O . TYR A 1 331 ? -16.029 6.862 7.965 1.00 88.31 331 TYR A O 1
ATOM 2725 N N . GLY A 1 332 ? -14.618 8.599 8.037 1.00 85.62 332 GLY A N 1
ATOM 2726 C CA . GLY A 1 332 ? -15.198 9.325 6.912 1.00 85.62 332 GLY A CA 1
ATOM 2727 C C . GLY A 1 332 ? -16.454 10.098 7.314 1.00 85.62 332 GLY A C 1
ATOM 2728 O O . GLY A 1 332 ? -16.546 10.632 8.420 1.00 85.62 332 GLY A O 1
ATOM 2729 N N . TYR A 1 333 ? -17.422 10.198 6.400 1.00 76.44 333 TYR A N 1
ATOM 2730 C CA . TYR A 1 333 ? -18.734 10.769 6.707 1.00 76.44 333 TYR A CA 1
ATOM 2731 C C . TYR A 1 333 ? -19.663 9.695 7.265 1.00 76.44 333 TYR A C 1
ATOM 2733 O O . TYR A 1 333 ? -19.940 8.704 6.587 1.00 76.44 333 TYR A O 1
ATOM 2741 N N . TYR A 1 334 ? -20.192 9.911 8.465 1.00 74.94 334 TYR A N 1
ATOM 2742 C CA . TYR A 1 334 ? -21.300 9.134 9.013 1.00 74.94 334 TYR A CA 1
ATOM 2743 C C . TYR A 1 334 ? -22.137 9.991 9.963 1.00 74.94 334 TYR A C 1
ATOM 2745 O O . TYR A 1 334 ? -21.706 11.039 10.436 1.00 74.94 334 TYR A O 1
ATOM 2753 N N . ASN A 1 335 ? -23.368 9.550 10.198 1.00 73.31 335 ASN A N 1
ATOM 2754 C CA . ASN A 1 335 ? -24.288 10.151 11.156 1.00 73.31 335 ASN A CA 1
ATOM 2755 C C . ASN A 1 335 ? -24.426 9.194 12.346 1.00 73.31 335 ASN A C 1
ATOM 2757 O O . ASN A 1 335 ? -24.484 7.982 12.132 1.00 73.31 335 ASN A O 1
ATOM 2761 N N . ASN A 1 336 ? -24.551 9.722 13.565 1.00 77.44 336 ASN A N 1
ATOM 2762 C CA . ASN A 1 336 ? -24.841 8.950 14.780 1.00 77.44 336 ASN A CA 1
ATOM 2763 C C . ASN A 1 336 ? -26.033 7.994 14.609 1.00 77.44 336 ASN A C 1
ATOM 2765 O O . ASN A 1 336 ? -26.004 6.886 15.126 1.00 77.44 336 ASN A O 1
ATOM 2769 N N . LYS A 1 337 ? -27.022 8.342 13.777 1.00 78.69 337 LYS A N 1
ATOM 2770 C CA . LYS A 1 337 ? -28.137 7.439 13.438 1.00 78.69 337 LYS A CA 1
ATOM 2771 C C . LYS A 1 337 ? -27.697 6.104 12.823 1.00 78.69 337 LYS A C 1
ATOM 2773 O O . LYS A 1 337 ? -28.371 5.098 13.002 1.00 78.69 337 LYS A O 1
ATOM 2778 N N . VAL A 1 338 ? -26.592 6.080 12.071 1.00 77.19 338 VAL A N 1
ATOM 2779 C CA . VAL A 1 338 ? -26.040 4.839 11.495 1.00 77.19 338 VAL A CA 1
ATOM 2780 C C . VAL A 1 338 ? -25.419 3.973 12.588 1.00 77.19 338 VAL A C 1
ATOM 2782 O O . VAL A 1 338 ? -25.548 2.752 12.544 1.00 77.19 338 VAL A O 1
ATOM 2785 N N . PHE A 1 339 ? -24.784 4.605 13.578 1.00 77.75 339 PHE A N 1
ATOM 2786 C CA . PHE A 1 339 ? -24.234 3.926 14.746 1.00 77.75 339 PHE A CA 1
ATOM 2787 C C . PHE A 1 339 ? -25.346 3.276 15.574 1.00 77.75 339 PHE A C 1
ATOM 2789 O O . PHE A 1 339 ? -25.290 2.078 15.836 1.00 77.75 339 PHE A O 1
ATOM 2796 N N . GLU A 1 340 ? -26.383 4.049 15.906 1.00 81.56 340 GLU A N 1
ATOM 2797 C CA . GLU A 1 340 ? -27.568 3.573 16.629 1.00 81.56 340 GLU A CA 1
ATOM 2798 C C . GLU A 1 340 ? -28.230 2.407 15.883 1.00 81.56 340 GLU A C 1
ATOM 2800 O O . GLU A 1 340 ? -28.399 1.332 16.450 1.00 81.56 340 GLU A O 1
ATOM 2805 N N . ALA A 1 341 ? -28.474 2.554 14.576 1.00 80.81 341 ALA A N 1
ATOM 2806 C CA . ALA A 1 341 ? -29.079 1.495 13.771 1.00 80.81 341 ALA A CA 1
ATOM 2807 C C . ALA A 1 341 ? -28.233 0.208 13.717 1.00 80.81 341 ALA A C 1
ATOM 2809 O O . ALA A 1 341 ? -28.788 -0.888 13.736 1.00 80.81 341 ALA A O 1
ATOM 2810 N N . LEU A 1 342 ? -26.899 0.302 13.641 1.00 80.44 342 LEU A N 1
ATOM 2811 C CA . LEU A 1 342 ? -26.024 -0.880 13.682 1.00 80.44 342 LEU A CA 1
ATOM 2812 C C . LEU A 1 342 ? -26.019 -1.547 15.053 1.00 80.44 342 LEU A C 1
ATOM 2814 O O . LEU A 1 342 ? -25.977 -2.776 15.123 1.00 80.44 342 LEU A O 1
ATOM 2818 N N . GLN A 1 343 ? -26.069 -0.755 16.122 1.00 83.38 343 GLN A N 1
ATOM 2819 C CA . GLN A 1 343 ? -26.156 -1.273 17.478 1.00 83.38 343 GLN A CA 1
ATOM 2820 C C . GLN A 1 343 ? -27.488 -1.996 17.706 1.00 83.38 343 GLN A C 1
ATOM 2822 O O . GLN A 1 343 ? -27.481 -3.104 18.240 1.00 83.38 343 GLN A O 1
ATOM 2827 N N . ASP A 1 344 ? -28.599 -1.424 17.240 1.00 84.06 344 ASP A N 1
ATOM 2828 C CA . ASP A 1 344 ? -29.926 -2.041 17.301 1.00 84.06 344 ASP A CA 1
ATOM 2829 C C . ASP A 1 344 ? -29.958 -3.354 16.509 1.00 84.06 344 ASP A C 1
ATOM 2831 O O . ASP A 1 344 ? -30.303 -4.403 17.052 1.00 84.06 344 ASP A O 1
ATOM 2835 N N . LEU A 1 345 ? -29.469 -3.339 15.263 1.00 82.62 345 LEU A N 1
ATOM 2836 C CA . LEU A 1 345 ? -29.376 -4.548 14.442 1.00 82.62 345 LEU A CA 1
ATOM 2837 C C . LEU A 1 345 ? -28.492 -5.622 15.089 1.00 82.62 345 LEU A C 1
ATOM 2839 O O . LEU A 1 345 ? -28.842 -6.798 15.060 1.00 82.62 345 LEU A O 1
ATOM 2843 N N . LEU A 1 346 ? -27.349 -5.253 15.678 1.00 83.31 346 LEU A N 1
ATOM 2844 C CA . LEU A 1 346 ? -26.495 -6.201 16.394 1.00 83.31 346 LEU A CA 1
ATOM 2845 C C . LEU A 1 346 ? -27.207 -6.792 17.619 1.00 83.31 346 LEU A C 1
ATOM 2847 O O . LEU A 1 346 ? -27.054 -7.982 17.906 1.00 83.31 346 LEU A O 1
ATOM 2851 N N . ASN A 1 347 ? -27.968 -5.974 18.347 1.00 85.00 347 ASN A N 1
ATOM 2852 C CA . ASN A 1 347 ? -28.709 -6.415 19.524 1.00 85.00 347 ASN A CA 1
ATOM 2853 C C . ASN A 1 347 ? -29.780 -7.452 19.160 1.00 85.00 347 ASN A C 1
ATOM 2855 O O . ASN A 1 347 ? -29.932 -8.426 19.908 1.00 85.00 347 ASN A O 1
ATOM 2859 N N . ASP A 1 348 ? -30.421 -7.287 18.000 1.00 84.44 348 ASP A N 1
ATOM 2860 C CA . ASP A 1 348 ? -31.432 -8.194 17.447 1.00 84.44 348 ASP A CA 1
ATOM 2861 C C . ASP A 1 348 ? -30.845 -9.513 16.913 1.00 84.44 348 ASP A C 1
ATOM 2863 O O . ASP A 1 348 ? -31.544 -10.527 16.826 1.00 84.44 348 ASP A O 1
ATOM 2867 N N . LEU A 1 349 ? -29.551 -9.544 16.572 1.00 81.81 349 LEU A N 1
ATOM 2868 C CA . LEU A 1 349 ? -28.896 -10.761 16.102 1.00 81.81 349 LEU A CA 1
ATOM 2869 C C . LEU A 1 349 ? -28.698 -11.783 17.232 1.00 81.81 349 LEU A C 1
ATOM 2871 O O . LEU A 1 349 ? -28.161 -11.500 18.309 1.00 81.81 349 LEU A O 1
ATOM 2875 N N . ASN A 1 350 ? -29.055 -13.033 16.934 1.00 84.44 350 ASN A N 1
ATOM 2876 C CA . ASN A 1 350 ? -28.785 -14.180 17.795 1.00 84.44 350 ASN A CA 1
ATOM 2877 C C . ASN A 1 350 ? -27.439 -14.829 17.432 1.00 84.44 350 ASN A C 1
ATOM 2879 O O . ASN A 1 350 ? -27.394 -15.869 16.775 1.00 84.44 350 ASN A O 1
ATOM 2883 N N . ILE A 1 351 ? -26.340 -14.178 17.824 1.00 83.62 351 ILE A N 1
ATOM 2884 C CA . ILE A 1 351 ? -24.967 -14.655 17.599 1.00 83.62 351 ILE A CA 1
ATOM 2885 C C . ILE A 1 351 ? -24.202 -14.797 18.926 1.00 83.62 351 ILE A C 1
ATOM 2887 O O . ILE A 1 351 ? -24.418 -14.007 19.852 1.00 83.62 351 ILE A O 1
ATOM 2891 N N . PRO A 1 352 ? -23.299 -15.789 19.046 1.00 82.88 352 PRO A N 1
ATOM 2892 C CA . PRO A 1 352 ? -22.497 -15.975 20.251 1.00 82.88 352 PRO A CA 1
ATOM 2893 C C . PRO A 1 352 ? -21.518 -14.810 20.452 1.00 82.88 352 PRO A C 1
ATOM 2895 O O . PRO A 1 352 ? -21.035 -14.219 19.491 1.00 82.88 352 PRO A O 1
ATOM 2898 N N . PHE A 1 353 ? -21.205 -14.496 21.713 1.00 85.25 353 PHE A N 1
ATOM 2899 C CA . PHE A 1 353 ? -20.200 -13.489 22.100 1.00 85.25 353 PHE A CA 1
ATOM 2900 C C . PHE A 1 353 ? -20.445 -12.068 21.559 1.00 85.25 353 PHE A C 1
ATOM 2902 O O . PHE A 1 353 ? -19.513 -11.271 21.480 1.00 85.25 353 PHE A O 1
ATOM 2909 N N . LYS A 1 354 ? -21.697 -11.704 21.234 1.00 86.50 354 LYS A N 1
ATOM 2910 C CA . LYS A 1 354 ? -22.050 -10.348 20.762 1.00 86.50 354 LYS A CA 1
ATOM 2911 C C . LYS A 1 354 ? -21.630 -9.226 21.719 1.00 86.50 354 LYS A C 1
ATOM 2913 O O . LYS A 1 354 ? -21.354 -8.114 21.287 1.00 86.50 354 LYS A O 1
ATOM 2918 N N . SER A 1 355 ? -21.525 -9.536 23.013 1.00 86.31 355 SER A N 1
ATOM 2919 C CA . SER A 1 355 ? -21.017 -8.640 24.060 1.00 86.31 355 SER A CA 1
ATOM 2920 C C . SER A 1 355 ? -19.569 -8.202 23.853 1.00 86.31 355 SER A C 1
ATOM 2922 O O . SER A 1 355 ? -19.163 -7.203 24.442 1.00 86.31 355 SER A O 1
ATOM 2924 N N . ASN A 1 356 ? -18.800 -8.922 23.036 1.00 88.12 356 ASN A N 1
ATOM 2925 C CA . ASN A 1 356 ? -17.384 -8.666 22.782 1.00 88.12 356 ASN A CA 1
ATOM 2926 C C . ASN A 1 356 ? -17.169 -7.792 21.535 1.00 88.12 356 ASN A C 1
ATOM 2928 O O . ASN A 1 356 ? -16.046 -7.631 21.062 1.00 88.12 356 ASN A O 1
ATOM 2932 N N . ILE A 1 357 ? -18.250 -7.258 20.970 1.00 87.88 357 ILE A N 1
ATOM 2933 C CA . ILE A 1 357 ? -18.221 -6.410 19.786 1.00 87.88 357 ILE A CA 1
ATOM 2934 C C . ILE A 1 357 ? -18.448 -4.972 20.243 1.00 87.88 357 ILE A C 1
ATOM 2936 O O . ILE A 1 357 ? -19.311 -4.692 21.083 1.00 87.88 357 ILE A O 1
ATOM 2940 N N . ARG A 1 358 ? -17.643 -4.055 19.718 1.00 88.75 358 ARG A N 1
ATOM 2941 C CA . ARG A 1 358 ? -17.762 -2.619 19.963 1.00 88.75 358 ARG A CA 1
ATOM 2942 C C . ARG A 1 358 ? -17.730 -1.898 18.627 1.00 88.75 358 ARG A C 1
ATOM 2944 O O . ARG A 1 358 ? -16.779 -2.049 17.866 1.00 88.75 358 ARG A O 1
ATOM 2951 N N . PHE A 1 359 ? -18.759 -1.110 18.357 1.00 87.44 359 PHE A N 1
ATOM 2952 C CA . PHE A 1 359 ? -18.689 -0.081 17.330 1.00 87.44 359 PHE A CA 1
ATOM 2953 C C . PHE A 1 359 ? -18.111 1.171 17.974 1.00 87.44 359 PHE A C 1
ATOM 2955 O O . PHE A 1 359 ? -18.494 1.510 19.094 1.00 87.44 359 PHE A O 1
ATOM 2962 N N . MET A 1 360 ? -17.186 1.843 17.299 1.00 90.38 360 MET A N 1
ATOM 2963 C CA . MET A 1 360 ? -16.571 3.063 17.812 1.00 90.38 360 MET A CA 1
ATOM 2964 C C . MET A 1 360 ? -16.382 4.089 16.714 1.00 90.38 360 MET A C 1
ATOM 2966 O O . MET A 1 360 ? -16.103 3.753 15.567 1.00 90.38 360 MET A O 1
ATOM 2970 N N . ASP A 1 361 ? -16.521 5.349 17.091 1.00 90.62 361 ASP A N 1
ATOM 2971 C CA . ASP A 1 361 ? -16.052 6.477 16.305 1.00 90.62 361 ASP A CA 1
ATOM 2972 C C . ASP A 1 361 ? -14.506 6.480 16.267 1.00 90.62 361 ASP A C 1
ATOM 2974 O O . ASP A 1 361 ? -13.845 5.991 17.189 1.00 90.62 361 ASP A O 1
ATOM 2978 N N . LEU A 1 362 ? -13.926 7.008 15.188 1.00 91.69 362 LEU A N 1
ATOM 2979 C CA . LEU A 1 362 ? -12.476 7.069 14.987 1.00 91.69 362 LEU A CA 1
ATOM 2980 C C . LEU A 1 362 ? -11.744 7.759 16.148 1.00 91.69 362 LEU A C 1
ATOM 2982 O O . LEU A 1 362 ? -10.653 7.329 16.534 1.00 91.69 362 LEU A O 1
ATOM 2986 N N . ILE A 1 363 ? -12.327 8.826 16.696 1.00 91.25 363 ILE A N 1
ATOM 2987 C CA . ILE A 1 363 ? -11.697 9.643 17.732 1.00 91.25 363 ILE A CA 1
ATOM 2988 C C . ILE A 1 363 ? -11.815 8.982 19.109 1.00 91.25 363 ILE A C 1
ATOM 2990 O O . ILE A 1 363 ? -10.834 8.926 19.847 1.00 91.25 363 ILE A O 1
ATOM 2994 N N . ASP A 1 364 ? -12.967 8.421 19.454 1.00 90.88 364 ASP A N 1
ATOM 2995 C CA . ASP A 1 364 ? -13.191 7.656 20.679 1.00 90.88 364 ASP A CA 1
ATOM 2996 C C . ASP A 1 364 ? -12.319 6.403 20.702 1.00 90.88 364 ASP A C 1
ATOM 2998 O O . ASP A 1 364 ? -11.726 6.081 21.733 1.00 90.88 364 ASP A O 1
ATOM 3002 N N . PHE A 1 365 ? -12.134 5.756 19.549 1.00 93.81 365 PHE A N 1
ATOM 3003 C CA . PHE A 1 365 ? -11.166 4.676 19.415 1.00 93.81 365 PHE A CA 1
ATOM 3004 C C . PHE A 1 365 ? -9.733 5.142 19.717 1.00 93.81 365 PHE A C 1
ATOM 3006 O O . PHE A 1 365 ? -9.007 4.475 20.454 1.00 93.81 365 PHE A O 1
ATOM 3013 N N . ALA A 1 366 ? -9.323 6.305 19.204 1.00 92.25 366 ALA A N 1
ATOM 3014 C CA . ALA A 1 366 ? -8.005 6.873 19.487 1.00 92.25 366 ALA A CA 1
ATOM 3015 C C . ALA A 1 366 ? -7.816 7.232 20.972 1.00 92.25 366 ALA A C 1
ATOM 3017 O O . ALA A 1 366 ? -6.729 7.038 21.525 1.00 92.25 366 ALA A O 1
ATOM 3018 N N . LYS A 1 367 ? -8.877 7.696 21.644 1.00 90.00 367 LYS A N 1
ATOM 3019 C CA . LYS A 1 367 ? -8.850 8.001 23.082 1.00 90.00 367 LYS A CA 1
ATOM 3020 C C . LYS A 1 367 ? -8.597 6.771 23.947 1.00 90.00 367 LYS A C 1
ATOM 3022 O O . LYS A 1 367 ? -7.985 6.931 24.999 1.00 90.00 367 LYS A O 1
ATOM 3027 N N . LEU A 1 368 ? -8.975 5.562 23.506 1.00 91.69 368 LEU A N 1
ATOM 3028 C CA . LEU A 1 368 ? -8.681 4.333 24.260 1.00 91.69 368 LEU A CA 1
ATOM 3029 C C . LEU A 1 368 ? -7.196 4.203 24.597 1.00 91.69 368 LEU A C 1
ATOM 3031 O O . LEU A 1 368 ? -6.855 3.682 25.655 1.00 91.69 368 LEU A O 1
ATOM 3035 N N . PHE A 1 369 ? -6.334 4.698 23.707 1.00 90.38 369 PHE A N 1
ATOM 3036 C CA . PHE A 1 369 ? -4.884 4.587 23.786 1.00 90.38 369 PHE A CA 1
ATOM 3037 C C . PHE A 1 369 ? -4.190 5.818 24.376 1.00 90.38 369 PHE A C 1
ATOM 3039 O O . PHE A 1 369 ? -2.969 5.930 24.273 1.00 90.38 369 PHE A O 1
ATOM 3046 N N . ASN A 1 370 ? -4.945 6.731 25.001 1.00 84.44 370 ASN A N 1
ATOM 3047 C CA . ASN A 1 370 ? -4.425 7.961 25.606 1.00 84.44 370 ASN A CA 1
ATOM 3048 C C . ASN A 1 370 ? -3.554 8.786 24.641 1.00 84.44 370 ASN A C 1
ATOM 3050 O O . ASN A 1 370 ? -2.519 9.338 25.023 1.00 84.44 370 ASN A O 1
ATOM 3054 N N . PHE A 1 371 ? -3.950 8.857 23.367 1.00 86.31 371 PHE A N 1
ATOM 3055 C CA . PHE A 1 371 ? -3.243 9.675 22.386 1.00 86.31 371 PHE A CA 1
ATOM 3056 C C . PHE A 1 371 ? -3.284 11.156 22.788 1.00 86.31 371 PHE A C 1
ATOM 3058 O O . PHE A 1 371 ? -4.318 11.678 23.205 1.00 86.31 371 PHE A O 1
ATOM 3065 N N . ASN A 1 372 ? -2.142 11.838 22.665 1.00 87.00 372 ASN A N 1
ATOM 3066 C CA . ASN A 1 372 ? -2.039 13.268 22.948 1.00 87.00 372 ASN A CA 1
ATOM 3067 C C . ASN A 1 372 ? -2.849 14.116 21.939 1.00 87.00 372 ASN A C 1
ATOM 3069 O O . ASN A 1 372 ? -3.274 13.632 20.888 1.00 87.00 372 ASN A O 1
ATOM 3073 N N . ALA A 1 373 ? -3.031 15.403 22.246 1.00 88.94 373 ALA A N 1
ATOM 3074 C CA . ALA A 1 373 ? -3.824 16.312 21.416 1.00 88.94 373 ALA A CA 1
ATOM 3075 C C . ALA A 1 373 ? -3.299 16.450 19.974 1.00 88.94 373 ALA A C 1
ATOM 3077 O O . ALA A 1 373 ? -4.097 16.551 19.048 1.00 88.94 373 ALA A O 1
ATOM 3078 N N . GLU A 1 374 ? -1.980 16.418 19.776 1.00 92.00 374 GLU A N 1
ATOM 3079 C CA . GLU A 1 374 ? -1.355 16.510 18.450 1.00 92.00 374 GLU A CA 1
ATOM 3080 C C . GLU A 1 374 ? -1.724 15.309 17.567 1.00 92.00 374 GLU A C 1
ATOM 3082 O O . GLU A 1 374 ? -2.130 15.474 16.418 1.00 92.00 374 GLU A O 1
ATOM 3087 N N . ASN A 1 375 ? -1.676 14.096 18.121 1.00 91.88 375 ASN A N 1
ATOM 3088 C CA . ASN A 1 375 ? -2.061 12.880 17.407 1.00 91.88 375 ASN A CA 1
ATOM 3089 C C . ASN A 1 375 ? -3.549 12.887 17.051 1.00 91.88 375 ASN A C 1
ATOM 3091 O O . ASN A 1 375 ? -3.917 12.493 15.947 1.00 91.88 375 ASN A O 1
ATOM 3095 N N . ILE A 1 376 ? -4.403 13.363 17.962 1.00 92.81 376 ILE A N 1
ATOM 3096 C CA . ILE A 1 376 ? -5.836 13.508 17.686 1.00 92.81 376 ILE A CA 1
ATOM 3097 C C . ILE A 1 376 ? -6.066 14.511 16.549 1.00 92.81 376 ILE A C 1
ATOM 3099 O O . ILE A 1 376 ? -6.781 14.187 15.606 1.00 92.81 376 ILE A O 1
ATOM 3103 N N . GLN A 1 377 ? -5.399 15.669 16.564 1.00 93.88 377 GLN A N 1
ATOM 3104 C CA . GLN A 1 377 ? -5.490 16.655 15.479 1.00 93.88 377 GLN A CA 1
ATOM 3105 C C . GLN A 1 377 ? -5.016 16.088 14.135 1.00 93.88 377 GLN A C 1
ATOM 3107 O O . GLN A 1 377 ? -5.643 16.324 13.102 1.00 93.88 377 GLN A O 1
ATOM 3112 N N . MET A 1 378 ? -3.931 15.308 14.130 1.00 94.44 378 MET A N 1
ATOM 3113 C CA . MET A 1 378 ? -3.446 14.649 12.916 1.00 94.44 378 MET A CA 1
ATOM 3114 C C . MET A 1 378 ? -4.461 13.626 12.386 1.00 94.44 378 MET A C 1
ATOM 3116 O O . MET A 1 378 ? -4.720 13.582 11.183 1.00 94.44 378 MET A O 1
ATOM 3120 N N . LEU A 1 379 ? -5.089 12.848 13.268 1.00 94.69 379 LEU A N 1
ATOM 3121 C CA . LEU A 1 379 ? -6.135 11.893 12.900 1.00 94.69 379 LEU A CA 1
ATOM 3122 C C . LEU A 1 379 ? -7.393 12.584 12.356 1.00 94.69 379 LEU A C 1
ATOM 3124 O O . LEU A 1 379 ? -7.949 12.154 11.343 1.00 94.69 379 LEU A O 1
ATOM 3128 N N . GLU A 1 380 ? -7.817 13.683 12.981 1.00 94.69 380 GLU A N 1
ATOM 3129 C CA . GLU A 1 380 ? -8.907 14.530 12.492 1.00 94.69 380 GLU A CA 1
ATOM 3130 C C . GLU A 1 380 ? -8.594 15.085 11.102 1.00 94.69 380 GLU A C 1
ATOM 3132 O O . GLU A 1 380 ? -9.451 15.051 10.218 1.00 94.69 380 GLU A O 1
ATOM 3137 N N . HIS A 1 381 ? -7.360 15.538 10.875 1.00 95.44 381 HIS A N 1
ATOM 3138 C CA . HIS A 1 381 ? -6.920 16.024 9.573 1.00 95.44 381 HIS A CA 1
ATOM 3139 C C . HIS A 1 381 ? -6.980 14.931 8.495 1.00 95.44 381 HIS A C 1
ATOM 3141 O O . HIS A 1 381 ? -7.531 15.163 7.417 1.00 95.44 381 HIS A O 1
ATOM 3147 N N . ILE A 1 382 ? -6.500 13.717 8.794 1.00 95.75 382 ILE A N 1
ATOM 3148 C CA . ILE A 1 382 ? -6.623 12.558 7.892 1.00 95.75 382 ILE A CA 1
ATOM 3149 C C . ILE A 1 382 ? -8.099 12.287 7.578 1.00 95.75 382 ILE A C 1
ATOM 3151 O O . ILE A 1 382 ? -8.471 12.129 6.412 1.00 95.75 382 ILE A O 1
ATOM 3155 N N . ASN A 1 383 ? -8.964 12.292 8.594 1.00 94.50 383 ASN A N 1
ATOM 3156 C CA . ASN A 1 383 ? -10.394 12.065 8.406 1.00 94.50 383 ASN A CA 1
ATOM 3157 C C . ASN A 1 383 ? -11.053 13.163 7.550 1.00 94.50 383 ASN A C 1
ATOM 3159 O O . ASN A 1 383 ? -11.878 12.858 6.690 1.00 94.50 383 ASN A O 1
ATOM 3163 N N . GLN A 1 384 ? -10.653 14.428 7.713 1.00 95.06 384 GLN A N 1
ATOM 3164 C CA . GLN A 1 384 ? -11.112 15.544 6.878 1.00 95.06 384 GLN A CA 1
ATOM 3165 C C . GLN A 1 384 ? -10.679 15.398 5.414 1.00 95.06 384 GLN A C 1
ATOM 3167 O O . GLN A 1 384 ? -11.460 15.716 4.515 1.00 95.06 384 GLN A O 1
ATOM 3172 N N . ILE A 1 385 ? -9.460 14.917 5.147 1.00 95.50 385 ILE A N 1
ATOM 3173 C CA . ILE A 1 385 ? -8.998 14.619 3.781 1.00 95.50 385 ILE A CA 1
ATOM 3174 C C . ILE A 1 385 ? -9.885 13.535 3.159 1.00 95.50 385 ILE A C 1
ATOM 3176 O O . ILE A 1 385 ? -10.399 13.718 2.055 1.00 95.50 385 ILE A O 1
ATOM 3180 N N . ILE A 1 386 ? -10.120 12.439 3.887 1.00 93.31 386 ILE A N 1
ATOM 3181 C CA . ILE A 1 386 ? -10.981 11.331 3.445 1.00 93.31 386 ILE A CA 1
ATOM 3182 C C . ILE A 1 386 ? -12.388 11.844 3.121 1.00 93.31 386 ILE A C 1
ATOM 3184 O O . ILE A 1 386 ? -12.931 11.572 2.051 1.00 93.31 386 ILE A O 1
ATOM 3188 N N . GLN A 1 387 ? -12.961 12.637 4.022 1.00 91.75 387 GLN A N 1
ATOM 3189 C CA . GLN A 1 387 ? -14.248 13.295 3.842 1.00 91.75 387 GLN A CA 1
ATOM 3190 C C . GLN A 1 387 ? -14.279 14.157 2.569 1.00 91.75 387 GLN A C 1
ATOM 3192 O O . GLN A 1 387 ? -15.121 13.950 1.694 1.00 91.75 387 GLN A O 1
ATOM 3197 N N . LYS A 1 388 ? -13.330 15.079 2.390 1.00 93.19 388 LYS A N 1
ATOM 3198 C CA . LYS A 1 388 ? -13.259 15.914 1.180 1.00 93.19 388 LYS A CA 1
ATOM 3199 C C . LYS A 1 388 ? -13.149 15.077 -0.098 1.00 93.19 388 LYS A C 1
ATOM 3201 O O . LYS A 1 388 ? -13.814 15.398 -1.083 1.00 93.19 388 LYS A O 1
ATOM 3206 N N . ALA A 1 389 ? -12.379 13.988 -0.079 1.00 90.81 389 ALA A N 1
ATOM 3207 C CA . ALA A 1 389 ? -12.263 13.081 -1.218 1.00 90.81 389 ALA A CA 1
ATOM 3208 C C . ALA A 1 389 ? -13.620 12.453 -1.601 1.00 90.81 389 ALA A C 1
ATOM 3210 O O . ALA A 1 389 ? -13.926 12.348 -2.797 1.00 90.81 389 ALA A O 1
ATOM 3211 N N . PHE A 1 390 ? -14.461 12.109 -0.612 1.00 87.25 390 PHE A N 1
ATOM 3212 C CA . PHE A 1 390 ? -15.836 11.634 -0.837 1.00 87.25 390 PHE A CA 1
ATOM 3213 C C . PHE A 1 390 ? -16.738 12.681 -1.480 1.00 87.25 390 PHE A C 1
ATOM 3215 O O . PHE A 1 390 ? -17.577 12.331 -2.306 1.00 87.25 390 PHE A O 1
ATOM 3222 N N . LEU A 1 391 ? -16.546 13.959 -1.149 1.00 88.56 391 LEU A N 1
ATOM 3223 C CA . LEU A 1 391 ? -17.312 15.075 -1.715 1.00 88.56 391 LEU A CA 1
ATOM 3224 C C . LEU A 1 391 ? -16.848 15.501 -3.114 1.00 88.56 391 LEU A C 1
ATOM 3226 O O . LEU A 1 391 ? -17.243 16.559 -3.595 1.00 88.56 391 LEU A O 1
ATOM 3230 N N . GLY A 1 392 ? -16.010 14.705 -3.778 1.00 86.44 392 GLY A N 1
ATOM 3231 C CA . GLY A 1 392 ? -15.557 15.014 -5.131 1.00 86.44 392 GLY A CA 1
ATOM 3232 C C . GLY A 1 392 ? -14.326 15.919 -5.197 1.00 86.44 392 GLY A C 1
ATOM 3233 O O . GLY A 1 392 ? -13.965 16.345 -6.288 1.00 86.44 392 GLY A O 1
ATOM 3234 N N . ASN A 1 393 ? -13.660 16.217 -4.075 1.00 92.06 393 ASN A N 1
ATOM 3235 C CA . ASN A 1 393 ? -12.434 17.015 -4.098 1.00 92.06 393 ASN A CA 1
ATOM 3236 C C . ASN A 1 393 ? -11.244 16.155 -4.567 1.00 92.06 393 ASN A C 1
ATOM 3238 O O . ASN A 1 393 ? -10.813 15.237 -3.866 1.00 92.06 393 ASN A O 1
ATOM 3242 N N . ASP A 1 394 ? -10.727 16.448 -5.760 1.00 89.12 394 ASP A N 1
ATOM 3243 C CA . ASP A 1 394 ? -9.632 15.687 -6.369 1.00 89.12 394 ASP A CA 1
ATOM 3244 C C . ASP A 1 394 ? -8.256 15.998 -5.767 1.00 89.12 394 ASP A C 1
ATOM 3246 O O . ASP A 1 394 ? -7.406 15.114 -5.743 1.00 89.12 394 ASP A O 1
ATOM 3250 N N . GLU A 1 395 ? -8.040 17.197 -5.219 1.00 93.62 395 GLU A N 1
ATOM 3251 C CA . GLU A 1 395 ? -6.811 17.527 -4.482 1.00 93.62 395 GLU A CA 1
ATOM 3252 C C . GLU A 1 395 ? -6.703 16.667 -3.218 1.00 93.62 395 GLU A C 1
ATOM 3254 O O . GLU A 1 395 ? -5.698 15.996 -3.004 1.00 93.62 395 GLU A O 1
ATOM 3259 N N . ALA A 1 396 ? -7.784 16.588 -2.439 1.00 93.69 396 ALA A N 1
ATOM 3260 C CA . ALA A 1 396 ? -7.856 15.728 -1.263 1.00 93.69 396 ALA A CA 1
ATOM 3261 C C . ALA A 1 396 ? -7.688 14.245 -1.625 1.00 93.69 396 ALA A C 1
ATOM 3263 O O . ALA A 1 396 ? -7.034 13.503 -0.892 1.00 93.69 396 ALA A O 1
ATOM 3264 N N . LEU A 1 397 ? -8.247 13.810 -2.760 1.00 90.69 397 LEU A N 1
ATOM 3265 C CA . LEU A 1 397 ? -8.044 12.452 -3.256 1.00 90.69 397 LEU A CA 1
ATOM 3266 C C . LEU A 1 397 ? -6.569 12.200 -3.604 1.00 90.69 397 LEU A C 1
ATOM 3268 O O . LEU A 1 397 ? -6.020 11.197 -3.159 1.00 90.69 397 LEU A O 1
ATOM 3272 N N . ASN A 1 398 ? -5.908 13.117 -4.318 1.00 89.19 398 ASN A N 1
ATOM 3273 C CA . ASN A 1 398 ? -4.479 13.012 -4.635 1.00 89.19 398 ASN A CA 1
ATOM 3274 C C . ASN A 1 398 ? -3.629 12.908 -3.357 1.00 89.19 398 ASN A C 1
ATOM 3276 O O . ASN A 1 398 ? -2.803 12.002 -3.245 1.00 89.19 398 ASN A O 1
ATOM 3280 N N . THR A 1 399 ? -3.877 13.774 -2.367 1.00 93.12 399 THR A N 1
ATOM 3281 C CA . THR A 1 399 ? -3.182 13.735 -1.070 1.00 93.12 399 THR A CA 1
ATOM 3282 C C . THR A 1 399 ? -3.411 12.408 -0.348 1.00 93.12 399 THR A C 1
ATOM 3284 O O . THR A 1 399 ? -2.469 11.802 0.160 1.00 93.12 399 THR A O 1
ATOM 3287 N N . LEU A 1 400 ? -4.652 11.913 -0.309 1.00 91.31 400 LEU A N 1
ATOM 3288 C CA . LEU A 1 400 ? -4.972 10.637 0.331 1.00 91.31 400 LEU A CA 1
ATOM 3289 C C . LEU A 1 400 ? -4.239 9.470 -0.331 1.00 91.31 400 LEU A C 1
ATOM 3291 O O . LEU A 1 400 ? -3.711 8.589 0.344 1.00 91.31 400 LEU A O 1
ATOM 3295 N N . GLU A 1 401 ? -4.198 9.466 -1.655 1.00 87.06 401 GLU A N 1
ATOM 3296 C CA . GLU A 1 401 ? -3.502 8.450 -2.421 1.00 87.06 401 GLU A CA 1
ATOM 3297 C C . GLU A 1 401 ? -1.966 8.498 -2.194 1.00 87.06 401 GLU A C 1
ATOM 3299 O O . GLU A 1 401 ? -1.308 7.453 -2.137 1.00 87.06 401 GLU A O 1
ATOM 3304 N N . GLU A 1 402 ? -1.373 9.686 -2.028 1.00 87.31 402 GLU A N 1
ATOM 3305 C CA . GLU A 1 402 ? 0.040 9.859 -1.641 1.00 87.31 402 GLU A CA 1
ATOM 3306 C C . GLU A 1 402 ? 0.328 9.310 -0.243 1.00 87.31 402 GLU A C 1
ATOM 3308 O O . GLU A 1 402 ? 1.262 8.518 -0.064 1.00 87.31 402 GLU A O 1
ATOM 3313 N N . LEU A 1 403 ? -0.515 9.658 0.732 1.00 91.31 403 LEU A N 1
ATOM 3314 C CA . LEU A 1 403 ? -0.440 9.112 2.086 1.00 91.31 403 LEU A CA 1
ATOM 3315 C C . LEU A 1 403 ? -0.560 7.584 2.067 1.00 91.31 403 LEU A C 1
ATOM 3317 O O . LEU A 1 403 ? 0.209 6.899 2.742 1.00 91.31 403 LEU A O 1
ATOM 3321 N N . SER A 1 404 ? -1.470 7.045 1.252 1.00 89.44 404 SER A N 1
ATOM 3322 C CA . SER A 1 404 ? -1.699 5.605 1.106 1.00 89.44 404 SER A CA 1
ATOM 3323 C C . SER A 1 404 ? -0.457 4.867 0.613 1.00 89.44 404 SER A C 1
ATOM 3325 O O . SER A 1 404 ? -0.087 3.831 1.169 1.00 89.44 404 SER A O 1
ATOM 3327 N N . ASN A 1 405 ? 0.249 5.424 -0.375 1.00 82.88 405 ASN A N 1
ATOM 3328 C CA . ASN A 1 405 ? 1.495 4.844 -0.878 1.00 82.88 405 ASN A CA 1
ATOM 3329 C C . ASN A 1 405 ? 2.567 4.750 0.217 1.00 82.88 405 ASN A C 1
ATOM 3331 O O . ASN A 1 405 ? 3.230 3.718 0.356 1.00 82.88 405 ASN A O 1
ATOM 3335 N N . SER A 1 406 ? 2.741 5.828 0.988 1.00 86.62 406 SER A N 1
ATOM 3336 C CA . SER A 1 406 ? 3.693 5.871 2.104 1.00 86.62 406 SER A CA 1
ATOM 3337 C C . SER A 1 406 ? 3.311 4.872 3.198 1.00 86.62 406 SER A C 1
ATOM 3339 O O . SER A 1 406 ? 4.145 4.091 3.663 1.00 86.62 406 SER A O 1
ATOM 3341 N N . ALA A 1 407 ? 2.026 4.829 3.547 1.00 90.00 407 ALA A N 1
ATOM 3342 C CA . ALA A 1 407 ? 1.483 3.928 4.549 1.00 90.00 407 ALA A CA 1
ATOM 3343 C C . ALA A 1 407 ? 1.668 2.452 4.167 1.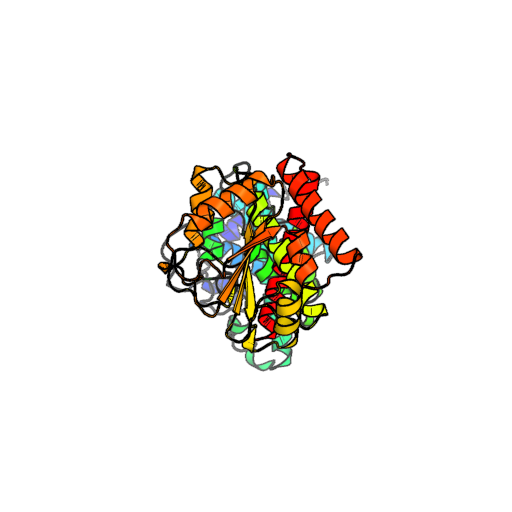00 90.00 407 ALA A C 1
ATOM 3345 O O . ALA A 1 407 ? 2.229 1.680 4.941 1.00 90.00 407 ALA A O 1
ATOM 3346 N N . LEU A 1 408 ? 1.290 2.060 2.946 1.00 85.75 408 LEU A N 1
ATOM 3347 C CA . LEU A 1 408 ? 1.472 0.694 2.442 1.00 85.75 408 LEU A CA 1
ATOM 3348 C C . LEU A 1 408 ? 2.936 0.253 2.498 1.00 85.75 408 LEU A C 1
ATOM 3350 O O . LEU A 1 408 ? 3.238 -0.880 2.874 1.00 85.75 408 LEU A O 1
ATOM 3354 N N . TYR A 1 409 ? 3.856 1.146 2.142 1.00 84.12 409 TYR A N 1
ATOM 3355 C CA . TYR A 1 409 ? 5.284 0.874 2.223 1.00 84.12 409 TYR A CA 1
ATOM 3356 C C . TYR A 1 409 ? 5.756 0.631 3.666 1.00 84.12 409 TYR A C 1
ATOM 3358 O O . TYR A 1 409 ? 6.431 -0.367 3.941 1.00 84.12 409 TYR A O 1
ATOM 3366 N N . LYS A 1 410 ? 5.363 1.503 4.600 1.00 85.81 410 LYS A N 1
ATOM 3367 C CA . LYS A 1 410 ? 5.709 1.398 6.025 1.00 85.81 410 LYS A CA 1
ATOM 3368 C C . LYS A 1 410 ? 5.139 0.136 6.674 1.00 85.81 410 LYS A C 1
ATOM 3370 O O . LYS A 1 410 ? 5.889 -0.593 7.328 1.00 85.81 410 LYS A O 1
ATOM 3375 N N . LEU A 1 411 ? 3.865 -0.173 6.422 1.00 82.50 411 LEU A N 1
ATOM 3376 C CA . LEU A 1 411 ? 3.198 -1.383 6.914 1.00 82.50 411 LEU A CA 1
ATOM 3377 C C . LEU A 1 411 ? 3.970 -2.644 6.505 1.00 82.50 411 LEU A C 1
ATOM 3379 O O . LEU A 1 411 ? 4.296 -3.478 7.347 1.00 82.50 411 LEU A O 1
ATOM 3383 N N . ARG A 1 412 ? 4.382 -2.734 5.234 1.00 75.44 412 ARG A N 1
ATOM 3384 C CA . ARG A 1 412 ? 5.172 -3.871 4.728 1.00 75.44 412 ARG A CA 1
ATOM 3385 C C . ARG A 1 412 ? 6.554 -3.992 5.362 1.00 75.44 412 ARG A C 1
ATOM 3387 O O . ARG A 1 412 ? 7.069 -5.101 5.504 1.00 75.44 412 ARG A O 1
ATOM 3394 N N . LYS A 1 413 ? 7.186 -2.873 5.711 1.00 74.31 413 LYS A N 1
ATOM 3395 C CA . LYS A 1 413 ? 8.505 -2.866 6.356 1.00 74.31 413 LYS A CA 1
ATOM 3396 C C . LYS A 1 413 ? 8.432 -3.333 7.807 1.00 74.31 413 LYS A C 1
ATOM 3398 O O . LYS A 1 413 ? 9.340 -4.032 8.256 1.00 74.31 413 LYS A O 1
ATOM 3403 N N . ALA A 1 414 ? 7.377 -2.953 8.524 1.00 66.06 414 ALA A N 1
ATOM 3404 C CA . ALA A 1 414 ? 7.167 -3.359 9.910 1.00 66.06 414 ALA A CA 1
ATOM 3405 C C . ALA A 1 414 ? 7.053 -4.888 10.049 1.00 66.06 414 ALA A C 1
ATOM 3407 O O . ALA A 1 414 ? 7.629 -5.454 10.978 1.00 66.06 414 ALA A O 1
ATOM 3408 N N . ASP A 1 415 ? 6.401 -5.547 9.090 1.00 60.03 415 ASP A N 1
ATOM 3409 C CA . ASP A 1 415 ? 6.187 -7.001 9.084 1.00 60.03 415 ASP A CA 1
ATOM 3410 C C . ASP A 1 415 ? 7.516 -7.785 8.944 1.00 60.03 415 ASP A C 1
ATOM 3412 O O . ASP A 1 415 ? 7.791 -8.726 9.686 1.00 60.03 415 ASP A O 1
ATOM 3416 N N . LYS A 1 416 ? 8.451 -7.322 8.097 1.00 50.88 416 LYS A N 1
ATOM 3417 C CA . LYS A 1 416 ? 9.761 -7.985 7.893 1.00 50.88 416 LYS A CA 1
ATOM 3418 C C . LYS A 1 416 ? 10.713 -7.940 9.093 1.00 50.88 416 LYS A C 1
ATOM 3420 O O . LYS A 1 416 ? 11.692 -8.675 9.103 1.00 50.88 416 LYS A O 1
ATOM 3425 N N . ARG A 1 417 ? 10.495 -7.066 10.081 1.00 46.97 417 ARG A N 1
ATOM 3426 C CA . ARG A 1 417 ? 11.377 -6.970 11.264 1.00 46.97 417 ARG A CA 1
ATOM 3427 C C . ARG A 1 417 ? 11.117 -8.071 12.300 1.00 46.97 417 ARG A C 1
ATOM 3429 O O . ARG A 1 417 ? 11.860 -8.148 13.274 1.00 46.97 417 ARG A O 1
ATOM 3436 N N . LYS A 1 418 ? 10.070 -8.886 12.115 1.00 40.09 418 LYS A N 1
ATOM 3437 C CA . LYS A 1 418 ? 9.675 -9.969 13.032 1.00 40.09 418 LYS A CA 1
ATOM 3438 C C . LYS A 1 418 ? 9.852 -11.383 12.454 1.00 40.09 418 LYS A C 1
ATOM 3440 O O . LYS A 1 418 ? 9.657 -12.340 13.200 1.00 40.09 418 LYS A O 1
ATOM 3445 N N . SER A 1 419 ? 10.222 -11.509 11.174 1.00 32.31 419 SER A N 1
ATOM 3446 C CA . SER A 1 419 ? 10.629 -12.762 10.509 1.00 32.31 419 SER A CA 1
ATOM 3447 C C . SER A 1 419 ? 12.143 -12.888 10.464 1.00 32.31 419 SER A C 1
ATOM 3449 O O . SER A 1 419 ? 12.650 -14.008 10.673 1.00 32.31 419 SER A O 1
#